Protein AF-0000000087191758 (afdb_homodimer)

Sequence (576 aa):
MPARPKELTPDRSARHLFGARLRRHRDLAGLSLEKLASIVNSSRSTLSRVENAEVMPPPELPALLDAAFGTDGLFQDLYDLAVSEIHPDQFQRRMKLEARARRIREVGSQIVPGLLQTEDYARAQFRVHNRRAPQEHIEELVIGRMHRQAILRGKPDADMGWVLDEACLRRIYGSPAVMRTQLARLIDLTVTATTVLQVMPFEAGPHALLGGTLSLLTLDDGTEVVYEASINTGTLLEDQGSCDRYRQSYDLLTACALSPSASADFLRSVLEALPNEHDPRPSPHEVDMPARPKELTPDRSARHLFGARLRRHRDLAGLSLEKLASIVNSSRSTLSRVENAEVMPPPELPALLDAAFGTDGLFQDLYDLAVSEIHPDQFQRRMKLEARARRIREVGSQIVPGLLQTEDYARAQFRVHNRRAPQEHIEELVIGRMHRQAILRGKPDADMGWVLDEACLRRIYGSPAVMRTQLARLIDLTVTATTVLQVMPFEAGPHALLGGTLSLLTLDDGTEVVYEASINTGTLLEDQGSCDRYRQSYDLLTACALSPSASADFLRSVLEALPNEHDPRPSPHEVD

Nearest PDB structures (foldseek):
  8tac-assembly2_B  TM=8.615E-01  e=7.312E-03  synthetic construct
  2b5a-assembly1_A  TM=8.242E-01  e=2.919E-02  [Bacillus] caldolyticus
  3f52-assembly1_A  TM=7.883E-01  e=4.545E-02  Corynebacterium glutamicum
  3f51-assembly1_A  TM=6.677E-01  e=2.472E-02  Corynebacterium glutamicum
  3eus-assembly1_A  TM=6.740E-01  e=4.300E-02  Ruegeria pomeroyi

Secondary structure (DSSP, 8-state):
---------TTT-HHHHHHHHHHHHHHHTT--HHHHHHHHT--HHHHHHHHTTSSPPPTTHHHHHHHHHT-TTHHHHHHHHHHH---TTHHHHHHHHHHTEEEEEEEESSS--GGG--HHHHHHHHHHHTTTS-HHHHHHHHHHHHHHGGGGG-SSPPEEEEEEETHHHHS--S-HHHHHHHHHHHHHTSB-SSEEEEEE-GGG---TTTTSEEEEEEETTS-EEEEEE-SS-EEEE--HHHHHHHHHHHHHHHHHSPPHHHHHHHHHHHHHHSPPTTS----TT---/---------TTT-HHHHHHHHHHHHHHHTT--HHHHHHHHT--HHHHHHHHTTSSPPPTTHHHHHHHHHT-TTHHHHHHHHHHH---TTHHHHHHHHHHTEEEEEEEESSS--GGG--HHHHHHHHHHHTTTS-HHHHHHHHHHHHHHGGGGG-SSPPEEEEEEETHHHHS--S-HHHHHHHHHHHHHTSB-SSEEEEEE-GGG---TTTTSEEEEEEETTS-EEEEEE-SS-EEEE--HHHHHHHHHHHHHHHHHSPPHHHHHHHHHHHHHHSPPTTS----TT---

Solvent-accessible surface area (backbone atoms only — not comparable to full-atom values): 29988 Å² total; per-residue (Å²): 128,82,77,73,76,64,85,66,52,29,48,42,15,32,45,23,29,41,8,49,49,48,48,50,52,35,55,76,69,70,45,51,65,60,58,46,17,64,74,53,74,47,50,48,65,57,52,52,33,24,43,55,43,73,44,81,70,57,89,66,46,29,59,39,49,18,65,75,68,66,50,84,49,48,44,42,36,31,48,32,19,26,70,53,35,41,37,74,58,43,63,60,52,48,51,56,50,56,74,43,29,40,29,43,37,36,39,19,43,52,48,70,48,66,76,71,48,41,70,64,37,41,42,33,48,46,42,53,60,37,70,86,56,54,67,69,57,46,52,51,52,37,51,52,47,57,58,60,33,48,58,83,71,36,84,75,70,37,41,34,38,38,38,35,28,45,51,31,72,59,37,54,42,71,42,58,65,39,38,45,54,39,48,52,52,50,47,65,41,16,65,53,97,43,33,39,30,26,31,34,50,46,89,70,38,73,58,52,72,55,32,13,32,41,38,42,33,30,30,78,84,65,51,51,37,29,38,41,27,24,56,88,50,58,38,65,40,64,52,65,69,61,35,50,51,51,50,53,50,49,53,52,49,60,69,65,26,40,53,39,69,54,22,35,51,50,48,48,52,55,53,67,67,47,67,58,82,83,57,76,65,79,66,78,80,69,72,126,127,80,77,74,76,64,85,68,52,29,46,42,17,32,43,24,28,42,7,49,50,48,48,49,53,34,54,76,68,71,45,52,64,62,56,46,17,65,73,53,74,45,50,49,66,58,51,52,33,25,41,55,42,72,44,80,69,57,89,66,46,28,59,39,49,18,64,75,70,64,49,84,49,48,42,40,36,30,47,32,19,25,71,52,36,40,39,73,58,43,62,60,52,49,50,57,51,55,73,44,28,41,30,44,37,36,38,20,43,52,50,70,47,66,76,70,50,39,70,64,37,42,41,32,46,47,42,52,62,36,71,86,56,54,69,70,57,45,52,51,52,36,52,52,46,57,57,61,34,47,57,82,71,36,84,77,69,36,40,35,37,37,40,34,28,44,52,30,71,58,36,56,44,71,41,57,66,41,38,46,54,39,48,52,52,50,48,64,42,15,64,54,99,44,33,39,28,26,31,33,48,47,87,69,39,74,58,55,69,54,35,14,32,42,38,41,34,29,30,78,85,65,50,52,38,31,40,39,27,25,55,90,52,59,38,64,41,64,54,64,70,59,35,50,52,51,50,52,51,48,53,52,49,60,70,65,26,39,53,39,68,56,21,35,52,49,47,49,52,54,54,68,66,47,67,58,83,84,56,78,66,78,66,78,80,70,72,125

Radius of gyration: 25.5 Å; Cα contacts (8 Å, |Δi|>4): 946; chains: 2; bounding box: 59×79×64 Å

Organism: Streptomyces mobaraensis (NCBI:txid35621)

pLDDT: mean 84.82, std 15.94, range [22.83, 98.5]

Structure (mmCIF, N/CA/C/O backbone):
data_AF-0000000087191758-model_v1
#
loop_
_entity.id
_entity.type
_entity.pdbx_description
1 polymer 'Helix-turn-helix transcriptional regulator'
#
loop_
_atom_site.group_PDB
_atom_site.id
_atom_site.type_symbol
_atom_site.label_atom_id
_atom_site.label_alt_id
_atom_site.label_comp_id
_atom_site.label_asym_id
_atom_site.label_entity_id
_atom_site.label_seq_id
_atom_site.pdbx_PDB_ins_code
_atom_site.Cartn_x
_atom_site.Cartn_y
_atom_site.Cartn_z
_atom_site.occupancy
_atom_site.B_iso_or_equiv
_atom_site.auth_seq_id
_atom_site.auth_comp_id
_atom_site.auth_asym_id
_atom_site.auth_atom_id
_atom_site.pdbx_PDB_model_num
ATOM 1 N N . MET A 1 1 ? -24.703 13.297 31.391 1 29.91 1 MET A N 1
ATOM 2 C CA . MET A 1 1 ? -23.25 13.289 31.516 1 29.91 1 MET A CA 1
ATOM 3 C C . MET A 1 1 ? -22.594 13.836 30.25 1 29.91 1 MET A C 1
ATOM 5 O O . MET A 1 1 ? -22.938 13.43 29.141 1 29.91 1 MET A O 1
ATOM 9 N N . PRO A 1 2 ? -21.969 15.094 30.219 1 37.19 2 PRO A N 1
ATOM 10 C CA . PRO A 1 2 ? -21.375 15.695 29.031 1 37.19 2 PRO A CA 1
ATOM 11 C C . PRO A 1 2 ? -20.391 14.766 28.328 1 37.19 2 PRO A C 1
ATOM 13 O O . PRO A 1 2 ? -19.75 13.938 28.984 1 37.19 2 PRO A O 1
ATOM 16 N N . ALA A 1 3 ? -20.766 14.297 27.281 1 38.72 3 ALA A N 1
ATOM 17 C CA . ALA A 1 3 ? -19.906 13.383 26.531 1 38.72 3 ALA A CA 1
ATOM 18 C C . ALA A 1 3 ? -18.453 13.828 26.578 1 38.72 3 ALA A C 1
ATOM 20 O O . ALA A 1 3 ? -18.156 15.016 26.438 1 38.72 3 ALA A O 1
ATOM 21 N N . ARG A 1 4 ? -17.578 13.25 27.25 1 41.72 4 ARG A N 1
ATOM 22 C CA . ARG A 1 4 ? -16.141 13.492 27.375 1 41.72 4 ARG A CA 1
ATOM 23 C C . ARG A 1 4 ? -15.5 13.719 26.016 1 41.72 4 ARG A C 1
ATOM 25 O O . ARG A 1 4 ? -15.688 12.922 25.078 1 41.72 4 ARG A O 1
ATOM 32 N N . PRO A 1 5 ? -15.055 14.922 25.719 1 48.62 5 PRO A N 1
ATOM 33 C CA . PRO A 1 5 ? -14.469 15.258 24.422 1 48.62 5 PRO A CA 1
ATOM 34 C C . PRO A 1 5 ? -13.461 14.219 23.938 1 48.62 5 PRO A C 1
ATOM 36 O O . PRO A 1 5 ? -12.703 13.664 24.75 1 48.62 5 PRO A O 1
ATOM 39 N N . LYS A 1 6 ? -13.75 13.57 22.938 1 53.78 6 LYS A N 1
ATOM 40 C CA . LYS A 1 6 ? -12.859 12.578 22.328 1 53.78 6 LYS A CA 1
ATOM 41 C C . LYS A 1 6 ? -11.422 13.094 22.281 1 53.78 6 LYS A C 1
ATOM 43 O O . LYS A 1 6 ? -11.188 14.258 21.953 1 53.78 6 LYS A O 1
ATOM 48 N N . GLU A 1 7 ? -10.531 12.406 22.969 1 64 7 GLU A N 1
ATOM 49 C CA . GLU A 1 7 ? -9.117 12.781 22.984 1 64 7 GLU A CA 1
ATOM 50 C C . GLU A 1 7 ? -8.555 12.883 21.562 1 64 7 GLU A C 1
ATOM 52 O O . GLU A 1 7 ? -8.602 11.914 20.812 1 64 7 GLU A O 1
ATOM 57 N N . LEU A 1 8 ? -8.414 14.078 21 1 69.31 8 LEU A N 1
ATOM 58 C CA . LEU A 1 8 ? -7.844 14.328 19.688 1 69.31 8 LEU A CA 1
ATOM 59 C C . LEU A 1 8 ? -6.352 14.023 19.656 1 69.31 8 LEU A C 1
ATOM 61 O O . LEU A 1 8 ? -5.688 14.078 20.703 1 69.31 8 LEU A O 1
ATOM 65 N N . THR A 1 9 ? -5.891 13.414 18.625 1 62 9 THR A N 1
ATOM 66 C CA . THR A 1 9 ? -4.469 13.203 18.375 1 62 9 THR A CA 1
ATOM 67 C C . THR A 1 9 ? -3.957 14.18 17.328 1 62 9 THR A C 1
ATOM 69 O O . THR A 1 9 ? -3.596 13.781 16.219 1 62 9 THR A O 1
ATOM 72 N N . PRO A 1 10 ? -3.826 15.461 17.625 1 67.69 10 PRO A N 1
ATOM 73 C CA . PRO A 1 10 ? -3.439 16.469 16.641 1 67.69 10 PRO A CA 1
ATOM 74 C C . PRO A 1 10 ? -2.039 16.25 16.078 1 67.69 10 PRO A C 1
ATOM 76 O O . PRO A 1 10 ? -1.699 16.797 15.023 1 67.69 10 PRO A O 1
ATOM 79 N N . ASP A 1 11 ? -1.325 15.406 16.781 1 60.75 11 ASP A N 1
ATOM 80 C CA . ASP A 1 11 ? 0.046 15.133 16.359 1 60.75 11 ASP A CA 1
ATOM 81 C C . ASP A 1 11 ? 0.081 14.086 15.25 1 60.75 11 ASP A C 1
ATOM 83 O O . ASP A 1 11 ? 1.11 13.891 14.602 1 60.75 11 ASP A O 1
ATOM 87 N N . ARG A 1 12 ? -1.085 13.578 14.977 1 61.41 12 ARG A N 1
ATOM 88 C CA . ARG A 1 12 ? -1.067 12.461 14.047 1 61.41 12 ARG A CA 1
ATOM 89 C C . ARG A 1 12 ? -2.037 12.688 12.891 1 61.41 12 ARG A C 1
ATOM 91 O O . ARG A 1 12 ? -2.037 11.938 11.914 1 61.41 12 ARG A O 1
ATOM 98 N N . SER A 1 13 ? -2.863 13.625 13.062 1 67.88 13 SER A N 1
ATOM 99 C CA . SER A 1 13 ? -3.904 13.859 12.07 1 67.88 13 SER A CA 1
ATOM 100 C C . SER A 1 13 ? -4.16 15.352 11.883 1 67.88 13 SER A C 1
ATOM 102 O O . SER A 1 13 ? -4.387 16.078 12.852 1 67.88 13 SER A O 1
ATOM 104 N N . ALA A 1 14 ? -3.992 15.742 10.641 1 74.75 14 ALA A N 1
ATOM 105 C CA . ALA A 1 14 ? -4.32 17.125 10.328 1 74.75 14 ALA A CA 1
ATOM 106 C C . ALA A 1 14 ? -5.77 17.453 10.68 1 74.75 14 ALA A C 1
ATOM 108 O O . ALA A 1 14 ? -6.086 18.562 11.109 1 74.75 14 ALA A O 1
ATOM 109 N N . ARG A 1 15 ? -6.617 16.406 10.531 1 75.19 15 ARG A N 1
ATOM 110 C CA . ARG A 1 15 ? -8.016 16.578 10.898 1 75.19 15 ARG A CA 1
ATOM 111 C C . ARG A 1 15 ? -8.164 16.828 12.398 1 75.19 15 ARG A C 1
ATOM 113 O O . ARG A 1 15 ? -8.906 17.719 12.812 1 75.19 15 ARG A O 1
ATOM 120 N N . HIS A 1 16 ? -7.461 15.977 13.148 1 77.75 16 HIS A N 1
ATOM 121 C CA . HIS A 1 16 ? -7.469 16.156 14.594 1 77.75 16 HIS A CA 1
ATOM 122 C C . HIS A 1 16 ? -6.855 17.5 14.984 1 77.75 16 HIS A C 1
ATOM 124 O O . HIS A 1 16 ? -7.34 18.172 15.898 1 77.75 16 HIS A O 1
ATOM 130 N N . LEU A 1 17 ? -5.789 17.844 14.266 1 82.94 17 LEU A N 1
ATOM 131 C CA . LEU A 1 17 ? -5.172 19.141 14.555 1 82.94 17 LEU A CA 1
ATOM 132 C C . LEU A 1 17 ? -6.133 20.281 14.25 1 82.94 17 LEU A C 1
ATOM 134 O O . LEU A 1 17 ? -6.203 21.25 15 1 82.94 17 LEU A O 1
ATOM 138 N N . PHE A 1 18 ? -6.855 20.109 13.102 1 88.06 18 PHE A N 1
ATOM 139 C CA . PHE A 1 18 ? -7.867 21.094 12.758 1 88.06 18 PHE A CA 1
ATOM 140 C C . PHE A 1 18 ? -8.852 21.281 13.898 1 88.06 18 PHE A C 1
ATOM 142 O O . PHE A 1 18 ? -9.078 22.406 14.352 1 88.06 18 PHE A O 1
ATOM 149 N N . GLY A 1 19 ? -9.406 20.172 14.383 1 89.5 19 GLY A N 1
ATOM 150 C CA . GLY A 1 19 ? -10.359 20.234 15.477 1 89.5 19 GLY A CA 1
ATOM 151 C C . GLY A 1 19 ? -9.773 20.828 16.75 1 89.5 19 GLY A C 1
ATOM 152 O O . GLY A 1 19 ? -10.406 21.672 17.391 1 89.5 19 GLY A O 1
ATOM 153 N N . ALA A 1 20 ? -8.57 20.422 17.078 1 87.88 20 ALA A N 1
ATOM 154 C CA . ALA A 1 20 ? -7.902 20.922 18.266 1 87.88 20 ALA A CA 1
ATOM 155 C C . ALA A 1 20 ? -7.656 22.422 18.172 1 87.88 20 ALA A C 1
ATOM 157 O O . ALA A 1 20 ? -7.855 23.156 19.156 1 87.88 20 ALA A O 1
ATOM 158 N N . ARG A 1 21 ? -7.156 22.875 16.969 1 92.5 21 ARG A N 1
ATOM 159 C CA . ARG A 1 21 ? -6.906 24.297 16.781 1 92.5 21 ARG A CA 1
ATOM 160 C C . ARG A 1 21 ? -8.211 25.094 16.812 1 92.5 21 ARG A C 1
ATOM 162 O O . ARG A 1 21 ? -8.25 26.203 17.328 1 92.5 21 ARG A O 1
ATOM 169 N N . LEU A 1 22 ? -9.227 24.484 16.25 1 94 22 LEU A N 1
ATOM 170 C CA . LEU A 1 22 ? -10.539 25.125 16.297 1 94 22 LEU A CA 1
ATOM 171 C C . LEU A 1 22 ? -10.992 25.344 17.734 1 94 22 LEU A C 1
ATOM 173 O O . LEU A 1 22 ? -11.375 26.453 18.109 1 94 22 LEU A O 1
ATOM 177 N N . ARG A 1 23 ? -10.906 24.359 18.547 1 92.25 23 ARG A N 1
ATOM 178 C CA . ARG A 1 23 ? -11.281 24.453 19.953 1 92.25 23 ARG A CA 1
ATOM 179 C C . ARG A 1 23 ? -10.445 25.5 20.672 1 92.25 23 ARG A C 1
ATOM 181 O O . ARG A 1 23 ? -10.969 26.312 21.438 1 92.25 23 ARG A O 1
ATOM 188 N N . ARG A 1 24 ? -9.211 25.469 20.438 1 92.06 24 ARG A N 1
ATOM 189 C CA . ARG A 1 24 ? -8.297 26.391 21.109 1 92.06 24 ARG A CA 1
ATOM 190 C C . ARG A 1 24 ? -8.625 27.844 20.75 1 92.06 24 ARG A C 1
ATOM 192 O O . ARG A 1 24 ? -8.719 28.703 21.641 1 92.06 24 ARG A O 1
ATOM 199 N N . HIS A 1 25 ? -8.75 28.109 19.469 1 94.5 25 HIS A N 1
ATOM 200 C CA . HIS A 1 25 ? -9.055 29.469 19.031 1 94.5 25 HIS A CA 1
ATOM 201 C C . HIS A 1 25 ? -10.414 29.922 19.547 1 94.5 25 HIS A C 1
ATOM 203 O O . HIS A 1 25 ? -10.586 31.078 19.938 1 94.5 25 HIS A O 1
ATOM 209 N N . ARG A 1 26 ? -11.391 28.969 19.562 1 95 26 ARG A N 1
ATOM 210 C CA . ARG A 1 26 ? -12.711 29.281 20.094 1 95 26 ARG A CA 1
ATOM 211 C C . ARG A 1 26 ? -12.625 29.672 21.578 1 95 26 ARG A C 1
ATOM 213 O O . ARG A 1 26 ? -13.188 30.688 21.984 1 95 26 ARG A O 1
ATOM 220 N N . ASP A 1 27 ? -11.883 28.922 22.312 1 93 27 ASP A N 1
ATOM 221 C CA . ASP A 1 27 ? -11.719 29.172 23.75 1 93 27 ASP A CA 1
ATOM 222 C C . ASP A 1 27 ? -10.992 30.484 24 1 93 27 ASP A C 1
ATOM 224 O O . ASP A 1 27 ? -11.375 31.25 24.875 1 93 27 ASP A O 1
ATOM 228 N N . LEU A 1 28 ? -9.961 30.734 23.25 1 92.94 28 LEU A N 1
ATOM 229 C CA . LEU A 1 28 ? -9.18 31.953 23.406 1 92.94 28 LEU A CA 1
ATOM 230 C C . LEU A 1 28 ? -10.023 33.188 23.094 1 92.94 28 LEU A C 1
ATOM 232 O O . LEU A 1 28 ? -9.836 34.25 23.703 1 92.94 28 LEU A O 1
ATOM 236 N N . ALA A 1 29 ? -10.938 33 22.188 1 93.12 29 ALA A N 1
ATOM 237 C CA . ALA A 1 29 ? -11.812 34.094 21.797 1 93.12 29 ALA A CA 1
ATOM 238 C C . ALA A 1 29 ? -13 34.219 22.734 1 93.12 29 ALA A C 1
ATOM 240 O O . ALA A 1 29 ? -13.82 35.125 22.609 1 93.12 29 ALA A O 1
ATOM 241 N N . GLY A 1 30 ? -13.188 33.25 23.672 1 94.44 30 GLY A N 1
ATOM 242 C CA . GLY A 1 30 ? -14.289 33.281 24.625 1 94.44 30 GLY A CA 1
ATOM 243 C C . GLY A 1 30 ? -15.633 32.938 24 1 94.44 30 GLY A C 1
ATOM 244 O O . GLY A 1 30 ? -16.672 33.438 24.469 1 94.44 30 GLY A O 1
ATOM 245 N N . LEU A 1 31 ? -15.594 32.25 22.953 1 95.06 31 LEU A N 1
ATOM 246 C CA . LEU A 1 31 ? -16.828 31.953 22.234 1 95.06 31 LEU A CA 1
ATOM 247 C C . LEU A 1 31 ? -17.344 30.578 22.594 1 95.06 31 LEU A C 1
ATOM 249 O O . LEU A 1 31 ? -16.562 29.625 22.734 1 95.06 31 LEU A O 1
ATOM 253 N N . SER A 1 32 ? -18.609 30.469 22.844 1 94.75 32 SER A N 1
ATOM 254 C CA . SER A 1 32 ? -19.266 29.172 22.906 1 94.75 32 SER A CA 1
ATOM 255 C C . SER A 1 32 ? -19.406 28.562 21.516 1 94.75 32 SER A C 1
ATOM 257 O O . SER A 1 32 ? -19.234 29.25 20.5 1 94.75 32 SER A O 1
ATOM 259 N N . LEU A 1 33 ? -19.688 27.266 21.484 1 93.75 33 LEU A N 1
ATOM 260 C CA . LEU A 1 33 ? -19.938 26.609 20.203 1 93.75 33 LEU A CA 1
ATOM 261 C C . LEU A 1 33 ? -21.109 27.25 19.484 1 93.75 33 LEU A C 1
ATOM 263 O O . LEU A 1 33 ? -21.094 27.406 18.266 1 93.75 33 LEU A O 1
ATOM 267 N N . GLU A 1 34 ? -22.109 27.656 20.234 1 92.56 34 GLU A N 1
ATOM 268 C CA . GLU A 1 34 ? -23.297 28.281 19.672 1 92.56 34 GLU A CA 1
ATOM 269 C C . GLU A 1 34 ? -22.984 29.625 19.031 1 92.56 34 GLU A C 1
ATOM 271 O O . GLU A 1 34 ? -23.438 29.922 17.922 1 92.56 34 GLU A O 1
ATOM 276 N N . LYS A 1 35 ? -22.297 30.422 19.75 1 96 35 LYS A N 1
ATOM 277 C CA . LYS A 1 35 ? -21.938 31.75 19.25 1 96 35 LYS A CA 1
ATOM 278 C C . LYS A 1 35 ? -21.062 31.625 18 1 96 35 LYS A C 1
ATOM 280 O O . LYS A 1 35 ? -21.266 32.375 17.031 1 96 35 LYS A O 1
ATOM 285 N N . LEU A 1 36 ? -20.078 30.734 18.047 1 96.12 36 LEU A N 1
ATOM 286 C CA . LEU A 1 36 ? -19.234 30.547 16.875 1 96.12 36 LEU A CA 1
ATOM 287 C C . LEU A 1 36 ? -20.062 30.078 15.68 1 96.12 36 LEU A C 1
ATOM 289 O O . LEU A 1 36 ? -19.828 30.516 14.547 1 96.12 36 LEU A O 1
ATOM 293 N N . ALA A 1 37 ? -20.938 29.172 15.883 1 92.62 37 ALA A N 1
ATOM 294 C CA . ALA A 1 37 ? -21.812 28.641 14.828 1 92.62 37 ALA A CA 1
ATOM 295 C C . ALA A 1 37 ? -22.531 29.766 14.102 1 92.62 37 ALA A C 1
ATOM 297 O O . ALA A 1 37 ? -22.625 29.766 12.875 1 92.62 37 ALA A O 1
ATOM 298 N N . SER A 1 38 ? -22.984 30.688 14.906 1 92.94 38 SER A N 1
ATOM 299 C CA . SER A 1 38 ? -23.688 31.828 14.344 1 92.94 38 SER A CA 1
ATOM 300 C C . SER A 1 38 ? -22.734 32.688 13.508 1 92.94 38 SER A C 1
ATOM 302 O O . SER A 1 38 ? -23.125 33.219 12.461 1 92.94 38 SER A O 1
ATOM 304 N N . ILE A 1 39 ? -21.562 32.844 13.945 1 94.75 39 ILE A N 1
ATOM 305 C CA . ILE A 1 39 ? -20.578 33.688 13.305 1 94.75 39 ILE A CA 1
ATOM 306 C C . ILE A 1 39 ? -20.156 33.094 11.961 1 94.75 39 ILE A C 1
ATOM 308 O O . ILE A 1 39 ? -19.984 33.812 10.977 1 94.75 39 ILE A O 1
ATOM 312 N N . VAL A 1 40 ? -20 31.734 11.938 1 94.06 40 VAL A N 1
ATOM 313 C CA . VAL A 1 40 ? -19.438 31.109 10.742 1 94.06 40 VAL A CA 1
ATOM 314 C C . VAL A 1 40 ? -20.547 30.469 9.922 1 94.06 40 VAL A C 1
ATOM 316 O O . VAL A 1 40 ? -20.281 29.734 8.969 1 94.06 40 VAL A O 1
ATOM 319 N N . ASN A 1 41 ? -21.828 30.641 10.219 1 88.38 41 ASN A N 1
ATOM 320 C CA . ASN A 1 41 ? -22.984 30.156 9.492 1 88.38 41 ASN A CA 1
ATOM 321 C C . ASN A 1 41 ? -22.969 28.641 9.344 1 88.38 41 ASN A C 1
ATOM 323 O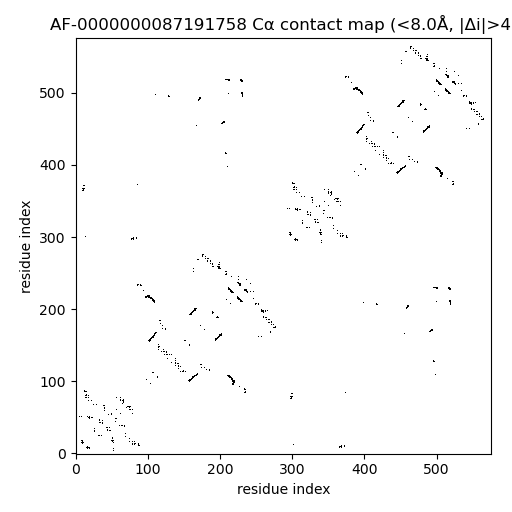 O . ASN A 1 41 ? -23.078 28.125 8.234 1 88.38 41 ASN A O 1
ATOM 327 N N . SER A 1 42 ? -22.719 27.969 10.367 1 86.69 42 SER A N 1
ATOM 328 C CA . SER A 1 42 ? -22.766 26.5 10.461 1 86.69 42 SER A CA 1
ATOM 329 C C . SER A 1 42 ? -23.625 26.047 11.641 1 86.69 42 SER A C 1
ATOM 331 O O . SER A 1 42 ? -23.984 26.859 12.5 1 86.69 42 SER A O 1
ATOM 333 N N . SER A 1 43 ? -24.047 24.891 11.602 1 85.19 43 SER A N 1
ATOM 334 C CA . SER A 1 43 ? -24.812 24.391 12.734 1 85.19 43 SER A CA 1
ATOM 335 C C . SER A 1 43 ? -23.906 24.062 13.922 1 85.19 43 SER A C 1
ATOM 337 O O . SER A 1 43 ? -22.734 23.734 13.742 1 85.19 43 SER A O 1
ATOM 339 N N . ARG A 1 44 ? -24.484 24.266 15.109 1 89.88 44 ARG A N 1
ATOM 340 C CA . ARG A 1 44 ? -23.766 23.875 16.312 1 89.88 44 ARG A CA 1
ATOM 341 C C . ARG A 1 44 ? -23.344 22.422 16.266 1 89.88 44 ARG A C 1
ATOM 343 O O . ARG A 1 44 ? -22.234 22.078 16.688 1 89.88 44 ARG A O 1
ATOM 350 N N . SER A 1 45 ? -24.188 21.625 15.719 1 83.62 45 SER A N 1
ATOM 351 C CA . SER A 1 45 ? -23.891 20.203 15.617 1 83.62 45 SER A CA 1
ATOM 352 C C . SER A 1 45 ? -22.688 19.938 14.719 1 83.62 45 SER A C 1
ATOM 354 O O . SER A 1 45 ? -21.797 19.172 15.07 1 83.62 45 SER A O 1
ATOM 356 N N . THR A 1 46 ? -22.703 20.547 13.555 1 82.81 46 THR A N 1
ATOM 357 C CA . THR A 1 46 ? -21.594 20.391 12.625 1 82.81 46 THR A CA 1
ATOM 358 C C . THR A 1 46 ? -20.281 20.844 13.258 1 82.81 46 THR A C 1
ATOM 360 O O . THR A 1 46 ? -19.281 20.141 13.188 1 82.81 46 THR A O 1
ATOM 363 N N . LEU A 1 47 ? -20.297 21.984 13.906 1 91.12 47 LEU A N 1
ATOM 364 C CA . LEU A 1 47 ? -19.078 22.531 14.508 1 91.12 47 LEU A CA 1
ATOM 365 C C . LEU A 1 47 ? -18.562 21.625 15.625 1 91.12 47 LEU A C 1
ATOM 367 O O . LEU A 1 47 ? -17.359 21.438 15.766 1 91.12 47 LEU A O 1
ATOM 371 N N . SER A 1 48 ? -19.484 21.172 16.406 1 88.38 48 SER A N 1
ATOM 372 C CA . SER A 1 48 ? -19.094 20.25 17.469 1 88.38 48 SER A CA 1
ATOM 373 C C . SER A 1 48 ? -18.422 19 16.906 1 88.38 48 SER A C 1
ATOM 375 O O . SER A 1 48 ? -17.391 18.562 17.422 1 88.38 48 SER A O 1
ATOM 377 N N . ARG A 1 49 ? -18.984 18.5 15.828 1 80.25 49 ARG A N 1
ATOM 378 C CA . ARG A 1 49 ? -18.438 17.297 15.211 1 80.25 49 ARG A CA 1
ATOM 379 C C . ARG A 1 49 ? -17.078 17.578 14.562 1 80.25 49 ARG A C 1
ATOM 381 O O . ARG A 1 49 ? -16.203 16.719 14.578 1 80.25 49 ARG A O 1
ATOM 388 N N . VAL A 1 50 ? -16.891 18.703 14 1 85.44 50 VAL A N 1
ATOM 389 C CA . VAL A 1 50 ? -15.617 19.109 13.414 1 85.44 50 VAL A CA 1
ATOM 390 C C . VAL A 1 50 ? -14.578 19.266 14.516 1 85.44 50 VAL A C 1
ATOM 392 O O . VAL A 1 50 ? -13.445 18.797 14.391 1 85.44 50 VAL A O 1
ATOM 395 N N . GLU A 1 51 ? -14.953 19.938 15.688 1 90.81 51 GLU A N 1
ATOM 396 C CA . GLU A 1 51 ? -14.039 20.156 16.812 1 90.81 51 GLU A CA 1
ATOM 397 C C . GLU A 1 51 ? -13.547 18.828 17.375 1 90.81 51 GLU A C 1
ATOM 399 O O . GLU A 1 51 ? -12.422 18.734 17.875 1 90.81 51 GLU A O 1
ATOM 404 N N . ASN A 1 52 ? -14.391 17.875 17.234 1 79.31 52 ASN A N 1
ATOM 405 C CA . ASN A 1 52 ? -14.055 16.562 17.781 1 79.31 52 ASN A CA 1
ATOM 406 C C . ASN A 1 52 ? -13.484 15.648 16.703 1 79.31 52 ASN A C 1
ATOM 408 O O . ASN A 1 52 ? -13.305 14.453 16.938 1 79.31 52 ASN A O 1
ATOM 412 N N . ALA A 1 53 ? -13.281 16.172 15.547 1 75.56 53 ALA A N 1
ATOM 413 C CA . ALA A 1 53 ? -12.703 15.469 14.398 1 75.56 53 ALA A CA 1
ATOM 414 C C . ALA A 1 53 ? -13.555 14.266 14 1 75.56 53 ALA A C 1
ATOM 416 O O . ALA A 1 53 ? -13.031 13.234 13.578 1 75.56 53 ALA A O 1
ATOM 417 N N . GLU A 1 54 ? -14.789 14.359 14.242 1 66.12 54 GLU A N 1
ATOM 418 C CA . GLU A 1 54 ? -15.719 13.297 13.875 1 66.12 54 GLU A CA 1
ATOM 419 C C . GLU A 1 54 ? -16.078 13.367 12.391 1 66.12 54 GLU A C 1
ATOM 421 O O . GLU A 1 54 ? -16.359 12.344 11.766 1 66.12 54 GLU A O 1
ATOM 426 N N . VAL A 1 55 ? -16.109 14.547 11.797 1 65.81 55 VAL A N 1
ATOM 427 C CA . VAL A 1 55 ? -16.391 14.75 10.383 1 65.81 55 VAL A CA 1
ATOM 428 C C . VAL A 1 55 ? -15.375 15.719 9.781 1 65.81 55 VAL A C 1
ATOM 430 O O . VAL A 1 55 ? -14.734 16.484 10.508 1 65.81 55 VAL A O 1
ATOM 433 N N . MET A 1 56 ? -15.211 15.523 8.445 1 69.56 56 MET A N 1
ATOM 434 C CA . MET A 1 56 ? -14.43 16.516 7.719 1 69.56 56 MET A CA 1
ATOM 435 C C . MET A 1 56 ? -15.141 17.859 7.715 1 69.56 56 MET A C 1
ATOM 437 O O . MET A 1 56 ? -16.359 17.922 7.555 1 69.56 56 MET A O 1
ATOM 441 N N . PRO A 1 57 ? -14.344 18.906 8.023 1 81.19 57 PRO A N 1
ATOM 442 C CA . PRO A 1 57 ? -14.984 20.219 7.898 1 81.19 57 PRO A CA 1
ATOM 443 C C . PRO A 1 57 ? -15.57 20.453 6.508 1 81.19 57 PRO A C 1
ATOM 445 O O . PRO A 1 57 ? -14.977 20.062 5.504 1 81.19 57 PRO A O 1
ATOM 448 N N . PRO A 1 58 ? -16.812 21 6.461 1 72.69 58 PRO A N 1
ATOM 449 C CA . PRO A 1 58 ? -17.297 21.438 5.148 1 72.69 58 PRO A CA 1
ATOM 450 C C . PRO A 1 58 ? -16.312 22.375 4.445 1 72.69 58 PRO A C 1
ATOM 452 O O . PRO A 1 58 ? -15.648 23.172 5.102 1 72.69 58 PRO A O 1
ATOM 455 N N . PRO A 1 59 ? -16.219 22.281 3.082 1 73.88 59 PRO A N 1
ATOM 456 C CA . PRO A 1 59 ? -15.195 23 2.32 1 73.88 59 PRO A CA 1
ATOM 457 C C . PRO A 1 59 ? -15.234 24.516 2.549 1 73.88 59 PRO A C 1
ATOM 459 O O . PRO A 1 59 ? -14.211 25.188 2.432 1 73.88 59 PRO A O 1
ATOM 462 N N . GLU A 1 60 ? -16.359 25.031 2.934 1 80.5 60 GLU A N 1
ATOM 463 C CA . GLU A 1 60 ? -16.484 26.484 3.092 1 80.5 60 GLU A CA 1
ATOM 464 C C . GLU A 1 60 ? -16.094 26.922 4.5 1 80.5 60 GLU A C 1
ATOM 466 O O . GLU A 1 60 ? -15.812 28.094 4.727 1 80.5 60 GLU A O 1
ATOM 471 N N . LEU A 1 61 ? -16.078 26.062 5.461 1 89.69 61 LEU A N 1
ATOM 472 C CA . LEU A 1 61 ? -15.914 26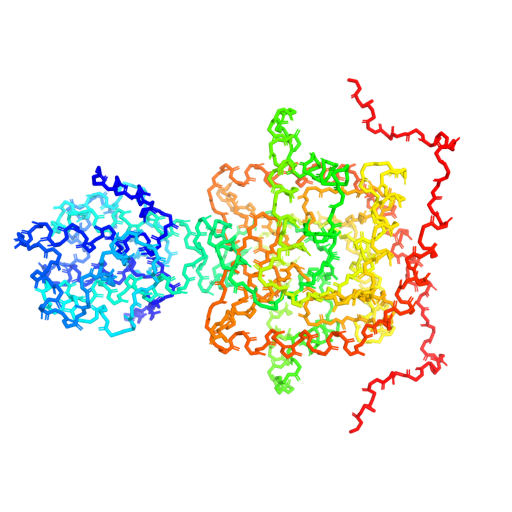.375 6.879 1 89.69 61 LEU A CA 1
ATOM 473 C C . LEU A 1 61 ? -14.523 26.938 7.164 1 89.69 61 LEU A C 1
ATOM 475 O O . LEU A 1 61 ? -14.367 27.906 7.91 1 89.69 61 LEU A O 1
ATOM 479 N N . PRO A 1 62 ? -13.438 26.359 6.574 1 91.69 62 PRO A N 1
ATOM 480 C CA . PRO A 1 62 ? -12.094 26.812 6.918 1 91.69 62 PRO A CA 1
ATOM 481 C C . PRO A 1 62 ? -11.891 28.312 6.66 1 91.69 62 PRO A C 1
ATOM 483 O O . PRO A 1 62 ? -11.375 29.016 7.52 1 91.69 62 PRO A O 1
ATOM 486 N N . ALA A 1 63 ? -12.336 28.797 5.562 1 91.56 63 ALA A N 1
ATOM 487 C CA . ALA A 1 63 ? -12.203 30.203 5.238 1 91.56 63 ALA A CA 1
ATOM 488 C C . ALA A 1 63 ? -12.984 31.078 6.223 1 91.56 63 ALA A C 1
ATOM 490 O O . ALA A 1 63 ? -12.523 32.156 6.617 1 91.56 63 ALA A O 1
ATOM 491 N N . LEU A 1 64 ? -14.109 30.672 6.613 1 94.5 64 LEU A N 1
ATOM 492 C CA . LEU A 1 64 ? -14.938 31.406 7.566 1 94.5 64 LEU A CA 1
ATOM 493 C C . LEU A 1 64 ? -14.266 31.453 8.938 1 94.5 64 LEU A C 1
ATOM 495 O O . LEU A 1 64 ? -14.297 32.5 9.609 1 94.5 64 LEU A O 1
ATOM 499 N N . LEU A 1 65 ? -13.688 30.375 9.32 1 96 65 LEU A N 1
ATOM 500 C CA . LEU A 1 65 ? -12.961 30.328 10.586 1 96 65 LEU A CA 1
ATOM 501 C C . LEU A 1 65 ? -11.75 31.266 10.562 1 96 65 LEU A C 1
ATOM 503 O O . LEU A 1 65 ? -11.5 31.984 11.523 1 96 65 LEU A O 1
ATOM 507 N N . ASP A 1 66 ? -11 31.172 9.5 1 95.38 66 ASP A N 1
ATOM 508 C CA . ASP A 1 66 ? -9.844 32.062 9.367 1 95.38 66 ASP A CA 1
ATOM 509 C C . ASP A 1 66 ? -10.25 33.531 9.484 1 95.38 66 ASP A C 1
ATOM 511 O O . ASP A 1 66 ? -9.547 34.312 10.109 1 95.38 66 ASP A O 1
ATOM 515 N N . ALA A 1 67 ? -11.336 33.875 8.898 1 94.81 67 ALA A N 1
ATOM 516 C CA . ALA A 1 67 ? -11.852 35.25 8.984 1 94.81 67 ALA A CA 1
ATOM 517 C C . ALA A 1 67 ? -12.289 35.594 10.406 1 94.81 67 ALA A C 1
ATOM 519 O O . ALA A 1 67 ? -12.008 36.688 10.914 1 94.81 67 ALA A O 1
ATOM 520 N N . ALA A 1 68 ? -12.953 34.719 11.031 1 95.12 68 ALA A N 1
ATOM 521 C CA . ALA A 1 68 ? -13.492 34.938 12.375 1 95.12 68 ALA A CA 1
ATOM 522 C C . ALA A 1 68 ? -12.367 35.094 13.391 1 95.12 68 ALA A C 1
ATOM 524 O O . ALA A 1 68 ? -12.461 35.906 14.305 1 95.12 68 ALA A O 1
ATOM 525 N N . PHE A 1 69 ? -11.305 34.281 13.211 1 95 69 PHE A N 1
ATOM 526 C CA . PHE A 1 69 ? -10.25 34.25 14.211 1 95 69 PHE A CA 1
ATOM 527 C C . PHE A 1 69 ? -9.062 35.094 13.773 1 95 69 PHE A C 1
ATOM 529 O O . PHE A 1 69 ? -8.156 35.375 14.57 1 95 69 PHE A O 1
ATOM 536 N N . GLY A 1 70 ? -9.008 35.469 12.555 1 93.06 70 GLY A N 1
ATOM 537 C CA . GLY A 1 70 ? -7.867 36.219 12.039 1 93.06 70 GLY A CA 1
ATOM 538 C C . GLY A 1 70 ? -6.598 35.375 11.992 1 93.06 70 GLY A C 1
ATOM 539 O O . GLY A 1 70 ? -5.539 35.844 12.438 1 93.06 70 GLY A O 1
ATOM 540 N N . THR A 1 71 ? -6.691 34.156 11.531 1 91.56 71 THR A N 1
ATOM 541 C CA . THR A 1 71 ? -5.566 33.25 11.617 1 91.56 71 THR A CA 1
ATOM 542 C C . THR A 1 71 ? -4.812 33.188 10.289 1 91.56 71 THR A C 1
ATOM 544 O O . THR A 1 71 ? -4.004 32.281 10.078 1 91.56 71 THR A O 1
ATOM 547 N N . ASP A 1 72 ? -5.031 34.031 9.367 1 89.06 72 ASP A N 1
ATOM 548 C CA . ASP A 1 72 ? -4.289 34.219 8.125 1 89.06 72 ASP A CA 1
ATOM 549 C C . ASP A 1 72 ? -4.164 32.875 7.375 1 89.06 72 ASP A C 1
ATOM 551 O O . ASP A 1 72 ? -3.059 32.469 7.031 1 89.06 72 ASP A O 1
ATOM 555 N N . GLY A 1 73 ? -5.215 32.156 7.18 1 90.06 73 GLY A N 1
ATOM 556 C CA . GLY A 1 73 ? -5.285 30.969 6.32 1 90.06 73 GLY A CA 1
ATOM 557 C C . GLY A 1 73 ? -4.93 29.688 7.035 1 90.06 73 GLY A C 1
ATOM 558 O O . GLY A 1 73 ? -4.812 28.625 6.406 1 90.06 73 GLY A O 1
ATOM 559 N N . LEU A 1 74 ? -4.75 29.688 8.406 1 89.44 74 LEU A N 1
ATOM 560 C CA . LEU A 1 74 ? -4.363 28.516 9.18 1 89.44 74 LEU A CA 1
ATOM 561 C C . LEU A 1 74 ? -5.352 27.375 8.953 1 89.44 74 LEU A C 1
ATOM 563 O O . LEU A 1 74 ? -4.949 26.25 8.625 1 89.44 74 LEU A O 1
ATOM 567 N N . PHE A 1 75 ? -6.586 27.578 9.07 1 93.19 75 PHE A N 1
ATOM 568 C CA . PHE A 1 75 ? -7.598 26.531 8.992 1 93.19 75 PHE A CA 1
ATOM 569 C C . PHE A 1 75 ? -7.746 26.031 7.566 1 93.19 75 PHE A C 1
ATOM 571 O O . PHE A 1 75 ? -7.953 24.828 7.344 1 93.19 75 PHE A O 1
ATOM 578 N N . GLN A 1 76 ? -7.598 26.953 6.621 1 87.62 76 GLN A N 1
ATOM 579 C CA . GLN A 1 76 ? -7.602 26.484 5.238 1 87.62 76 GLN A CA 1
ATOM 580 C C . GLN A 1 76 ? -6.43 25.547 4.969 1 87.62 76 GLN A C 1
ATOM 582 O O . GLN A 1 76 ? -6.602 24.5 4.344 1 87.62 76 GLN A O 1
ATOM 587 N N . ASP A 1 77 ? -5.289 25.938 5.512 1 82.69 77 ASP A N 1
ATOM 588 C CA . ASP A 1 77 ? -4.102 25.109 5.34 1 82.69 77 ASP A CA 1
ATOM 589 C C . ASP A 1 77 ? -4.285 23.734 6 1 82.69 77 ASP A C 1
ATOM 591 O O . ASP A 1 77 ? -3.951 22.703 5.41 1 82.69 77 ASP A O 1
ATOM 595 N N . LEU A 1 78 ? -4.77 23.766 7.211 1 82.75 78 LEU A N 1
ATOM 596 C CA . LEU A 1 78 ? -4.988 22.516 7.934 1 82.75 78 LEU A CA 1
ATOM 597 C C . LEU A 1 78 ? -6.027 21.641 7.223 1 82.75 78 LEU A C 1
ATOM 599 O O . LEU A 1 78 ? -5.898 20.422 7.184 1 82.75 78 LEU A O 1
ATOM 603 N N . TYR A 1 79 ? -7.047 22.25 6.688 1 80.94 79 TYR A N 1
ATOM 604 C CA . TYR A 1 79 ? -8.07 21.547 5.922 1 80.94 79 TYR A CA 1
ATOM 605 C C . TYR A 1 79 ? -7.461 20.859 4.711 1 80.94 79 TYR A C 1
ATOM 607 O O . TYR A 1 79 ? -7.727 19.672 4.469 1 80.94 79 TYR A O 1
ATOM 615 N N . ASP A 1 80 ? -6.668 21.578 4.02 1 67.94 80 ASP A N 1
ATOM 616 C CA . ASP A 1 80 ? -6.055 21 2.826 1 67.94 80 ASP A CA 1
ATOM 617 C C . ASP A 1 80 ? -5.18 19.797 3.184 1 67.94 80 ASP A C 1
ATOM 619 O O . ASP A 1 80 ? -5.176 18.797 2.473 1 67.94 80 ASP A O 1
ATOM 623 N N . LEU A 1 81 ? -4.453 20 4.277 1 68.25 81 LEU A N 1
ATOM 624 C CA . LEU A 1 81 ? -3.637 18.891 4.758 1 68.25 81 LEU A CA 1
ATOM 625 C C . LEU A 1 81 ? -4.512 17.703 5.16 1 68.25 81 LEU A C 1
ATOM 627 O O . LEU A 1 81 ? -4.18 16.562 4.867 1 68.25 81 LEU A O 1
ATOM 631 N N . ALA A 1 82 ? -5.512 17.969 5.922 1 68.75 82 ALA A N 1
ATOM 632 C CA . ALA A 1 82 ? -6.402 16.938 6.43 1 68.75 82 ALA A CA 1
ATOM 633 C C . ALA A 1 82 ? -7.035 16.141 5.281 1 68.75 82 ALA A C 1
ATOM 635 O O . ALA A 1 82 ? -7.203 14.93 5.375 1 68.75 82 ALA A O 1
ATOM 636 N N . VAL A 1 83 ? -7.324 16.906 4.344 1 56.31 83 VAL A N 1
ATOM 637 C CA . VAL A 1 83 ? -7.91 16.266 3.174 1 56.31 83 VAL A CA 1
ATOM 638 C C . VAL A 1 83 ? -6.91 15.273 2.574 1 56.31 83 VAL A C 1
ATOM 640 O O . VAL A 1 83 ? -7.293 14.203 2.102 1 56.31 83 VAL A O 1
ATOM 643 N N . SER A 1 84 ? -5.676 15.648 2.787 1 49.38 84 SER A N 1
ATOM 644 C CA . SER A 1 84 ? -4.629 14.836 2.172 1 49.38 84 SER A CA 1
ATOM 645 C C . SER A 1 84 ? -4.129 13.766 3.129 1 49.38 84 SER A C 1
ATOM 647 O O . SER A 1 84 ? -3.385 12.867 2.729 1 49.38 84 SER A O 1
ATOM 649 N N . GLU A 1 85 ? -4.246 13.992 4.516 1 50.41 85 GLU A N 1
ATOM 650 C CA . GLU A 1 85 ? -3.697 13.156 5.578 1 50.41 85 GLU A CA 1
ATOM 651 C C . GLU A 1 85 ? -4.227 11.727 5.492 1 50.41 85 GLU A C 1
ATOM 653 O O . GLU A 1 85 ? -5.41 11.516 5.227 1 50.41 85 GLU A O 1
ATOM 658 N N . ILE A 1 86 ? -3.213 10.797 5.473 1 43.22 86 ILE A N 1
ATOM 659 C CA . ILE A 1 86 ? -3.451 9.391 5.801 1 43.22 86 ILE A CA 1
ATOM 660 C C . ILE A 1 86 ? -3.672 9.242 7.305 1 43.22 86 ILE A C 1
ATOM 662 O O . ILE A 1 86 ? -2.793 9.578 8.102 1 43.22 86 ILE A O 1
ATOM 666 N N . HIS A 1 87 ? -4.582 9.477 8.055 1 45.25 87 HIS A N 1
ATOM 667 C CA . HIS A 1 87 ? -4.984 9.57 9.453 1 45.25 87 HIS A CA 1
ATOM 668 C C . HIS A 1 87 ? -4.527 8.352 10.242 1 45.25 87 HIS A C 1
ATOM 670 O O . HIS A 1 87 ? -4.672 7.219 9.773 1 45.25 87 HIS A O 1
ATOM 676 N N . PRO A 1 88 ? -3.666 8.484 11.172 1 41.34 88 PRO A N 1
ATOM 677 C CA . PRO A 1 88 ? -3.342 7.375 12.07 1 41.34 88 PRO A CA 1
ATOM 678 C C . PRO A 1 88 ? -4.523 6.434 12.289 1 41.34 88 PRO A C 1
ATOM 680 O O . PRO A 1 88 ? -4.34 5.215 12.352 1 41.34 88 PRO A O 1
ATOM 683 N N . ASP A 1 89 ? -5.629 6.973 12.734 1 49.75 89 ASP A N 1
ATOM 684 C CA . ASP A 1 89 ? -6.703 6.047 13.078 1 49.75 89 ASP A CA 1
ATOM 685 C C . ASP A 1 89 ? -7.5 5.648 11.836 1 49.75 89 ASP A C 1
ATOM 687 O O . ASP A 1 89 ? -8.727 5.801 11.797 1 49.75 89 ASP A O 1
ATOM 691 N N . GLN A 1 90 ? -6.773 5.562 10.828 1 56.25 90 GLN A N 1
ATOM 692 C CA . GLN A 1 90 ? -7.371 5.23 9.539 1 56.25 90 GLN A CA 1
ATOM 693 C C . GLN A 1 90 ? -8.156 3.924 9.617 1 56.25 90 GLN A C 1
ATOM 695 O O . GLN A 1 90 ? -9.188 3.773 8.969 1 56.25 90 GLN A O 1
ATOM 700 N N . PHE A 1 91 ? -7.695 3.213 10.578 1 61.22 91 PHE A N 1
ATOM 701 C CA . PHE A 1 91 ? -8.391 1.942 10.758 1 61.22 91 PHE A CA 1
ATOM 702 C C . PHE A 1 91 ? -9.742 2.154 11.422 1 61.22 91 PHE A C 1
ATOM 704 O O . PHE A 1 91 ? -10.75 1.587 10.984 1 61.22 91 PHE A O 1
ATOM 711 N N . GLN A 1 92 ? -9.75 2.975 12.469 1 63.84 92 GLN A N 1
ATOM 712 C CA . GLN A 1 92 ? -11.016 3.23 13.148 1 63.84 92 GLN A CA 1
ATOM 713 C C . GLN A 1 92 ? -12 3.939 12.219 1 63.84 92 GLN A C 1
ATOM 715 O O . GLN A 1 92 ? -13.188 3.621 12.203 1 63.84 92 GLN A O 1
ATOM 720 N N . ARG A 1 93 ? -11.477 4.895 11.516 1 69.44 93 ARG A N 1
ATOM 721 C CA . ARG A 1 93 ? -12.336 5.598 10.57 1 69.44 93 ARG A CA 1
ATOM 722 C C . ARG A 1 93 ? -12.852 4.648 9.492 1 69.44 93 ARG A C 1
ATOM 724 O O . ARG A 1 93 ? -14.023 4.707 9.125 1 69.44 93 ARG A O 1
ATOM 731 N N . ARG A 1 94 ? -11.992 3.811 9.023 1 75.62 94 ARG A N 1
ATOM 732 C CA . ARG A 1 94 ? -12.43 2.812 8.047 1 75.62 94 ARG A CA 1
ATOM 733 C C . ARG A 1 94 ? -13.57 1.967 8.602 1 75.62 94 ARG A C 1
ATOM 735 O O . ARG A 1 94 ? -14.555 1.707 7.906 1 75.62 94 ARG A O 1
ATOM 742 N N . MET A 1 95 ? -13.523 1.623 9.836 1 74.75 95 MET A N 1
ATOM 743 C CA . MET A 1 95 ? -14.539 0.78 10.453 1 74.75 95 MET A CA 1
ATOM 744 C C . MET A 1 95 ? -15.875 1.517 10.539 1 74.75 95 MET A C 1
ATOM 746 O O . MET A 1 95 ? -16.922 0.934 10.289 1 74.75 95 MET A O 1
ATOM 750 N N . LYS A 1 96 ? -15.789 2.756 10.875 1 76.81 96 LYS A N 1
ATOM 751 C CA . LYS A 1 96 ? -17 3.562 10.953 1 76.81 96 LYS A CA 1
ATOM 752 C C . LYS A 1 96 ? -17.656 3.703 9.586 1 76.81 96 LYS A C 1
ATOM 754 O O . LYS A 1 96 ? -18.891 3.637 9.469 1 76.81 96 LYS A O 1
ATOM 759 N N . LEU A 1 97 ? -16.891 3.904 8.656 1 81.75 97 LEU A N 1
ATOM 760 C CA . LEU A 1 97 ? -17.422 4.043 7.305 1 81.75 97 LEU A CA 1
ATOM 761 C C . LEU A 1 97 ? -17.969 2.715 6.797 1 81.75 97 LEU A C 1
ATOM 763 O O . LEU A 1 97 ? -19 2.684 6.125 1 81.75 97 LEU A O 1
ATOM 767 N N . GLU A 1 98 ? -17.297 1.636 7.121 1 84 98 GLU A N 1
ATOM 768 C CA . GLU A 1 98 ? -17.75 0.303 6.746 1 84 98 GLU A CA 1
ATOM 769 C C . GLU A 1 98 ? -19.141 0.009 7.332 1 84 98 GLU A C 1
ATOM 771 O O . GLU A 1 98 ? -19.969 -0.629 6.684 1 84 98 GLU A O 1
ATOM 776 N N . ALA A 1 99 ? -19.391 0.499 8.539 1 79.94 99 ALA A N 1
ATOM 777 C CA . ALA A 1 99 ? -20.672 0.282 9.211 1 79.94 99 ALA A CA 1
ATOM 778 C C . ALA A 1 99 ? -21.812 0.97 8.461 1 79.94 99 ALA A C 1
ATOM 780 O O . ALA A 1 99 ? -22.953 0.528 8.523 1 79.94 99 ALA A O 1
ATOM 781 N N . ARG A 1 100 ? -21.453 1.957 7.723 1 84.12 100 ARG A N 1
ATOM 782 C CA . ARG A 1 100 ? -22.453 2.719 6.98 1 84.12 100 ARG A CA 1
ATOM 783 C C . ARG A 1 100 ? -22.531 2.24 5.535 1 84.12 100 ARG A C 1
ATOM 785 O O . ARG A 1 100 ?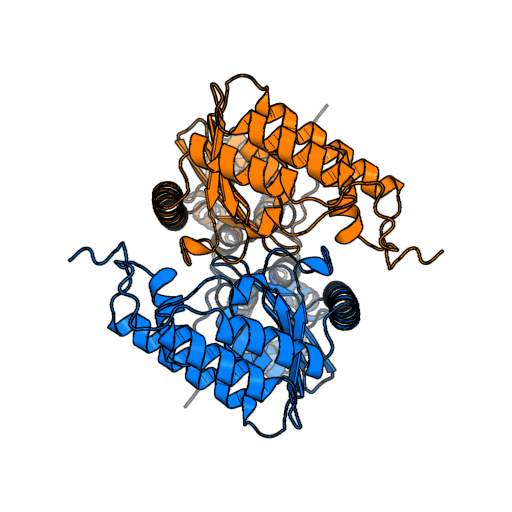 -23.359 2.73 4.762 1 84.12 100 ARG A O 1
ATOM 792 N N . ALA A 1 101 ? -21.75 1.349 5.184 1 90.5 101 ALA A N 1
ATOM 793 C CA . ALA A 1 101 ? -21.625 0.971 3.779 1 90.5 101 ALA A CA 1
ATOM 794 C C . ALA A 1 101 ? -22.828 0.155 3.32 1 90.5 101 ALA A C 1
ATOM 796 O O . ALA A 1 101 ? -23.312 -0.709 4.051 1 90.5 101 ALA A O 1
ATOM 797 N N . ARG A 1 102 ? -23.328 0.437 2.107 1 92.12 102 ARG A N 1
ATOM 798 C CA . ARG A 1 102 ? -24.375 -0.347 1.46 1 92.12 102 ARG A CA 1
ATOM 799 C C . ARG A 1 102 ? -23.797 -1.276 0.403 1 92.12 102 ARG A C 1
ATOM 801 O O . ARG A 1 102 ? -24.438 -2.236 -0.018 1 92.12 102 ARG A O 1
ATOM 808 N N . ARG A 1 103 ? -22.656 -0.914 -0.024 1 94.88 103 ARG A N 1
ATOM 809 C CA . ARG A 1 103 ? -21.891 -1.765 -0.932 1 94.88 103 ARG A CA 1
ATOM 810 C C . ARG A 1 103 ? -20.422 -1.804 -0.54 1 94.88 103 ARG A C 1
ATOM 812 O O . ARG A 1 103 ? -19.812 -0.762 -0.278 1 94.88 103 ARG A O 1
ATOM 819 N N . ILE A 1 104 ? -19.844 -2.92 -0.417 1 95.44 104 ILE A N 1
ATOM 820 C CA . ILE A 1 104 ? -18.438 -3.127 -0.097 1 95.44 104 ILE A CA 1
ATOM 821 C C . ILE A 1 104 ? -17.766 -3.953 -1.197 1 95.44 104 ILE A C 1
ATOM 823 O O . ILE A 1 104 ? -18.203 -5.074 -1.486 1 95.44 104 ILE A O 1
ATOM 827 N N . ARG A 1 105 ? -16.812 -3.414 -1.822 1 97.12 105 ARG A N 1
ATOM 828 C CA . ARG A 1 105 ? -16.031 -4.09 -2.844 1 97.12 105 ARG A CA 1
ATOM 829 C C . ARG A 1 105 ? -14.555 -4.129 -2.457 1 97.12 105 ARG A C 1
ATOM 831 O O . ARG A 1 105 ? -13.953 -3.09 -2.158 1 97.12 105 ARG A O 1
ATOM 838 N N . GLU A 1 106 ? -13.977 -5.273 -2.42 1 96.75 106 GLU A N 1
ATOM 839 C CA . GLU A 1 106 ? -12.586 -5.41 -2.002 1 96.75 106 GLU A CA 1
ATOM 840 C C . GLU A 1 106 ? -11.781 -6.23 -3.008 1 96.75 106 GLU A C 1
ATOM 842 O O . GLU A 1 106 ? -12.336 -7.086 -3.703 1 96.75 106 GLU A O 1
ATOM 847 N N . VAL A 1 107 ? -10.57 -5.922 -3.098 1 96.62 107 VAL A N 1
ATOM 848 C CA . VAL A 1 107 ? -9.609 -6.707 -3.863 1 96.62 107 VAL A CA 1
ATOM 849 C C . VAL A 1 107 ? -8.531 -7.25 -2.93 1 96.62 107 VAL A C 1
ATOM 851 O O . VAL A 1 107 ? -7.891 -6.492 -2.195 1 96.62 107 VAL A O 1
ATOM 854 N N . GLY A 1 108 ? -8.398 -8.531 -2.885 1 93.88 108 GLY A N 1
ATOM 855 C CA . GLY A 1 108 ? -7.309 -9.164 -2.164 1 93.88 108 GLY A CA 1
ATOM 856 C C . GLY A 1 108 ? -6.145 -9.547 -3.061 1 93.88 108 GLY A C 1
ATOM 857 O O . GLY A 1 108 ? -6.297 -10.375 -3.963 1 93.88 108 GLY A O 1
ATOM 858 N N . SER A 1 109 ? -5.023 -9.031 -2.762 1 90.62 109 SER A N 1
ATOM 859 C CA . SER A 1 109 ? -3.877 -9.242 -3.639 1 90.62 109 SER A CA 1
ATOM 860 C C . SER A 1 109 ? -3.045 -10.438 -3.189 1 90.62 109 SER A C 1
ATOM 862 O O . SER A 1 109 ? -2.66 -11.273 -4.008 1 90.62 109 SER A O 1
ATOM 864 N N . GLN A 1 110 ? -2.752 -10.453 -1.874 1 93.19 110 GLN A N 1
ATOM 865 C CA . GLN A 1 110 ? -1.866 -11.531 -1.435 1 93.19 110 GLN A CA 1
ATOM 866 C C . GLN A 1 110 ? -2.414 -12.219 -0.188 1 93.19 110 GLN A C 1
ATOM 868 O O . GLN A 1 110 ? -1.953 -13.297 0.181 1 93.19 110 GLN A O 1
ATOM 873 N N . ILE A 1 111 ? -3.305 -11.594 0.406 1 93.94 111 ILE A N 1
ATOM 874 C CA . ILE A 1 111 ? -3.939 -12.102 1.617 1 93.94 111 ILE A CA 1
ATOM 875 C C . ILE A 1 111 ? -5.457 -12.055 1.461 1 93.94 111 ILE A C 1
ATOM 877 O O . ILE A 1 111 ? -6.004 -11.109 0.883 1 93.94 111 ILE A O 1
ATOM 881 N N . VAL A 1 112 ? -6.098 -13.094 1.927 1 96.62 112 VAL A N 1
ATOM 882 C CA . VAL A 1 112 ? -7.555 -13.109 1.911 1 96.62 112 VAL A CA 1
ATOM 883 C C . VAL A 1 112 ? -8.094 -11.914 2.701 1 96.62 112 VAL A C 1
ATOM 885 O O . VAL A 1 112 ? -7.672 -11.68 3.836 1 96.62 112 VAL A O 1
ATOM 888 N N . PRO A 1 113 ? -8.992 -11.148 2.096 1 95.44 113 PRO A N 1
ATOM 889 C CA . PRO A 1 113 ? -9.555 -10.008 2.82 1 95.44 113 PRO A CA 1
ATOM 890 C C . PRO A 1 113 ? -10.156 -10.398 4.172 1 95.44 113 PRO A C 1
ATOM 892 O O . PRO A 1 113 ? -10.742 -11.477 4.297 1 95.44 113 PRO A O 1
ATOM 895 N N . GLY A 1 114 ? -10.016 -9.492 5.113 1 93.69 114 GLY A N 1
ATOM 896 C CA . GLY A 1 114 ? -10.367 -9.758 6.5 1 93.69 114 GLY A CA 1
ATOM 897 C C . GLY A 1 114 ? -11.805 -10.211 6.672 1 93.69 114 GLY A C 1
ATOM 898 O O . GLY A 1 114 ? -12.094 -11.086 7.492 1 93.69 114 GLY A O 1
ATOM 899 N N . LEU A 1 115 ? -12.719 -9.656 5.953 1 92.62 115 LEU A N 1
ATOM 900 C CA . LEU A 1 115 ? -14.141 -9.969 6.086 1 92.62 115 LEU A CA 1
ATOM 901 C C . LEU A 1 115 ? -14.414 -11.414 5.691 1 92.62 115 LEU A C 1
ATOM 903 O O . LEU A 1 115 ? -15.461 -11.969 6.031 1 92.62 115 LEU A O 1
ATOM 907 N N . LEU A 1 116 ? -13.516 -12.039 4.98 1 96.12 116 LEU A N 1
ATOM 908 C CA . LEU A 1 116 ? -13.734 -13.391 4.461 1 96.12 116 LEU A CA 1
ATOM 909 C C . LEU A 1 116 ? -12.961 -14.414 5.285 1 96.12 116 LEU A C 1
ATOM 911 O O . LEU A 1 116 ? -13.125 -15.625 5.098 1 96.12 116 LEU A O 1
ATOM 915 N N . GLN A 1 117 ? -12.164 -14 6.164 1 97.19 117 GLN A N 1
ATOM 916 C CA . GLN A 1 117 ? -11.219 -14.883 6.844 1 97.19 117 GLN A CA 1
ATOM 917 C C . GLN A 1 117 ? -11.922 -15.719 7.91 1 97.19 117 GLN A C 1
ATOM 919 O O . GLN A 1 117 ? -12.789 -15.219 8.625 1 97.19 117 GLN A O 1
ATOM 924 N N . THR A 1 118 ? -11.57 -16.969 7.949 1 97.44 118 THR A N 1
ATOM 925 C CA . THR A 1 118 ? -11.938 -17.781 9.109 1 97.44 118 THR A CA 1
ATOM 926 C C . THR A 1 118 ? -11.094 -17.406 10.32 1 97.44 118 THR A C 1
ATOM 928 O O . THR A 1 118 ? -10.07 -16.719 10.188 1 97.44 118 THR A O 1
ATOM 931 N N . GLU A 1 119 ? -11.594 -17.859 11.438 1 96.12 119 GLU A N 1
ATOM 932 C CA . GLU A 1 119 ? -10.898 -17.562 12.68 1 96.12 119 GLU A CA 1
ATOM 933 C C . GLU A 1 119 ? -9.461 -18.078 12.656 1 96.12 119 GLU A C 1
ATOM 935 O O . GLU A 1 119 ? -8.531 -17.344 12.984 1 96.12 119 GLU A O 1
ATOM 940 N N . ASP A 1 120 ? -9.242 -19.281 12.266 1 97.31 120 ASP A N 1
ATOM 941 C CA . ASP A 1 120 ? -7.926 -19.906 12.266 1 97.31 120 ASP A CA 1
ATOM 942 C C . ASP A 1 120 ? -7.012 -19.266 11.227 1 97.31 120 ASP A C 1
ATOM 944 O O . ASP A 1 120 ? -5.812 -19.109 11.453 1 97.31 120 ASP A O 1
ATOM 948 N N . TYR A 1 121 ? -7.547 -18.969 10.086 1 97.94 121 TYR A N 1
ATOM 949 C CA . TYR A 1 121 ? -6.758 -18.266 9.07 1 97.94 121 TYR A CA 1
ATOM 950 C C . TYR A 1 121 ? -6.289 -16.906 9.594 1 97.94 121 TYR A C 1
ATOM 952 O O . TYR A 1 121 ? -5.117 -16.547 9.438 1 97.94 121 TYR A O 1
ATOM 960 N N . ALA A 1 122 ? -7.203 -16.141 10.203 1 96.81 122 ALA A N 1
ATOM 961 C CA . ALA A 1 122 ? -6.863 -14.836 10.766 1 96.81 122 ALA A CA 1
ATOM 962 C C . ALA A 1 122 ? -5.766 -14.961 11.812 1 96.81 122 ALA A C 1
ATOM 964 O O . ALA A 1 122 ? -4.828 -14.156 11.844 1 96.81 122 ALA A O 1
ATOM 965 N N . ARG A 1 123 ? -5.918 -15.945 12.664 1 96 123 ARG A N 1
ATOM 966 C CA . ARG A 1 123 ? -4.922 -16.188 13.703 1 96 123 ARG A CA 1
ATOM 967 C C . ARG A 1 123 ? -3.545 -16.422 13.094 1 96 123 ARG A C 1
ATOM 969 O O . ARG A 1 123 ? -2.553 -15.836 13.531 1 96 123 ARG A O 1
ATOM 976 N N . ALA A 1 124 ? -3.482 -17.312 12.117 1 97.38 124 ALA A N 1
ATOM 977 C CA . ALA A 1 124 ? -2.223 -17.594 11.438 1 97.38 124 ALA A CA 1
ATOM 978 C C . ALA A 1 124 ? -1.647 -16.344 10.789 1 97.38 124 ALA A C 1
ATOM 980 O O . ALA A 1 124 ? -0.445 -16.078 10.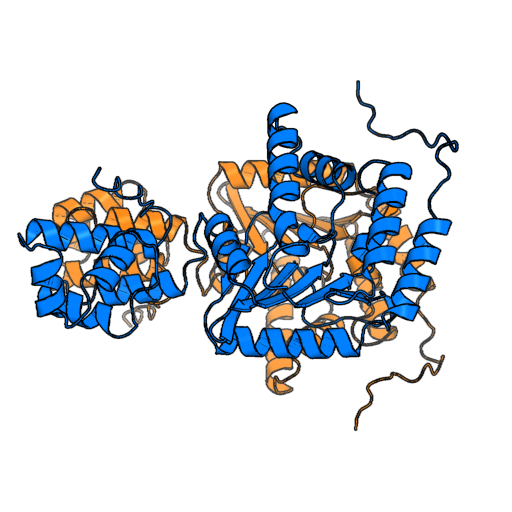883 1 97.38 124 ALA A O 1
ATOM 981 N N . GLN A 1 125 ? -2.512 -15.578 10.117 1 96 125 GLN A N 1
ATOM 982 C CA . GLN A 1 125 ? -2.092 -14.359 9.438 1 96 125 GLN A CA 1
ATOM 983 C C . GLN A 1 125 ? -1.534 -13.344 10.43 1 96 125 GLN A C 1
ATOM 985 O O . GLN A 1 125 ? -0.467 -12.766 10.203 1 96 125 GLN A O 1
ATOM 990 N N . PHE A 1 126 ? -2.203 -13.055 11.539 1 93.75 126 PHE A N 1
ATOM 991 C CA . PHE A 1 126 ? -1.751 -12.094 12.531 1 93.75 126 PHE A CA 1
ATOM 992 C C . PHE A 1 126 ? -0.431 -12.531 13.156 1 93.75 126 PHE A C 1
ATOM 994 O O . PHE A 1 126 ? 0.43 -11.703 13.445 1 93.75 126 PHE A O 1
ATOM 1001 N N . ARG A 1 127 ? -0.315 -13.812 13.344 1 94.75 127 ARG A N 1
ATOM 1002 C CA . ARG A 1 127 ? 0.924 -14.328 13.914 1 94.75 127 ARG A CA 1
ATOM 1003 C C . ARG A 1 127 ? 2.111 -14.047 13 1 94.75 127 ARG A C 1
ATOM 1005 O O . ARG A 1 127 ? 3.158 -13.586 13.453 1 94.75 127 ARG A O 1
ATOM 1012 N N . VAL A 1 128 ? 1.952 -14.336 11.758 1 94 128 VAL A N 1
ATOM 1013 C CA . VAL A 1 128 ? 3.012 -14.141 10.773 1 94 128 VAL A CA 1
ATOM 1014 C C . VAL A 1 128 ? 3.402 -12.664 10.727 1 94 128 VAL A C 1
ATOM 1016 O O . VAL A 1 128 ? 4.59 -12.328 10.664 1 94 128 VAL A O 1
ATOM 1019 N N . HIS A 1 129 ? 2.459 -11.758 10.82 1 91.25 129 HIS A N 1
ATOM 1020 C CA . HIS A 1 129 ? 2.689 -10.336 10.586 1 91.25 129 HIS A CA 1
ATOM 1021 C C . HIS A 1 129 ? 3.023 -9.617 11.891 1 91.25 129 HIS A C 1
ATOM 1023 O O . HIS A 1 129 ? 3.387 -8.438 11.875 1 91.25 129 HIS A O 1
ATOM 1029 N N . ASN A 1 130 ? 2.795 -10.281 12.984 1 88.38 130 ASN A N 1
ATOM 1030 C CA . ASN A 1 130 ? 3.154 -9.789 14.305 1 88.38 130 ASN A CA 1
ATOM 1031 C C . ASN A 1 130 ? 3.963 -10.82 15.094 1 88.38 130 ASN A C 1
ATOM 1033 O O . ASN A 1 130 ? 3.555 -11.242 16.172 1 88.38 130 ASN A O 1
ATOM 1037 N N . ARG A 1 131 ? 5.094 -11.102 14.688 1 87.44 131 ARG A N 1
ATOM 1038 C CA . ARG A 1 131 ? 5.883 -12.227 15.164 1 87.44 131 ARG A CA 1
ATOM 1039 C C . ARG A 1 131 ? 6.238 -12.055 16.641 1 87.44 131 ARG A C 1
ATOM 1041 O O . ARG A 1 131 ? 6.305 -13.039 17.391 1 87.44 131 ARG A O 1
ATOM 1048 N N . ARG A 1 132 ? 6.453 -10.844 17.062 1 87 132 ARG A N 1
ATOM 1049 C CA . ARG A 1 132 ? 6.934 -10.602 18.422 1 87 132 ARG A CA 1
ATOM 1050 C C . ARG A 1 132 ? 5.77 -10.352 19.375 1 87 132 ARG A C 1
ATOM 1052 O O . ARG A 1 132 ? 5.969 -10.211 20.594 1 87 132 ARG A O 1
ATOM 1059 N N . ALA A 1 133 ? 4.586 -10.289 18.891 1 87.06 133 ALA A N 1
ATOM 1060 C CA . ALA A 1 133 ? 3.428 -10 19.734 1 87.06 133 ALA A CA 1
ATOM 1061 C C . ALA A 1 133 ? 3.086 -11.195 20.609 1 87.06 133 ALA A C 1
ATOM 1063 O O . ALA A 1 133 ? 3.164 -12.344 20.172 1 87.06 133 ALA A O 1
ATOM 1064 N N . PRO A 1 134 ? 2.73 -10.922 21.859 1 88.75 134 PRO A N 1
ATOM 1065 C CA . PRO A 1 134 ? 2.264 -12.023 22.719 1 88.75 134 PRO A CA 1
ATOM 1066 C C . PRO A 1 134 ? 0.981 -12.664 22.203 1 88.75 134 PRO A C 1
ATOM 1068 O O . PRO A 1 134 ? 0.23 -12.039 21.453 1 88.75 134 PRO A O 1
ATOM 1071 N N . GLN A 1 135 ? 0.772 -13.922 22.625 1 91.12 135 GLN A N 1
ATOM 1072 C CA . GLN A 1 135 ? -0.375 -14.695 22.156 1 91.12 135 GLN A CA 1
ATOM 1073 C C . GLN A 1 135 ? -1.686 -13.992 22.5 1 91.12 135 GLN A C 1
ATOM 1075 O O . GLN A 1 135 ? -2.631 -14.016 21.703 1 91.12 135 GLN A O 1
ATOM 1080 N N . GLU A 1 136 ? -1.737 -13.438 23.609 1 85.5 136 GLU A N 1
ATOM 1081 C CA . GLU A 1 136 ? -2.945 -12.742 24.047 1 85.5 136 GLU A CA 1
ATOM 1082 C C . GLU A 1 136 ? -3.314 -11.617 23.094 1 85.5 136 GLU A C 1
ATOM 1084 O O . GLU A 1 136 ? -4.492 -11.406 22.781 1 85.5 136 GLU A O 1
ATOM 1089 N N . HIS A 1 137 ? -2.332 -10.945 22.641 1 86.44 137 HIS A N 1
ATOM 1090 C CA . HIS A 1 137 ? -2.564 -9.859 21.703 1 86.44 137 HIS A CA 1
ATOM 1091 C C . HIS A 1 137 ? -3.072 -10.391 20.359 1 86.44 137 HIS A C 1
ATOM 1093 O O . HIS A 1 137 ? -3.959 -9.789 19.75 1 86.44 137 HIS A O 1
ATOM 1099 N N . ILE A 1 138 ? -2.518 -11.477 19.906 1 92.06 138 ILE A N 1
ATOM 1100 C CA . ILE A 1 138 ? -2.967 -12.102 18.672 1 92.06 138 ILE A CA 1
ATOM 1101 C C . ILE A 1 138 ? -4.449 -12.453 18.781 1 92.06 138 ILE A C 1
ATOM 1103 O O . ILE A 1 138 ? -5.227 -12.172 17.859 1 92.06 138 ILE A O 1
ATOM 1107 N N . GLU A 1 139 ? -4.836 -13.047 19.875 1 89.19 139 GLU A N 1
ATOM 1108 C CA . GLU A 1 139 ? -6.23 -13.438 20.062 1 89.19 139 GLU A CA 1
ATOM 1109 C C . GLU A 1 139 ? -7.148 -12.211 20.078 1 89.19 139 GLU A C 1
ATOM 1111 O O . GLU A 1 139 ? -8.281 -12.273 19.609 1 89.19 139 GLU A O 1
ATOM 1116 N N . GLU A 1 140 ? -6.691 -11.117 20.609 1 83.94 140 GLU A N 1
ATOM 1117 C CA . GLU A 1 140 ? -7.457 -9.875 20.594 1 83.94 140 GLU A CA 1
ATOM 1118 C C . GLU A 1 140 ? -7.707 -9.414 19.156 1 83.94 140 GLU A C 1
ATOM 1120 O O . GLU A 1 140 ? -8.812 -8.984 18.828 1 83.94 140 GLU A O 1
ATOM 1125 N N . LEU A 1 141 ? -6.688 -9.484 18.375 1 88.31 141 LEU A N 1
ATOM 1126 C CA . LEU A 1 141 ? -6.816 -9.117 16.969 1 88.31 141 LEU A CA 1
ATOM 1127 C C . LEU A 1 141 ? -7.809 -10.031 16.266 1 88.31 141 LEU A C 1
ATOM 1129 O O . LEU A 1 141 ? -8.617 -9.562 15.453 1 88.31 141 LEU A O 1
ATOM 1133 N N . VAL A 1 142 ? -7.727 -11.344 16.609 1 92 142 VAL A N 1
ATOM 1134 C CA . VAL A 1 142 ? -8.633 -12.32 16 1 92 142 VAL A CA 1
ATOM 1135 C C . VAL A 1 142 ? -10.07 -11.992 16.375 1 92 142 VAL A C 1
ATOM 1137 O O . VAL A 1 142 ? -10.961 -11.984 15.531 1 92 142 VAL A O 1
ATOM 1140 N N . ILE A 1 143 ? -10.32 -11.703 17.609 1 85.88 143 ILE A N 1
ATOM 1141 C CA . ILE A 1 143 ? -11.648 -11.344 18.094 1 85.88 143 ILE A CA 1
ATOM 1142 C C . ILE A 1 143 ? -12.156 -10.109 17.359 1 85.88 143 ILE A C 1
ATOM 1144 O O . ILE A 1 143 ? -13.305 -10.07 16.922 1 85.88 143 ILE A O 1
ATOM 1148 N N . GLY A 1 144 ? -11.305 -9.125 17.234 1 83.75 144 GLY A N 1
ATOM 1149 C CA . GLY A 1 144 ? -11.664 -7.938 16.469 1 83.75 144 GLY A CA 1
ATOM 1150 C C . GLY A 1 144 ? -12.055 -8.242 15.031 1 83.75 144 GLY A C 1
ATOM 1151 O O . GLY A 1 144 ? -13.039 -7.707 14.523 1 83.75 144 GLY A O 1
ATOM 1152 N N . ARG A 1 145 ? -11.273 -9.086 14.406 1 89.69 145 ARG A N 1
ATOM 1153 C CA . ARG A 1 145 ? -11.547 -9.5 13.031 1 89.69 145 ARG A CA 1
ATOM 1154 C C . ARG A 1 145 ? -12.906 -10.18 12.922 1 89.69 145 ARG A C 1
ATOM 1156 O O . ARG A 1 145 ? -13.688 -9.875 12.023 1 89.69 145 ARG A O 1
ATOM 1163 N N . MET A 1 146 ? -13.211 -11.055 13.828 1 87.94 146 MET A N 1
ATOM 1164 C CA . MET A 1 146 ? -14.477 -11.781 13.797 1 87.94 146 MET A CA 1
ATOM 1165 C C . MET A 1 146 ? -15.648 -10.844 14.086 1 87.94 146 MET A C 1
ATOM 1167 O O . MET A 1 146 ? -16.703 -10.969 13.469 1 87.94 146 MET A O 1
ATOM 1171 N N . HIS A 1 147 ? -15.438 -9.922 14.922 1 81.5 147 HIS A N 1
ATOM 1172 C CA . HIS A 1 147 ? -16.469 -8.945 15.227 1 81.5 147 HIS A CA 1
ATOM 1173 C C . HIS A 1 147 ? -16.812 -8.102 14 1 81.5 147 HIS A C 1
ATOM 1175 O O . HIS A 1 147 ? -17.984 -7.836 13.727 1 81.5 147 HIS A O 1
ATOM 1181 N N . ARG A 1 148 ? -15.781 -7.73 13.297 1 82.88 148 ARG A N 1
ATOM 1182 C CA . ARG A 1 148 ? -15.961 -6.934 12.086 1 82.88 148 ARG A CA 1
ATOM 1183 C C . ARG A 1 148 ? -16.812 -7.68 11.062 1 82.88 148 ARG A C 1
ATOM 1185 O O . ARG A 1 148 ? -17.531 -7.062 10.273 1 82.88 148 ARG A O 1
ATOM 1192 N N . GLN A 1 149 ? -16.812 -8.953 11.07 1 86.69 149 GLN A N 1
ATOM 1193 C CA . GLN A 1 149 ? -17.516 -9.773 10.078 1 86.69 149 GLN A CA 1
ATOM 1194 C C . GLN A 1 149 ? -19.016 -9.789 10.336 1 86.69 149 GLN A C 1
ATOM 1196 O O . GLN A 1 149 ? -19.781 -10.305 9.523 1 86.69 149 GLN A O 1
ATOM 1201 N N . ALA A 1 150 ? -19.422 -9.227 11.414 1 80.19 150 ALA A N 1
ATOM 1202 C CA . ALA A 1 150 ? -20.859 -9.094 11.703 1 80.19 150 ALA A CA 1
ATOM 1203 C C . ALA A 1 150 ? -21.562 -8.336 10.586 1 80.19 150 ALA A C 1
ATOM 1205 O O . ALA A 1 150 ? -22.781 -8.508 10.383 1 80.19 150 ALA A O 1
ATOM 1206 N N . ILE A 1 151 ? -20.812 -7.578 9.898 1 80 151 ILE A N 1
ATOM 1207 C CA . ILE A 1 151 ? -21.375 -6.797 8.805 1 80 151 ILE A CA 1
ATOM 1208 C C . ILE A 1 151 ? -21.953 -7.73 7.742 1 80 151 ILE A C 1
ATOM 1210 O O . ILE A 1 151 ? -22.891 -7.367 7.023 1 80 151 ILE A O 1
ATOM 1214 N N . LEU A 1 152 ? -21.406 -8.898 7.566 1 80.19 152 LEU A N 1
ATOM 1215 C CA . LEU A 1 152 ? -21.875 -9.891 6.594 1 80.19 152 LEU A CA 1
ATOM 1216 C C . LEU A 1 152 ? -23.297 -10.344 6.906 1 80.19 152 LEU A C 1
ATOM 1218 O O . LEU A 1 152 ? -24 -10.828 6.023 1 80.19 152 LEU A O 1
ATOM 1222 N N . ARG A 1 153 ? -23.672 -10.141 8.117 1 75 153 ARG A N 1
ATOM 1223 C CA . ARG A 1 153 ? -24.969 -10.609 8.555 1 75 153 ARG A CA 1
ATOM 1224 C C . ARG A 1 153 ? -25.859 -9.438 8.961 1 75 153 ARG A C 1
ATOM 1226 O O . ARG A 1 153 ? -27 -9.633 9.406 1 75 153 ARG A O 1
ATOM 1233 N N . GLY A 1 154 ? -25.297 -8.312 8.867 1 70.81 154 GLY A N 1
ATOM 1234 C CA . GLY A 1 154 ? -26.031 -7.172 9.398 1 70.81 154 GLY A CA 1
ATOM 1235 C C . GLY A 1 154 ? -27.188 -6.738 8.508 1 70.81 154 GLY A C 1
ATOM 1236 O O . GLY A 1 154 ? -27.297 -7.18 7.363 1 70.81 154 GLY A O 1
ATOM 1237 N N . LYS A 1 155 ? -28.172 -6.047 9.133 1 70.62 155 LYS A N 1
ATOM 1238 C CA . LYS A 1 155 ? -29.297 -5.398 8.469 1 70.62 155 LYS A CA 1
ATOM 1239 C C . LYS A 1 155 ? -29.172 -3.879 8.539 1 70.62 155 LYS A C 1
ATOM 1241 O O . LYS A 1 155 ? -28.875 -3.324 9.594 1 70.62 155 LYS A O 1
ATOM 1246 N N . PRO A 1 156 ? -29.328 -3.146 7.449 1 70.81 156 PRO A N 1
ATOM 1247 C CA . PRO A 1 156 ? -29.609 -3.627 6.098 1 70.81 156 PRO A CA 1
ATOM 1248 C C . PRO A 1 156 ? -28.422 -4.348 5.461 1 70.81 156 PRO A C 1
ATOM 1250 O O . PRO A 1 156 ? -27.281 -4.066 5.805 1 70.81 156 PRO A O 1
ATOM 1253 N N . ASP A 1 157 ? -28.75 -5.086 4.551 1 81.38 157 ASP A N 1
ATOM 1254 C CA . ASP A 1 157 ? -27.75 -5.922 3.885 1 81.38 157 ASP A CA 1
ATOM 1255 C C . ASP A 1 157 ? -26.875 -5.09 2.949 1 81.38 157 ASP A C 1
ATOM 1257 O O . ASP A 1 157 ? -27.391 -4.254 2.195 1 81.38 157 ASP A O 1
ATOM 1261 N N . ALA A 1 158 ? -25.703 -5.246 3.131 1 88.5 158 ALA A N 1
ATOM 1262 C CA . ALA A 1 158 ? -24.797 -4.652 2.156 1 88.5 158 ALA A CA 1
ATOM 1263 C C . ALA A 1 158 ? -24.453 -5.645 1.048 1 88.5 158 ALA A C 1
ATOM 1265 O O . ALA A 1 158 ? -24.281 -6.836 1.307 1 88.5 158 ALA A O 1
ATOM 1266 N N . ASP A 1 159 ? -24.5 -5.156 -0.14 1 93.38 159 ASP A N 1
ATOM 1267 C CA . ASP A 1 159 ? -24 -5.965 -1.247 1 93.38 159 ASP A CA 1
ATOM 1268 C C . ASP A 1 159 ? -22.469 -6.016 -1.237 1 93.38 159 ASP A C 1
ATOM 1270 O O . ASP A 1 159 ? -21.797 -4.98 -1.172 1 93.38 159 ASP A O 1
ATOM 1274 N N . MET A 1 160 ? -21.984 -7.172 -1.299 1 94.88 160 MET A N 1
ATOM 1275 C CA . MET A 1 160 ? -20.531 -7.301 -1.154 1 94.88 160 MET A CA 1
ATOM 1276 C C . MET A 1 160 ? -19.922 -8.023 -2.352 1 94.88 160 MET A C 1
ATOM 1278 O O . MET A 1 160 ? -20.5 -8.992 -2.852 1 94.88 160 MET A O 1
ATOM 1282 N N . GLY A 1 161 ? -18.828 -7.527 -2.848 1 97 161 GLY A N 1
ATOM 1283 C CA . GLY A 1 161 ? -18.078 -8.125 -3.934 1 97 161 GLY A CA 1
ATOM 1284 C C . GLY A 1 161 ? -16.594 -8.219 -3.643 1 97 161 GLY A C 1
ATOM 1285 O O . GLY A 1 161 ? -16 -7.301 -3.059 1 97 161 GLY A O 1
ATOM 1286 N N . TRP A 1 162 ? -16.047 -9.336 -3.947 1 97.44 162 TRP A N 1
ATOM 1287 C CA . TRP A 1 162 ? -14.602 -9.523 -3.789 1 97.44 162 TRP A CA 1
ATOM 1288 C C . TRP A 1 162 ? -13.984 -10.07 -5.066 1 97.44 162 TRP A C 1
ATOM 1290 O O . TRP A 1 162 ? -14.586 -10.898 -5.754 1 97.44 162 TRP A O 1
ATOM 1300 N N . VAL A 1 163 ? -12.844 -9.633 -5.375 1 98.06 163 VAL A N 1
ATOM 1301 C CA . VAL A 1 163 ? -11.961 -10.289 -6.336 1 98.06 163 VAL A CA 1
ATOM 1302 C C . VAL A 1 163 ? -10.664 -10.711 -5.648 1 98.06 163 VAL A C 1
ATOM 1304 O O . VAL A 1 163 ? -9.93 -9.867 -5.125 1 98.06 163 VAL A O 1
ATOM 1307 N N . LEU A 1 164 ? -10.398 -11.969 -5.617 1 97.56 164 LEU A N 1
ATOM 1308 C CA . LEU A 1 164 ? -9.172 -12.5 -5.016 1 97.56 164 LEU A CA 1
ATOM 1309 C C . LEU A 1 164 ? -8.141 -12.82 -6.09 1 97.56 164 LEU A C 1
ATOM 1311 O O . LEU A 1 164 ? -8.422 -13.57 -7.027 1 97.56 164 LEU A O 1
ATOM 1315 N N . ASP A 1 165 ? -6.992 -12.25 -5.902 1 96.69 165 ASP A N 1
ATOM 1316 C CA . ASP A 1 165 ? -5.867 -12.664 -6.734 1 96.69 165 ASP A CA 1
ATOM 1317 C C . ASP A 1 165 ? -5.457 -14.102 -6.43 1 96.69 165 ASP A C 1
ATOM 1319 O O . ASP A 1 165 ? -5.504 -14.539 -5.277 1 96.69 165 ASP A O 1
ATOM 1323 N N . GLU A 1 166 ? -5.051 -14.812 -7.406 1 96.94 166 GLU A N 1
ATOM 1324 C CA . GLU A 1 166 ? -4.594 -16.188 -7.223 1 96.94 166 GLU A CA 1
ATOM 1325 C C . GLU A 1 166 ? -3.486 -16.266 -6.176 1 96.94 166 GLU A C 1
ATOM 1327 O O . GLU A 1 166 ? -3.359 -17.281 -5.477 1 96.94 166 GLU A O 1
ATOM 1332 N N . ALA A 1 167 ? -2.689 -15.281 -6.047 1 95.31 167 ALA A N 1
ATOM 1333 C CA . ALA A 1 167 ? -1.604 -15.25 -5.07 1 95.31 167 ALA A CA 1
ATOM 1334 C C . ALA A 1 167 ? -2.139 -15.43 -3.65 1 95.31 167 ALA A C 1
ATOM 1336 O O . ALA A 1 167 ? -1.452 -15.977 -2.785 1 95.31 167 ALA A O 1
ATOM 1337 N N . CYS A 1 168 ? -3.367 -15 -3.344 1 93.94 168 CYS A N 1
ATOM 1338 C CA . CYS A 1 168 ? -4 -15.156 -2.039 1 93.94 168 CYS A CA 1
ATOM 1339 C C . CYS A 1 168 ? -4.168 -16.641 -1.687 1 93.94 168 CYS A C 1
ATOM 1341 O O . CYS A 1 168 ? -4.273 -16.984 -0.511 1 93.94 168 CYS A O 1
ATOM 1343 N N . LEU A 1 169 ? -4.176 -17.391 -2.727 1 96.19 169 LEU A N 1
ATOM 1344 C CA . LEU A 1 169 ? -4.621 -18.781 -2.549 1 96.19 169 LEU A CA 1
ATOM 1345 C C . LEU A 1 169 ? -3.439 -19.734 -2.566 1 96.19 169 LEU A C 1
ATOM 1347 O O . LEU A 1 169 ? -3.576 -20.906 -2.18 1 96.19 169 LEU A O 1
ATOM 1351 N N . ARG A 1 170 ? -2.314 -19.219 -2.939 1 94.38 170 ARG A N 1
ATOM 1352 C CA . ARG A 1 170 ? -1.187 -20.109 -3.18 1 94.38 170 ARG A CA 1
ATOM 1353 C C . ARG A 1 170 ? -0.292 -20.203 -1.948 1 94.38 170 ARG A C 1
ATOM 1355 O O . ARG A 1 170 ? 0.494 -21.156 -1.817 1 94.38 170 ARG A O 1
ATOM 1362 N N . ARG A 1 171 ? -0.355 -19.266 -1.088 1 92.94 171 ARG A N 1
ATOM 1363 C CA . ARG A 1 171 ? 0.425 -19.344 0.144 1 92.94 171 ARG A CA 1
ATOM 1364 C C . ARG A 1 171 ? -0.403 -19.922 1.284 1 92.94 171 ARG A C 1
ATOM 1366 O O . ARG A 1 171 ? -1.523 -19.469 1.536 1 92.94 171 ARG A O 1
ATOM 1373 N N . ILE A 1 172 ? 0.155 -20.844 1.924 1 94.81 172 ILE A N 1
ATOM 1374 C CA . ILE A 1 172 ? -0.563 -21.516 2.994 1 94.81 172 ILE A CA 1
ATOM 1375 C C . ILE A 1 172 ? -0.313 -20.812 4.32 1 94.81 172 ILE A C 1
ATOM 1377 O O . ILE A 1 172 ? 0.8 -20.844 4.848 1 94.81 172 ILE A O 1
ATOM 1381 N N . TYR A 1 173 ? -1.301 -20.141 4.828 1 95.5 173 TYR A N 1
ATOM 1382 C CA . TYR A 1 173 ? -1.268 -19.609 6.188 1 95.5 173 TYR A CA 1
ATOM 1383 C C . TYR A 1 173 ? -1.669 -20.688 7.195 1 95.5 173 TYR A C 1
ATOM 1385 O O . TYR A 1 173 ? -2.725 -21.312 7.059 1 95.5 173 TYR A O 1
ATOM 1393 N N . GLY A 1 174 ? -0.884 -20.797 8.211 1 94.5 174 GLY A N 1
ATOM 1394 C CA . GLY A 1 174 ? -1.142 -21.859 9.172 1 94.5 174 GLY A CA 1
ATOM 1395 C C . GLY A 1 174 ? -0.769 -23.234 8.656 1 94.5 174 GLY A C 1
ATOM 1396 O O . GLY A 1 174 ? 0.374 -23.469 8.258 1 94.5 174 GLY A O 1
ATOM 1397 N N . SER A 1 175 ? -1.767 -24.141 8.562 1 95.5 175 SER A N 1
ATOM 1398 C CA . SER A 1 175 ? -1.604 -25.516 8.086 1 95.5 175 SER A CA 1
ATOM 1399 C C . SER A 1 175 ? -2.516 -25.797 6.895 1 95.5 175 SER A C 1
ATOM 1401 O O . SER A 1 175 ? -3.414 -25.016 6.594 1 95.5 175 SER A O 1
ATOM 1403 N N . PRO A 1 176 ? -2.213 -26.891 6.211 1 95.94 176 PRO A N 1
ATOM 1404 C CA . PRO A 1 176 ? -3.135 -27.266 5.141 1 95.94 176 PRO A CA 1
ATOM 1405 C C . PRO A 1 176 ? -4.578 -27.406 5.617 1 95.94 176 PRO A C 1
ATOM 1407 O O . PRO A 1 176 ? -5.508 -27.062 4.883 1 95.94 176 PRO A O 1
ATOM 1410 N N . ALA A 1 177 ? -4.75 -27.828 6.82 1 96.38 177 ALA A N 1
ATOM 1411 C CA . ALA A 1 177 ? -6.098 -27.953 7.379 1 96.38 177 ALA A CA 1
ATOM 1412 C C . ALA A 1 177 ? -6.754 -26.578 7.516 1 96.38 177 ALA A C 1
ATOM 1414 O O . ALA A 1 177 ? -7.938 -26.422 7.203 1 96.38 177 ALA A O 1
ATOM 1415 N N . VAL A 1 178 ? -6 -25.625 8 1 96.94 178 VAL A N 1
ATOM 1416 C CA . VAL A 1 178 ? -6.496 -24.266 8.141 1 96.94 178 VAL A CA 1
ATOM 1417 C C . VAL A 1 178 ? -6.887 -23.719 6.77 1 96.94 178 VAL A C 1
ATOM 1419 O O . VAL A 1 178 ? -7.953 -23.109 6.613 1 96.94 178 VAL A O 1
ATOM 1422 N N . MET A 1 179 ? -6.043 -23.984 5.801 1 97.38 179 MET A N 1
ATOM 1423 C CA . MET A 1 179 ? -6.301 -23.484 4.453 1 97.38 179 MET A CA 1
ATOM 1424 C C . MET A 1 179 ? -7.516 -24.172 3.842 1 97.38 179 MET A C 1
ATOM 1426 O O . MET A 1 179 ? -8.297 -23.547 3.127 1 97.38 179 MET A O 1
ATOM 1430 N N . ARG A 1 180 ? -7.656 -25.453 4.082 1 97.56 180 ARG A N 1
ATOM 1431 C CA . ARG A 1 180 ? -8.82 -26.172 3.586 1 97.56 180 ARG A CA 1
ATOM 1432 C C . ARG A 1 180 ? -10.117 -25.531 4.086 1 97.56 180 ARG A C 1
ATOM 1434 O O . ARG A 1 180 ? -11.055 -25.344 3.311 1 97.56 180 ARG A O 1
ATOM 1441 N N . THR A 1 181 ? -10.141 -25.25 5.367 1 97.5 181 THR A N 1
ATOM 1442 C CA . THR A 1 181 ? -11.312 -24.625 5.961 1 97.5 181 THR A CA 1
ATOM 1443 C C . THR A 1 181 ? -11.555 -23.234 5.355 1 97.5 181 THR A C 1
ATOM 1445 O O . THR A 1 181 ? -12.695 -22.859 5.082 1 97.5 181 THR A O 1
ATOM 1448 N N . GLN A 1 182 ? -10.523 -22.5 5.148 1 98.19 182 GLN A N 1
ATOM 1449 C CA . GLN A 1 182 ? -10.625 -21.172 4.559 1 98.19 182 GLN A CA 1
ATOM 1450 C C . GLN A 1 182 ? -11.164 -21.234 3.129 1 98.19 182 GLN A C 1
ATOM 1452 O O . GLN A 1 182 ? -12.047 -20.469 2.75 1 98.19 182 GLN A O 1
ATOM 1457 N N . LEU A 1 183 ? -10.594 -22.156 2.352 1 98.19 183 LEU A N 1
ATOM 1458 C CA . LEU A 1 183 ? -11.023 -22.312 0.966 1 98.19 183 LEU A CA 1
ATOM 1459 C C . LEU A 1 183 ? -12.484 -22.75 0.896 1 98.19 183 LEU A C 1
ATOM 1461 O O . LEU A 1 183 ? -13.234 -22.281 0.036 1 98.19 183 LEU A O 1
ATOM 1465 N N . ALA A 1 184 ? -12.891 -23.656 1.769 1 97.81 184 ALA A N 1
ATOM 1466 C CA . ALA A 1 184 ? -14.281 -24.078 1.822 1 97.81 184 ALA A CA 1
ATOM 1467 C C . ALA A 1 184 ? -15.211 -22.891 2.068 1 97.81 184 ALA A C 1
ATOM 1469 O O . ALA A 1 184 ? -16.25 -22.781 1.426 1 97.81 184 ALA A O 1
ATOM 1470 N N . ARG A 1 185 ? -14.812 -22.078 2.963 1 97.31 185 ARG A N 1
ATOM 1471 C CA . ARG A 1 185 ? -15.609 -20.891 3.242 1 97.31 185 ARG A CA 1
ATOM 1472 C C . ARG A 1 185 ? -15.719 -20 2.008 1 97.31 185 ARG A C 1
ATOM 1474 O O . ARG A 1 185 ? -16.797 -19.484 1.708 1 97.31 185 ARG A O 1
ATOM 1481 N N . LEU A 1 186 ? -14.594 -19.766 1.351 1 98 186 LEU A N 1
ATOM 1482 C CA . LEU A 1 186 ? -14.602 -18.938 0.148 1 98 186 LEU A CA 1
ATOM 1483 C C . LEU A 1 186 ? -15.547 -19.516 -0.902 1 98 186 LEU A C 1
ATOM 1485 O O . LEU A 1 186 ? -16.266 -18.766 -1.564 1 98 186 LEU A O 1
ATOM 1489 N N . ILE A 1 187 ? -15.523 -20.828 -1.073 1 97.88 187 ILE A N 1
ATOM 1490 C CA . ILE A 1 187 ? -16.391 -21.5 -2.041 1 97.88 187 ILE A CA 1
ATOM 1491 C C . ILE A 1 187 ? -17.844 -21.219 -1.705 1 97.88 187 ILE A C 1
ATOM 1493 O O . ILE A 1 187 ? -18.641 -20.891 -2.592 1 97.88 187 ILE A O 1
ATOM 1497 N N . ASP A 1 188 ? -18.172 -21.266 -0.442 1 95.75 188 ASP A N 1
ATOM 1498 C CA . ASP A 1 188 ? -19.531 -21.031 0.012 1 95.75 188 ASP A CA 1
ATOM 1499 C C . ASP A 1 188 ? -19.969 -19.594 -0.272 1 95.75 188 ASP A C 1
ATOM 1501 O O . ASP A 1 188 ? -21.172 -19.312 -0.407 1 95.75 188 ASP A O 1
ATOM 1505 N N . LEU A 1 189 ? -19.031 -18.688 -0.412 1 94.12 189 LEU A N 1
ATOM 1506 C CA . LEU A 1 189 ? -19.344 -17.266 -0.517 1 94.12 189 LEU A CA 1
ATOM 1507 C C . LEU A 1 189 ? -19.25 -16.797 -1.965 1 94.12 189 LEU A C 1
ATOM 1509 O O . LEU A 1 189 ? -19.406 -15.602 -2.246 1 94.12 189 LEU A O 1
ATOM 1513 N N . THR A 1 190 ? -18.969 -17.641 -2.9 1 95.81 190 THR A N 1
ATOM 1514 C CA . THR A 1 190 ? -18.828 -17.25 -4.301 1 95.81 190 THR A CA 1
ATOM 1515 C C . THR A 1 190 ? -20.109 -16.578 -4.801 1 95.81 190 THR A C 1
ATOM 1517 O O . THR A 1 190 ? -20.047 -15.547 -5.477 1 95.81 190 THR A O 1
ATOM 1520 N N . VAL A 1 191 ? -21.234 -17.219 -4.426 1 94.12 191 VAL A N 1
ATOM 1521 C CA . VAL A 1 191 ? -22.484 -16.562 -4.762 1 94.12 191 VAL A CA 1
ATOM 1522 C C . VAL A 1 191 ? -23.5 -16.812 -3.646 1 94.12 191 VAL A C 1
ATOM 1524 O O . VAL A 1 191 ? -23.781 -17.953 -3.287 1 94.12 191 VAL A O 1
ATOM 1527 N N . THR A 1 192 ? -23.938 -15.711 -3.113 1 92.44 192 THR A N 1
ATOM 1528 C CA . THR A 1 192 ? -25.062 -15.695 -2.189 1 92.44 192 THR A CA 1
ATOM 1529 C C . THR A 1 192 ? -26.031 -14.57 -2.547 1 92.44 192 THR A C 1
ATOM 1531 O O . THR A 1 192 ? -25.953 -13.992 -3.633 1 92.44 192 THR A O 1
ATOM 1534 N N . ALA A 1 193 ? -27.016 -14.328 -1.691 1 91.56 193 ALA A N 1
ATOM 1535 C CA . ALA A 1 193 ? -28 -13.273 -1.947 1 91.56 193 ALA A CA 1
ATOM 1536 C C . ALA A 1 193 ? -27.328 -11.898 -1.943 1 91.56 193 ALA A C 1
ATOM 1538 O O . ALA A 1 193 ? -27.766 -10.984 -2.635 1 91.56 193 ALA A O 1
ATOM 1539 N N . THR A 1 194 ? -26.172 -11.812 -1.171 1 92.31 194 THR A N 1
ATOM 1540 C CA . THR A 1 194 ? -25.594 -10.484 -1.006 1 92.31 194 THR A CA 1
ATOM 1541 C C . THR A 1 194 ? -24.109 -10.484 -1.39 1 92.31 194 THR A C 1
ATOM 1543 O O . THR A 1 194 ? -23.469 -9.43 -1.366 1 92.31 194 THR A O 1
ATOM 1546 N N . THR A 1 195 ? -23.578 -11.648 -1.76 1 93.75 195 THR A N 1
ATOM 1547 C CA . THR A 1 195 ? -22.141 -11.664 -2.004 1 93.75 195 THR A CA 1
ATOM 1548 C C . THR A 1 195 ? -21.828 -12.234 -3.385 1 93.75 195 THR A C 1
ATOM 1550 O O . THR A 1 195 ? -22.562 -13.102 -3.881 1 93.75 195 THR A O 1
ATOM 1553 N N . VAL A 1 196 ? -20.812 -11.734 -3.998 1 96.75 196 VAL A N 1
ATOM 1554 C CA . VAL A 1 196 ? -20.203 -12.289 -5.203 1 96.75 196 VAL A CA 1
ATOM 1555 C C . VAL A 1 196 ? -18.688 -12.312 -5.043 1 96.75 196 VAL A C 1
ATOM 1557 O O . VAL A 1 196 ? -18.062 -11.281 -4.742 1 96.75 196 VAL A O 1
ATOM 1560 N N . LEU A 1 197 ? -18.109 -13.445 -5.164 1 97.81 197 LEU A N 1
ATOM 1561 C CA . LEU A 1 197 ? -16.672 -13.617 -5.066 1 97.81 197 LEU A CA 1
ATOM 1562 C C . LEU A 1 197 ? -16.094 -14.172 -6.363 1 97.81 197 LEU A C 1
ATOM 1564 O O . LEU A 1 197 ? -16.609 -15.148 -6.91 1 97.81 197 LEU A O 1
ATOM 1568 N N . GLN A 1 198 ? -15.133 -13.5 -6.906 1 98.5 198 GLN A N 1
ATOM 1569 C CA . GLN A 1 198 ? -14.445 -13.93 -8.125 1 98.5 198 GLN A CA 1
ATOM 1570 C C . GLN A 1 198 ? -12.953 -14.117 -7.867 1 98.5 198 GLN A C 1
ATOM 1572 O O . GLN A 1 198 ? -12.406 -13.57 -6.91 1 98.5 198 GLN A O 1
ATOM 1577 N N . VAL A 1 199 ? -12.336 -14.953 -8.656 1 98.38 199 VAL A N 1
ATOM 1578 C CA . VAL A 1 199 ? -10.898 -15.18 -8.594 1 98.38 199 VAL A CA 1
ATOM 1579 C C . VAL A 1 199 ? -10.234 -14.641 -9.859 1 98.38 199 VAL A C 1
ATOM 1581 O O . VAL A 1 199 ? -10.75 -14.82 -10.969 1 98.38 199 VAL A O 1
ATOM 1584 N N . MET A 1 200 ? -9.203 -13.938 -9.68 1 97.38 200 MET A N 1
ATOM 1585 C CA . MET A 1 200 ? -8.344 -13.5 -10.773 1 97.38 200 MET A CA 1
ATOM 1586 C C . MET A 1 200 ? -7.109 -14.391 -10.891 1 97.38 200 MET A C 1
ATOM 1588 O O . MET A 1 200 ? -6.117 -14.172 -10.203 1 97.38 200 MET A O 1
ATOM 1592 N N . PRO A 1 201 ? -7.148 -15.359 -11.828 1 97.06 201 PRO A N 1
ATOM 1593 C CA . PRO A 1 201 ? -5.984 -16.234 -11.992 1 97.06 201 PRO A CA 1
ATOM 1594 C C . PRO A 1 201 ? -4.781 -15.516 -12.594 1 97.06 201 PRO A C 1
ATOM 1596 O O . PRO A 1 201 ? -4.945 -14.484 -13.258 1 97.06 201 PRO A O 1
ATOM 1599 N N . PHE A 1 202 ? -3.59 -15.984 -12.398 1 95.44 202 PHE A N 1
ATOM 1600 C CA . PHE A 1 202 ? -2.379 -15.406 -12.969 1 95.44 202 PHE A CA 1
ATOM 1601 C C . PHE A 1 202 ? -2.479 -15.328 -14.484 1 95.44 202 PHE A C 1
ATOM 1603 O O . PHE A 1 202 ? -2.01 -14.367 -15.094 1 95.44 202 PHE A O 1
ATOM 1610 N N . GLU A 1 203 ? -3.064 -16.312 -15.023 1 92.88 203 GLU A N 1
ATOM 1611 C CA . GLU A 1 203 ? -3.139 -16.453 -16.484 1 92.88 203 GLU A CA 1
ATOM 1612 C C . GLU A 1 203 ? -3.936 -15.312 -17.094 1 92.88 203 GLU A C 1
ATOM 1614 O O . GLU A 1 203 ? -3.799 -15.031 -18.297 1 92.88 203 GLU A O 1
ATOM 1619 N N . ALA A 1 204 ? -4.801 -14.68 -16.297 1 93.75 204 ALA A N 1
ATOM 1620 C CA . ALA A 1 204 ? -5.625 -13.586 -16.797 1 93.75 204 ALA A CA 1
ATOM 1621 C C . ALA A 1 204 ? -4.789 -12.328 -17.047 1 93.75 204 ALA A C 1
ATOM 1623 O O . ALA A 1 204 ? -5.262 -11.367 -17.641 1 93.75 204 ALA A O 1
ATOM 1624 N N . GLY A 1 205 ? -3.549 -12.32 -16.531 1 92.94 205 GLY A N 1
ATOM 1625 C CA . GLY A 1 205 ? -2.658 -11.203 -16.797 1 92.94 205 GLY A CA 1
ATOM 1626 C C . GLY A 1 205 ? -2.709 -10.125 -15.727 1 92.94 205 GLY A C 1
ATOM 1627 O O . GLY A 1 205 ? -3.352 -10.305 -14.695 1 92.94 205 GLY A O 1
ATOM 1628 N N . PRO A 1 206 ? -1.941 -9.062 -15.961 1 94.5 206 PRO A N 1
ATOM 1629 C CA . PRO A 1 206 ? -1.854 -8 -14.961 1 94.5 206 PRO A CA 1
ATOM 1630 C C . PRO A 1 206 ? -3.057 -7.059 -14.992 1 94.5 206 PRO A C 1
ATOM 1632 O O . PRO A 1 206 ? -3.807 -7.047 -15.977 1 94.5 206 PRO A O 1
ATOM 1635 N N . HIS A 1 207 ? -3.32 -6.348 -13.961 1 93.75 207 HIS A N 1
ATOM 1636 C CA . HIS A 1 207 ? -4.398 -5.371 -13.852 1 93.75 207 HIS A CA 1
ATOM 1637 C C . HIS A 1 207 ? -3.986 -4.184 -12.984 1 93.75 207 HIS A C 1
ATOM 1639 O O . HIS A 1 207 ? -2.99 -4.254 -12.266 1 93.75 207 HIS A O 1
ATOM 1645 N N . ALA A 1 208 ? -4.762 -3.217 -12.961 1 92.62 208 ALA A N 1
ATOM 1646 C CA . ALA A 1 208 ? -4.375 -1.904 -12.453 1 92.62 208 ALA A CA 1
ATOM 1647 C C . ALA A 1 208 ? -4.418 -1.872 -10.93 1 92.62 208 ALA A C 1
ATOM 1649 O O . ALA A 1 208 ? -3.912 -0.938 -10.305 1 92.62 208 ALA A O 1
ATOM 1650 N N . LEU A 1 209 ? -5.012 -2.824 -10.297 1 93.69 209 LEU A N 1
ATOM 1651 C CA . LEU A 1 209 ? -5.195 -2.791 -8.852 1 93.69 209 LEU A CA 1
ATOM 1652 C C . LEU A 1 209 ? -4.191 -3.705 -8.148 1 93.69 209 LEU A C 1
ATOM 1654 O O . LEU A 1 209 ? -4.379 -4.066 -6.988 1 93.69 209 LEU A O 1
ATOM 1658 N N . LEU A 1 210 ? -3.121 -4.039 -8.883 1 91.44 210 LEU A N 1
ATOM 1659 C CA . LEU A 1 210 ? -2.041 -4.812 -8.273 1 91.44 210 LEU A CA 1
ATOM 1660 C C . LEU A 1 210 ? -1.204 -3.941 -7.344 1 91.44 210 LEU A C 1
ATOM 1662 O O . LEU A 1 210 ? -0.982 -2.762 -7.621 1 91.44 210 LEU A O 1
ATOM 1666 N N . GLY A 1 211 ? -0.707 -4.562 -6.211 1 85.75 211 GLY A N 1
ATOM 1667 C CA . GLY A 1 211 ? 0.27 -3.861 -5.395 1 85.75 211 GLY A CA 1
ATOM 1668 C C . GLY A 1 211 ? -0.232 -3.557 -3.996 1 85.75 211 GLY A C 1
ATOM 1669 O O . GLY A 1 211 ? 0.481 -2.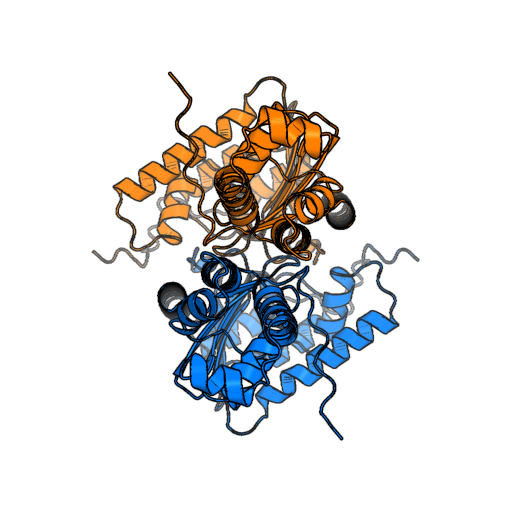951 -3.191 1 85.75 211 GLY A O 1
ATOM 1670 N N . GLY A 1 212 ? -1.348 -3.943 -3.721 1 87.06 212 GLY A N 1
ATOM 1671 C CA . GLY A 1 212 ? -1.908 -3.709 -2.4 1 87.06 212 GLY A CA 1
ATOM 1672 C C . GLY A 1 212 ? -3.311 -4.266 -2.238 1 87.06 212 GLY A C 1
ATOM 1673 O O . GLY A 1 212 ? -3.703 -5.188 -2.957 1 87.06 212 GLY A O 1
ATOM 1674 N N . THR A 1 213 ? -3.934 -3.791 -1.205 1 89.44 213 THR A N 1
ATOM 1675 C CA . THR A 1 213 ? -5.32 -4.164 -0.959 1 89.44 213 THR A CA 1
ATOM 1676 C C . THR A 1 213 ? -6.242 -2.955 -1.109 1 89.44 213 THR A C 1
ATOM 1678 O O . THR A 1 213 ? -5.867 -1.835 -0.759 1 89.44 213 THR A O 1
ATOM 1681 N N . LEU A 1 214 ? -7.355 -3.223 -1.65 1 93.75 214 LEU A N 1
ATOM 1682 C CA . LEU A 1 214 ? -8.312 -2.16 -1.919 1 93.75 214 LEU A CA 1
ATOM 1683 C C . LEU A 1 214 ? -9.656 -2.457 -1.252 1 93.75 214 LEU A C 1
ATOM 1685 O O . LEU A 1 214 ? -10.133 -3.596 -1.282 1 93.75 214 LEU A O 1
ATOM 1689 N N . SER A 1 215 ? -10.219 -1.45 -0.638 1 94.19 215 SER A N 1
ATOM 1690 C CA . SER A 1 215 ? -11.617 -1.443 -0.213 1 94.19 215 SER A CA 1
ATOM 1691 C C . SER A 1 215 ? -12.359 -0.232 -0.769 1 94.19 215 SER A C 1
ATOM 1693 O O . SER A 1 215 ? -11.977 0.911 -0.501 1 94.19 215 SER A O 1
ATOM 1695 N N . LEU A 1 216 ? -13.289 -0.478 -1.569 1 95.5 216 LEU A N 1
ATOM 1696 C CA . LEU A 1 216 ? -14.18 0.549 -2.098 1 95.5 216 LEU A CA 1
ATOM 1697 C C . LEU A 1 216 ? -15.547 0.479 -1.429 1 95.5 216 LEU A C 1
ATOM 1699 O O . LEU A 1 216 ? -16.25 -0.521 -1.56 1 95.5 216 LEU A O 1
ATOM 1703 N N . LEU A 1 217 ? -15.922 1.528 -0.75 1 93.5 217 LEU A N 1
ATOM 1704 C CA . LEU A 1 217 ? -17.172 1.572 -0.005 1 93.5 217 LEU A CA 1
ATOM 1705 C C . LEU A 1 217 ? -18.141 2.574 -0.626 1 93.5 217 LEU A C 1
ATOM 1707 O O . LEU A 1 217 ? -17.734 3.674 -1.013 1 93.5 217 LEU A O 1
ATOM 1711 N N . THR A 1 218 ? -19.312 2.154 -0.824 1 94.06 218 THR A N 1
ATOM 1712 C CA . THR A 1 218 ? -20.422 3.07 -1.101 1 94.06 218 THR A CA 1
ATOM 1713 C C . THR A 1 218 ? -21.328 3.217 0.122 1 94.06 218 THR A C 1
ATOM 1715 O O . THR A 1 218 ? -21.938 2.246 0.56 1 94.06 218 THR A O 1
ATOM 1718 N N . LEU A 1 219 ? -21.406 4.367 0.591 1 87.94 219 LEU A N 1
ATOM 1719 C CA . LEU A 1 219 ? -22.109 4.625 1.835 1 87.94 219 LEU A CA 1
ATOM 1720 C C . LEU A 1 219 ? -23.609 4.797 1.578 1 87.94 219 LEU A C 1
ATOM 1722 O O . LEU A 1 219 ? -24.062 4.754 0.429 1 87.94 219 LEU A O 1
ATOM 1726 N N . ASP A 1 220 ? -24.375 4.922 2.633 1 87.69 220 ASP A N 1
ATOM 1727 C CA . ASP A 1 220 ? -25.844 4.988 2.566 1 87.69 220 ASP A CA 1
ATOM 1728 C C . ASP A 1 220 ? -26.297 6.266 1.867 1 87.69 220 ASP A C 1
ATOM 1730 O O . ASP A 1 220 ? -27.406 6.316 1.321 1 87.69 220 ASP A O 1
ATOM 1734 N N . ASP A 1 221 ? -25.453 7.242 1.786 1 83.31 221 ASP A N 1
ATOM 1735 C CA . ASP A 1 221 ? -25.812 8.484 1.12 1 83.31 221 ASP A CA 1
ATOM 1736 C C . ASP A 1 221 ? -25.266 8.531 -0.306 1 83.31 221 ASP A C 1
ATOM 1738 O O . ASP A 1 221 ? -25.375 9.555 -0.983 1 83.31 221 ASP A O 1
ATOM 1742 N N . GLY A 1 222 ? -24.641 7.48 -0.657 1 86.81 222 GLY A N 1
ATOM 1743 C CA . GLY A 1 222 ? -24.141 7.379 -2.018 1 86.81 222 GLY A CA 1
ATOM 1744 C C . GLY A 1 222 ? -22.688 7.785 -2.145 1 86.81 222 GLY A C 1
ATOM 1745 O O . GLY A 1 222 ? -22.062 7.582 -3.193 1 86.81 222 GLY A O 1
ATOM 1746 N N . THR A 1 223 ? -22.141 8.297 -1.052 1 82.56 223 THR A N 1
ATOM 1747 C CA . THR A 1 223 ? -20.75 8.695 -1.055 1 82.56 223 THR A CA 1
ATOM 1748 C C . THR A 1 223 ? -19.844 7.473 -1.196 1 82.56 223 THR A C 1
ATOM 1750 O O . THR A 1 223 ? -20.094 6.43 -0.593 1 82.56 223 THR A O 1
ATOM 1753 N N . GLU A 1 224 ? -18.859 7.676 -2.006 1 88.75 224 GLU A N 1
ATOM 1754 C CA . GLU A 1 224 ? -17.875 6.605 -2.172 1 88.75 224 GLU A CA 1
ATOM 1755 C C . GLU A 1 224 ? -16.562 6.945 -1.482 1 88.75 224 GLU A C 1
ATOM 1757 O O . GLU A 1 224 ? -16.125 8.102 -1.508 1 88.75 224 GLU A O 1
ATOM 1762 N N . VAL A 1 225 ? -16.016 5.934 -0.866 1 87.25 225 VAL A N 1
ATOM 1763 C CA . VAL A 1 225 ? -14.727 6.066 -0.183 1 87.25 225 VAL A CA 1
ATOM 1764 C C . VAL A 1 225 ? -13.836 4.879 -0.535 1 87.25 225 VAL A C 1
ATOM 1766 O O . VAL A 1 225 ? -14.312 3.754 -0.686 1 87.25 225 VAL A O 1
ATOM 1769 N N . VAL A 1 226 ? -12.578 5.223 -0.723 1 90.75 226 VAL A N 1
ATOM 1770 C CA . VAL A 1 226 ? -11.609 4.176 -1.04 1 90.75 226 VAL A CA 1
ATOM 1771 C C . VAL A 1 226 ? -10.57 4.07 0.075 1 90.75 226 VAL A C 1
ATOM 1773 O O . VAL A 1 226 ? -10.109 5.09 0.598 1 90.75 226 VAL A O 1
ATOM 1776 N N . TYR A 1 227 ? -10.305 2.924 0.487 1 89.31 227 TYR A N 1
ATOM 1777 C CA . TYR A 1 227 ? -9.203 2.637 1.4 1 89.31 227 TYR A CA 1
ATOM 1778 C C . TYR A 1 227 ? -8.18 1.72 0.746 1 89.31 227 TYR A C 1
ATOM 1780 O O . TYR A 1 227 ? -8.508 0.606 0.33 1 89.31 227 TYR A O 1
ATOM 1788 N N . GLU A 1 228 ? -6.918 2.164 0.631 1 88.44 228 GLU A N 1
ATOM 1789 C CA . GLU A 1 228 ? -5.801 1.366 0.137 1 88.44 228 GLU A CA 1
ATOM 1790 C C . GLU A 1 228 ? -4.859 0.972 1.272 1 88.44 228 GLU A C 1
ATOM 1792 O O . GLU A 1 228 ? -4.539 1.794 2.135 1 88.44 228 GLU A O 1
ATOM 1797 N N . ALA A 1 229 ? -4.504 -0.258 1.193 1 86.88 229 ALA A N 1
ATOM 1798 C CA . ALA A 1 229 ? -3.582 -0.71 2.232 1 86.88 229 ALA A CA 1
ATOM 1799 C C . ALA A 1 229 ? -2.377 -1.421 1.626 1 86.88 229 ALA A C 1
ATOM 1801 O O . ALA A 1 229 ? -2.484 -2.043 0.567 1 86.88 229 ALA A O 1
ATOM 1802 N N . SER A 1 230 ? -1.272 -1.237 2.238 1 88.81 230 SER A N 1
ATOM 1803 C CA . SER A 1 230 ? -0.026 -1.919 1.906 1 88.81 230 SER A CA 1
ATOM 1804 C C . SER A 1 230 ? 0.376 -2.9 3.002 1 88.81 230 SER A C 1
ATOM 1806 O O . SER A 1 230 ? -0.443 -3.705 3.453 1 88.81 230 SER A O 1
ATOM 1808 N N . ILE A 1 231 ? 1.6 -2.924 3.393 1 88 231 ILE A N 1
ATOM 1809 C CA . ILE A 1 231 ? 2.104 -3.879 4.371 1 88 231 ILE A CA 1
ATOM 1810 C C . ILE A 1 231 ? 1.566 -3.529 5.758 1 88 231 ILE A C 1
ATOM 1812 O O . ILE A 1 231 ? 0.779 -4.281 6.336 1 88 231 ILE A O 1
ATOM 1816 N N . ASN A 1 232 ? 1.884 -2.373 6.18 1 82.44 232 ASN A N 1
ATOM 1817 C CA . ASN A 1 232 ? 1.457 -1.96 7.512 1 82.44 232 ASN A CA 1
ATOM 1818 C C . ASN A 1 232 ? 0.77 -0.598 7.484 1 82.44 232 ASN A C 1
ATOM 1820 O O . ASN A 1 232 ? 0.387 -0.069 8.531 1 82.44 232 ASN A O 1
ATOM 1824 N N . THR A 1 233 ? 0.653 -0.032 6.301 1 80.25 233 THR A N 1
ATOM 1825 C CA . THR A 1 233 ? 0.071 1.301 6.195 1 80.25 233 THR A CA 1
ATOM 1826 C C . THR A 1 233 ? -1.165 1.281 5.301 1 80.25 233 THR A C 1
ATOM 1828 O O . THR A 1 233 ? -1.363 0.342 4.527 1 80.25 233 THR A O 1
ATOM 1831 N N . GLY A 1 234 ? -2.01 2.256 5.52 1 81.06 234 GLY A N 1
ATOM 1832 C CA . GLY A 1 234 ? -3.203 2.434 4.711 1 81.06 234 GLY A CA 1
ATOM 1833 C C . GLY A 1 234 ? -3.561 3.891 4.488 1 81.06 234 GLY A C 1
ATOM 1834 O O . GLY A 1 234 ? -3.143 4.762 5.25 1 81.06 234 GLY A O 1
ATOM 1835 N N . THR A 1 235 ? -4.227 4.117 3.41 1 79.75 235 THR A N 1
ATOM 1836 C CA . THR A 1 235 ? -4.633 5.469 3.037 1 79.75 235 THR A CA 1
ATOM 1837 C C . THR A 1 235 ? -6.117 5.504 2.676 1 79.75 235 THR A C 1
ATOM 1839 O O . THR A 1 235 ? -6.586 4.691 1.873 1 79.75 235 THR A O 1
ATOM 1842 N N . LEU A 1 236 ? -6.805 6.422 3.307 1 78.62 236 LEU A N 1
ATOM 1843 C CA . LEU A 1 236 ? -8.211 6.668 2.992 1 78.62 236 LEU A CA 1
ATOM 1844 C C . LEU A 1 236 ? -8.344 7.773 1.951 1 78.62 236 LEU A C 1
ATOM 1846 O O . LEU A 1 236 ? -7.824 8.875 2.137 1 78.62 236 LEU A O 1
ATOM 1850 N N . LEU A 1 237 ? -8.938 7.453 0.871 1 77.5 237 LEU A N 1
ATOM 1851 C CA . LEU A 1 237 ? -9.211 8.414 -0.193 1 77.5 237 LEU A CA 1
ATOM 1852 C C . LEU A 1 237 ? -10.695 8.734 -0.277 1 77.5 237 LEU A C 1
ATOM 1854 O O . LEU A 1 237 ? -11.516 7.836 -0.495 1 77.5 237 LEU A O 1
ATOM 1858 N N . GLU A 1 238 ? -11.008 9.977 -0.112 1 72.25 238 GLU A N 1
ATOM 1859 C CA . GLU A 1 238 ? -12.414 10.352 -0.056 1 72.25 238 GLU A CA 1
ATOM 1860 C C . GLU A 1 238 ? -12.781 11.305 -1.193 1 72.25 238 GLU A C 1
ATOM 1862 O O . GLU A 1 238 ? -13.953 11.641 -1.379 1 72.25 238 GLU A O 1
ATOM 1867 N N . ASP A 1 239 ? -11.711 11.695 -1.919 1 69.31 239 ASP A N 1
ATOM 1868 C CA . ASP A 1 239 ? -12 12.602 -3.027 1 69.31 239 ASP A CA 1
ATOM 1869 C C . ASP A 1 239 ? -12.656 11.859 -4.188 1 69.31 239 ASP A C 1
ATOM 1871 O O . ASP A 1 239 ? -12.297 10.719 -4.484 1 69.31 239 ASP A O 1
ATOM 1875 N N . GLN A 1 240 ? -13.602 12.469 -4.91 1 72.44 240 GLN A N 1
ATOM 1876 C CA . GLN A 1 240 ? -14.445 11.844 -5.926 1 72.44 240 GLN A CA 1
ATOM 1877 C C . GLN A 1 240 ? -13.617 11.367 -7.113 1 72.44 240 GLN A C 1
ATOM 1879 O O . GLN A 1 240 ? -13.898 10.305 -7.688 1 72.44 240 GLN A O 1
ATOM 1884 N N . GLY A 1 241 ? -12.641 12.141 -7.523 1 77.12 241 GLY A N 1
ATOM 1885 C CA . GLY A 1 241 ? -11.82 11.75 -8.656 1 77.12 241 GLY A CA 1
ATOM 1886 C C . GLY A 1 241 ? -11.094 10.438 -8.445 1 77.12 241 GLY A C 1
ATOM 1887 O O . GLY A 1 241 ? -11.133 9.555 -9.305 1 77.12 241 GLY A O 1
ATOM 1888 N N . SER A 1 242 ? -10.492 10.312 -7.332 1 79.56 242 SER A N 1
ATOM 1889 C CA . SER A 1 242 ? -9.82 9.055 -6.996 1 79.56 242 SER A CA 1
ATOM 1890 C C . SER A 1 242 ? -10.812 7.902 -6.914 1 79.56 242 SER A C 1
ATOM 1892 O O . SER A 1 242 ? -10.57 6.828 -7.465 1 79.56 242 SER A O 1
ATOM 1894 N N . CYS A 1 243 ? -11.914 8.141 -6.258 1 86.69 243 CYS A N 1
ATOM 1895 C CA . CYS A 1 243 ? -12.906 7.09 -6.082 1 86.69 243 CYS A CA 1
ATOM 1896 C C . CYS A 1 243 ? -13.453 6.625 -7.43 1 86.69 243 CYS A C 1
ATOM 1898 O O . CYS A 1 243 ? -13.641 5.43 -7.648 1 86.69 243 CYS A O 1
ATOM 1900 N N . ASP A 1 244 ? -13.586 7.582 -8.328 1 87.31 244 ASP A N 1
ATOM 1901 C CA . ASP A 1 244 ? -14.055 7.242 -9.672 1 87.31 244 ASP A CA 1
ATOM 1902 C C . ASP A 1 244 ? -13.047 6.348 -10.391 1 87.31 244 ASP A C 1
ATOM 1904 O O . ASP A 1 244 ? -13.43 5.367 -11.039 1 87.31 244 ASP A O 1
ATOM 1908 N N . ARG A 1 245 ? -11.82 6.668 -10.273 1 87.88 245 ARG A N 1
ATOM 1909 C CA . ARG A 1 245 ? -10.766 5.902 -10.922 1 87.88 245 ARG A CA 1
ATOM 1910 C C . ARG A 1 245 ? -10.703 4.48 -10.375 1 87.88 245 ARG A C 1
ATOM 1912 O O . ARG A 1 245 ? -10.578 3.521 -11.141 1 87.88 245 ARG A O 1
ATOM 1919 N N . TYR A 1 246 ? -10.781 4.352 -9.125 1 93.12 246 TYR A N 1
ATOM 1920 C CA . TYR A 1 246 ? -10.734 3.031 -8.5 1 93.12 246 TYR A CA 1
ATOM 1921 C C . TYR A 1 246 ? -11.969 2.213 -8.859 1 93.12 246 TYR A C 1
ATOM 1923 O O . TYR A 1 246 ? -11.867 1.007 -9.102 1 93.12 246 TYR A O 1
ATOM 1931 N N . ARG A 1 247 ? -13.086 2.895 -8.875 1 93.75 247 ARG A N 1
ATOM 1932 C CA . ARG A 1 247 ? -14.305 2.195 -9.266 1 93.75 247 ARG A CA 1
ATOM 1933 C C . ARG A 1 247 ? -14.188 1.643 -10.688 1 93.75 247 ARG A C 1
ATOM 1935 O O . ARG A 1 247 ? -14.531 0.485 -10.938 1 93.75 247 ARG A O 1
ATOM 1942 N N . GLN A 1 248 ? -13.688 2.455 -11.547 1 93.25 248 GLN A N 1
ATOM 1943 C CA . GLN A 1 248 ? -13.516 2.025 -12.93 1 93.25 248 GLN A CA 1
ATOM 1944 C C . GLN A 1 248 ? -12.547 0.856 -13.031 1 93.25 248 GLN A C 1
ATOM 1946 O O . GLN A 1 248 ? -12.781 -0.094 -13.773 1 93.25 248 GLN A O 1
ATOM 1951 N N . SER A 1 249 ? -11.477 0.936 -12.344 1 94.75 249 SER A N 1
ATOM 1952 C CA . SER A 1 249 ? -10.492 -0.141 -12.352 1 94.75 249 SER A CA 1
ATOM 1953 C C . SER A 1 249 ? -11.07 -1.423 -11.758 1 94.75 249 SER A C 1
ATOM 1955 O O . SER A 1 249 ? -10.781 -2.52 -12.242 1 94.75 249 SER A O 1
ATOM 1957 N N . TYR A 1 250 ? -11.883 -1.256 -10.727 1 96.62 250 TYR A N 1
ATOM 1958 C CA . TYR A 1 250 ? -12.523 -2.422 -10.133 1 96.62 250 TYR A CA 1
ATOM 1959 C C . TYR A 1 250 ? -13.492 -3.07 -11.117 1 96.62 250 TYR A C 1
ATOM 1961 O O . TYR A 1 250 ? -13.555 -4.297 -11.219 1 96.62 250 TYR A O 1
ATOM 1969 N N . ASP A 1 251 ? -14.211 -2.234 -11.781 1 95.69 251 ASP A N 1
ATOM 1970 C CA . ASP A 1 251 ? -15.156 -2.75 -12.766 1 95.69 251 ASP A CA 1
ATOM 1971 C C . ASP A 1 251 ? -14.438 -3.545 -13.852 1 95.69 251 ASP A C 1
ATOM 1973 O O . ASP A 1 251 ? -14.891 -4.621 -14.25 1 95.69 251 ASP A O 1
ATOM 1977 N N . LEU A 1 252 ? -13.383 -3.037 -14.297 1 95.06 252 LEU A N 1
ATOM 1978 C CA . LEU A 1 252 ? -12.609 -3.742 -15.305 1 95.06 252 LEU A CA 1
ATOM 1979 C C . LEU A 1 252 ? -12.047 -5.047 -14.75 1 95.06 252 LEU A C 1
ATOM 1981 O O . LEU A 1 252 ? -12.047 -6.07 -15.43 1 95.06 252 LEU A O 1
ATOM 1985 N N . LEU A 1 253 ? -11.57 -5.016 -13.547 1 96.06 253 LEU A N 1
ATOM 1986 C CA . LEU A 1 253 ? -11.039 -6.207 -12.898 1 96.06 253 LEU A CA 1
ATOM 1987 C C . LEU A 1 253 ? -12.094 -7.301 -12.812 1 96.06 253 LEU A C 1
ATOM 1989 O O . LEU A 1 253 ? -11.82 -8.461 -13.133 1 96.06 253 LEU A O 1
ATOM 1993 N N . THR A 1 254 ? -13.289 -6.941 -12.438 1 96.19 254 THR A N 1
ATOM 1994 C CA . THR A 1 254 ? -14.375 -7.906 -12.305 1 96.19 254 THR A CA 1
ATOM 1995 C C . THR A 1 254 ? -14.734 -8.508 -13.656 1 96.19 254 THR A C 1
ATOM 1997 O O . THR A 1 254 ? -15.07 -9.688 -13.75 1 96.19 254 THR A O 1
ATOM 2000 N N . ALA A 1 255 ? -14.633 -7.684 -14.672 1 95.56 255 ALA A N 1
ATOM 2001 C CA . ALA A 1 255 ? -14.938 -8.156 -16.016 1 95.56 255 ALA A CA 1
ATOM 2002 C C . ALA A 1 255 ? -13.906 -9.172 -16.5 1 95.56 255 ALA A C 1
ATOM 2004 O O . ALA A 1 255 ? -14.227 -10.055 -17.297 1 95.56 255 ALA A O 1
ATOM 2005 N N . CYS A 1 256 ? -12.711 -9.07 -16.031 1 95.5 256 CYS A N 1
ATOM 2006 C CA . CYS A 1 256 ? -11.625 -9.93 -16.484 1 95.5 256 CYS A CA 1
ATOM 2007 C C . CYS A 1 256 ? -11.484 -11.156 -15.602 1 95.5 256 CYS A C 1
ATOM 2009 O O . CYS A 1 256 ? -10.836 -12.133 -15.984 1 95.5 256 CYS A O 1
ATOM 2011 N N . ALA A 1 257 ? -12.078 -11.117 -14.406 1 97.25 257 ALA A N 1
ATOM 2012 C CA . ALA A 1 257 ? -11.977 -12.219 -13.445 1 97.25 257 ALA A CA 1
ATOM 2013 C C . ALA A 1 257 ? -12.844 -13.398 -13.875 1 97.25 257 ALA A C 1
ATOM 2015 O O . ALA A 1 257 ? -13.719 -13.258 -14.734 1 97.25 257 ALA A O 1
ATOM 2016 N N . LEU A 1 258 ? -12.57 -14.516 -13.352 1 97.62 258 LEU A N 1
ATOM 2017 C CA . LEU A 1 258 ? -13.398 -15.695 -13.594 1 97.62 258 LEU A CA 1
ATOM 2018 C C . LEU A 1 258 ? -14.836 -15.445 -13.125 1 97.62 258 LEU A C 1
ATOM 2020 O O . LEU A 1 258 ? -15.055 -14.719 -12.156 1 97.62 258 LEU A O 1
ATOM 2024 N N . SER A 1 259 ? -15.812 -16.078 -13.828 1 96.88 259 SER A N 1
ATOM 2025 C CA . SER A 1 259 ? -17.188 -16.062 -13.32 1 96.88 259 SER A CA 1
ATOM 2026 C C . SER A 1 259 ? -17.266 -16.688 -11.938 1 96.88 259 SER A C 1
ATOM 2028 O O . SER A 1 259 ? -16.359 -17.422 -11.523 1 96.88 259 SER A O 1
ATOM 2030 N N . PRO A 1 260 ? -18.328 -16.375 -11.156 1 95.5 260 PRO A N 1
ATOM 2031 C CA . PRO A 1 260 ? -18.453 -16.969 -9.82 1 95.5 260 PRO A CA 1
ATOM 2032 C C . PRO A 1 260 ? -18.391 -18.484 -9.844 1 95.5 260 PRO A C 1
ATOM 2034 O O . PRO A 1 260 ? -17.734 -19.094 -8.992 1 95.5 260 PRO A O 1
ATOM 2037 N N . SER A 1 261 ? -19.047 -19.078 -10.828 1 96.88 261 SER A N 1
ATOM 2038 C CA . SER A 1 261 ? -19.016 -20.547 -10.938 1 96.88 261 SER A CA 1
ATOM 2039 C C . SER A 1 261 ? -17.609 -21.047 -11.25 1 96.88 261 SER A C 1
ATOM 2041 O O . SER A 1 261 ? -17.141 -22 -10.633 1 96.88 261 SER A O 1
ATOM 2043 N N . ALA A 1 262 ? -16.938 -20.438 -12.195 1 97.88 262 ALA A N 1
ATOM 2044 C CA . ALA A 1 262 ? -15.562 -20.797 -12.531 1 97.88 262 ALA A CA 1
ATOM 2045 C C . ALA A 1 262 ? -14.625 -20.531 -11.359 1 97.88 262 ALA A C 1
ATOM 2047 O O . ALA A 1 262 ? -13.648 -21.25 -11.156 1 97.88 262 ALA A O 1
ATOM 2048 N N . SER A 1 263 ? -14.914 -19.5 -10.609 1 98.31 263 SER A N 1
ATOM 2049 C CA . SER A 1 263 ? -14.133 -19.203 -9.414 1 98.31 263 SER A CA 1
ATOM 2050 C C . SER A 1 263 ? -14.266 -20.312 -8.375 1 98.31 263 SER A C 1
ATOM 2052 O O . SER A 1 263 ? -13.273 -20.719 -7.77 1 98.31 263 SER A O 1
ATOM 2054 N N . ALA A 1 264 ? -15.469 -20.812 -8.18 1 98 264 ALA A N 1
ATOM 2055 C CA . ALA A 1 264 ? -15.68 -21.922 -7.266 1 98 264 ALA A CA 1
ATOM 2056 C C . ALA A 1 264 ? -14.883 -23.156 -7.707 1 98 264 ALA A C 1
ATOM 2058 O O . ALA A 1 264 ? -14.258 -23.828 -6.883 1 98 264 ALA A O 1
ATOM 2059 N N . ASP A 1 265 ? -14.922 -23.406 -9.008 1 98.19 265 ASP A N 1
ATOM 2060 C CA . ASP A 1 265 ? -14.172 -24.531 -9.555 1 98.19 265 ASP A CA 1
ATOM 2061 C C . ASP A 1 265 ? -12.672 -24.359 -9.336 1 98.19 265 ASP A C 1
ATOM 2063 O O . ASP A 1 265 ? -11.977 -25.312 -8.984 1 98.19 265 ASP A O 1
ATOM 2067 N N . PHE A 1 266 ? -12.25 -23.188 -9.586 1 98.25 266 PHE A N 1
ATOM 2068 C CA . PHE A 1 266 ? -10.836 -22.875 -9.359 1 98.25 266 PHE A CA 1
ATOM 2069 C C . PHE A 1 266 ? -10.461 -23.109 -7.902 1 98.25 266 PHE A C 1
ATOM 2071 O O . PHE A 1 266 ? -9.445 -23.75 -7.621 1 98.25 266 PHE A O 1
ATOM 2078 N N . LEU A 1 267 ? -11.25 -22.609 -6.984 1 98.12 267 LEU A N 1
ATOM 2079 C CA . LEU A 1 267 ? -11 -22.781 -5.559 1 98.12 267 LEU A CA 1
ATOM 2080 C C . LEU A 1 267 ? -10.992 -24.25 -5.184 1 98.12 267 LEU A C 1
ATOM 2082 O O . LEU A 1 267 ? -10.18 -24.688 -4.367 1 98.12 267 LEU A O 1
ATOM 2086 N N . ARG A 1 268 ? -11.891 -25.016 -5.762 1 97.81 268 ARG A N 1
ATOM 2087 C CA . ARG A 1 268 ? -11.93 -26.438 -5.508 1 97.81 268 ARG A CA 1
ATOM 2088 C C . ARG A 1 268 ? -10.648 -27.109 -6 1 97.81 268 ARG A C 1
ATOM 2090 O O . ARG A 1 268 ? -10.125 -28.016 -5.344 1 97.81 268 ARG A O 1
ATOM 2097 N N . SER A 1 269 ? -10.195 -26.641 -7.113 1 97.69 269 SER A N 1
ATOM 2098 C CA . SER A 1 269 ? -8.953 -27.219 -7.637 1 97.69 269 SER A CA 1
ATOM 2099 C C . SER A 1 269 ? -7.781 -26.938 -6.703 1 97.69 269 SER A C 1
ATOM 2101 O O . SER A 1 269 ? -6.91 -27.781 -6.52 1 97.69 269 SER A O 1
ATOM 2103 N N . VAL A 1 270 ? -7.73 -25.75 -6.16 1 96.75 270 VAL A N 1
ATOM 2104 C CA . VAL A 1 270 ? -6.691 -25.406 -5.195 1 96.75 270 VAL A CA 1
ATOM 2105 C C . VAL A 1 270 ? -6.832 -26.266 -3.945 1 96.75 270 VAL A C 1
ATOM 2107 O O . VAL A 1 270 ? -5.84 -26.75 -3.4 1 96.75 270 VAL A O 1
ATOM 2110 N N . LEU A 1 271 ? -8.07 -26.406 -3.521 1 95.94 271 LEU A N 1
ATOM 2111 C CA . LEU A 1 271 ? -8.375 -27.219 -2.35 1 95.94 271 LEU A CA 1
ATOM 2112 C C . LEU A 1 271 ? -7.883 -28.656 -2.535 1 95.94 271 LEU A C 1
ATOM 2114 O O . LEU A 1 271 ? -7.277 -29.234 -1.627 1 95.94 271 LEU A O 1
ATOM 2118 N N . GLU A 1 272 ? -8.031 -29.203 -3.68 1 94.94 272 GLU A N 1
ATOM 2119 C CA . GLU A 1 272 ? -7.656 -30.578 -3.988 1 94.94 272 GLU A CA 1
ATOM 2120 C C . GLU A 1 272 ? -6.137 -30.734 -4.055 1 94.94 272 GLU A C 1
ATOM 2122 O O . GLU A 1 272 ? -5.605 -31.812 -3.785 1 94.94 272 GLU A O 1
ATOM 2127 N N . ALA A 1 273 ? -5.516 -29.703 -4.402 1 93.56 273 ALA A N 1
ATOM 2128 C CA . ALA A 1 273 ? -4.07 -29.75 -4.594 1 93.56 273 ALA A CA 1
ATOM 2129 C C . ALA A 1 273 ? -3.338 -29.594 -3.262 1 93.56 273 ALA A C 1
ATOM 2131 O O . ALA A 1 273 ? -2.119 -29.781 -3.191 1 93.56 273 ALA A O 1
ATOM 2132 N N . LEU A 1 274 ? -4.023 -29.219 -2.184 1 93.62 274 LEU A N 1
ATOM 2133 C CA . LEU A 1 274 ? -3.389 -29.047 -0.879 1 93.62 274 LEU A CA 1
ATOM 2134 C C . LEU A 1 274 ? -2.842 -30.375 -0.368 1 93.62 274 LEU A C 1
ATOM 2136 O O . LEU A 1 274 ? -3.459 -31.422 -0.573 1 93.62 274 LEU A O 1
ATOM 2140 N N . PRO A 1 275 ? -1.644 -30.312 0.281 1 88.38 275 PRO A N 1
ATOM 2141 C CA . PRO A 1 275 ? -1.079 -31.547 0.831 1 88.38 275 PRO A CA 1
ATOM 2142 C C . PRO A 1 275 ? -1.969 -32.188 1.899 1 88.38 275 PRO A C 1
ATOM 2144 O O . PRO A 1 275 ? -2.703 -31.469 2.594 1 88.38 275 PRO A O 1
ATOM 2147 N N . ASN A 1 276 ? -2.033 -33.5 1.934 1 77.69 276 ASN A N 1
ATOM 2148 C CA . ASN A 1 276 ? -2.801 -34.188 2.949 1 77.69 276 ASN A CA 1
ATOM 2149 C C . ASN A 1 276 ? -2.15 -34.094 4.324 1 77.69 276 ASN A C 1
ATOM 2151 O O . ASN A 1 276 ? -0.934 -33.906 4.43 1 77.69 276 ASN A O 1
ATOM 2155 N N . GLU A 1 277 ? -2.855 -33.625 5.281 1 63.59 277 GLU A N 1
ATOM 2156 C CA . GLU A 1 277 ? -2.365 -33.5 6.652 1 63.59 277 GLU A CA 1
ATOM 2157 C C . GLU A 1 277 ? -1.309 -34.562 6.969 1 63.59 277 GLU A C 1
ATOM 2159 O O . GLU A 1 277 ? -0.377 -34.281 7.734 1 63.59 277 GLU A O 1
ATOM 2164 N N . HIS A 1 278 ? -1.567 -35.781 6.586 1 53.31 278 HIS A N 1
ATOM 2165 C CA . HIS A 1 278 ? -0.701 -36.875 7.008 1 53.31 278 HIS A CA 1
ATOM 2166 C C . HIS A 1 278 ? 0.633 -36.844 6.273 1 53.31 278 HIS A C 1
ATOM 2168 O O . HIS A 1 278 ? 1.446 -37.75 6.406 1 53.31 278 HIS A O 1
ATOM 2174 N N . ASP A 1 279 ? 0.759 -36.062 5.387 1 50.47 279 ASP A N 1
ATOM 2175 C CA . ASP A 1 279 ? 2.084 -36.062 4.773 1 50.47 279 ASP A CA 1
ATOM 2176 C C . ASP A 1 279 ? 3.057 -35.188 5.582 1 50.47 279 ASP A C 1
ATOM 2178 O O . ASP A 1 279 ? 2.82 -34 5.789 1 50.47 279 ASP A O 1
ATOM 2182 N N . PRO A 1 280 ? 3.869 -35.812 6.492 1 43.5 280 PRO A N 1
ATOM 2183 C CA . PRO A 1 280 ? 4.805 -35.156 7.41 1 43.5 280 PRO A CA 1
ATOM 2184 C C . PRO A 1 280 ? 5.707 -34.125 6.707 1 43.5 280 PRO A C 1
ATOM 2186 O O . PRO A 1 280 ? 6.738 -34.5 6.148 1 43.5 280 PRO A O 1
ATOM 2189 N N . ARG A 1 281 ? 5.398 -33.375 5.789 1 43.62 281 ARG A N 1
ATOM 2190 C CA . ARG A 1 281 ? 6.586 -32.562 5.508 1 43.62 281 ARG A CA 1
ATOM 2191 C C . ARG A 1 281 ? 7.004 -31.766 6.734 1 43.62 281 ARG A C 1
ATOM 2193 O O . ARG A 1 281 ? 6.156 -31.219 7.441 1 43.62 281 ARG A O 1
ATOM 2200 N N . PRO A 1 282 ? 8.25 -31.922 7.27 1 36.25 282 PRO A N 1
ATOM 2201 C CA . PRO A 1 282 ? 8.734 -31.219 8.453 1 36.25 282 PRO A CA 1
ATOM 2202 C C . PRO A 1 282 ? 8.508 -29.703 8.367 1 36.25 282 PRO A C 1
ATOM 2204 O O . PRO A 1 282 ? 8.633 -29.125 7.289 1 36.25 282 PRO A O 1
ATOM 2207 N N . SER A 1 283 ? 7.469 -29.266 8.961 1 39.69 283 SER A N 1
ATOM 2208 C CA . SER A 1 283 ? 7.391 -27.812 9.102 1 39.69 283 SER A CA 1
ATOM 2209 C C . SER A 1 283 ? 8.742 -27.219 9.477 1 39.69 283 SER A C 1
ATOM 2211 O O . SER A 1 283 ? 9.391 -27.688 10.414 1 39.69 283 SER A O 1
ATOM 2213 N N . PRO A 1 284 ? 9.297 -26.562 8.586 1 35.91 284 PRO A N 1
ATOM 2214 C CA . PRO A 1 284 ? 10.633 -26.125 9.008 1 35.91 284 PRO A CA 1
ATOM 2215 C C . PRO A 1 284 ? 10.633 -25.484 10.391 1 35.91 284 PRO A C 1
ATOM 2217 O O . PRO A 1 284 ? 11.609 -25.609 11.141 1 35.91 284 PRO A O 1
ATOM 2220 N N . HIS A 1 285 ? 9.828 -24.5 10.609 1 35.28 285 HIS A N 1
ATOM 2221 C CA . HIS A 1 285 ? 10.203 -23.625 11.703 1 35.28 285 HIS A CA 1
ATOM 2222 C C . HIS A 1 285 ? 9.617 -24.109 13.023 1 35.28 285 HIS A C 1
ATOM 2224 O O . HIS A 1 285 ? 8.883 -23.359 13.688 1 35.28 285 HIS A O 1
ATOM 2230 N N . GLU A 1 286 ? 9.383 -25.422 13.297 1 29 286 GLU A N 1
ATOM 2231 C CA . GLU A 1 286 ? 9.211 -25.688 14.719 1 29 286 GLU A CA 1
ATOM 2232 C C . GLU A 1 286 ? 10.461 -25.312 15.508 1 29 286 GLU A C 1
ATOM 2234 O O . GLU A 1 286 ? 11.414 -26.094 15.586 1 29 286 GLU A O 1
ATOM 2239 N N . VAL A 1 287 ? 11.133 -24.266 15.422 1 25.52 287 VAL A N 1
ATOM 2240 C CA . VAL A 1 287 ? 12.062 -23.922 16.5 1 25.52 287 VAL A CA 1
ATOM 2241 C C . VAL A 1 287 ? 11.336 -23.969 17.844 1 25.52 287 VAL A C 1
ATOM 2243 O O . VAL A 1 287 ? 10.312 -23.312 18.031 1 25.52 287 VAL A O 1
ATOM 2246 N N . ASP A 1 288 ? 11.359 -25.094 18.531 1 22.83 288 ASP A N 1
ATOM 2247 C CA . ASP A 1 288 ? 11.297 -25.031 19.984 1 22.83 288 ASP A CA 1
ATOM 2248 C C . ASP A 1 288 ? 12.141 -23.891 20.531 1 22.83 288 ASP A C 1
ATOM 2250 O O . ASP A 1 288 ? 13.266 -23.672 20.078 1 22.83 288 ASP A O 1
ATOM 2254 N N . MET B 1 1 ? 21.688 35.062 -9.172 1 30.48 1 MET B N 1
ATOM 2255 C CA . MET B 1 1 ? 20.234 34.938 -9.359 1 30.48 1 MET B CA 1
ATOM 2256 C C . MET B 1 1 ? 19.594 34.25 -8.156 1 30.48 1 MET B C 1
ATOM 2258 O O . MET B 1 1 ? 20.031 33.188 -7.738 1 30.48 1 MET B O 1
ATOM 2262 N N . PRO B 1 2 ? 18.859 34.969 -7.238 1 37.88 2 PRO B N 1
ATOM 2263 C CA . PRO B 1 2 ? 18.266 34.406 -6.027 1 37.88 2 PRO B CA 1
ATOM 2264 C C . PRO B 1 2 ? 17.422 33.156 -6.309 1 37.88 2 PRO B C 1
ATOM 2266 O O . PRO B 1 2 ? 16.844 33.031 -7.395 1 37.88 2 PRO B O 1
ATOM 2269 N N . ALA B 1 3 ? 17.938 32.125 -5.984 1 40.19 3 ALA B N 1
ATOM 2270 C CA . ALA B 1 3 ? 17.219 30.875 -6.219 1 40.19 3 ALA B CA 1
ATOM 2271 C C . ALA B 1 3 ? 15.719 31.047 -6.004 1 40.19 3 ALA B C 1
ATOM 2273 O O . ALA B 1 3 ? 15.289 31.641 -5.008 1 40.19 3 ALA B O 1
ATOM 2274 N N . ARG B 1 4 ? 14.867 31.047 -6.883 1 42.72 4 ARG B N 1
ATOM 2275 C CA . ARG B 1 4 ? 13.406 31.125 -6.867 1 42.72 4 ARG B CA 1
ATOM 2276 C C . ARG B 1 4 ? 12.82 30.188 -5.82 1 42.72 4 ARG B C 1
ATOM 2278 O O . ARG B 1 4 ? 13.148 29 -5.793 1 42.72 4 ARG B O 1
ATOM 2285 N N . PRO B 1 5 ? 12.227 30.688 -4.738 1 48.16 5 PRO B N 1
ATOM 2286 C CA . PRO B 1 5 ? 11.68 29.875 -3.648 1 48.16 5 PRO B CA 1
ATOM 2287 C C . PRO B 1 5 ? 10.836 28.703 -4.152 1 48.16 5 PRO B C 1
ATOM 2289 O O . PRO B 1 5 ? 10.117 28.844 -5.141 1 48.16 5 PRO B O 1
ATOM 2292 N N . LYS B 1 6 ? 11.266 27.562 -3.932 1 53.56 6 LYS B N 1
ATOM 2293 C CA . LYS B 1 6 ? 10.531 26.359 -4.309 1 53.56 6 LYS B CA 1
ATOM 2294 C C . LYS B 1 6 ? 9.047 26.484 -3.973 1 53.56 6 LYS B C 1
ATOM 2296 O O . LYS B 1 6 ? 8.695 26.969 -2.896 1 53.56 6 LYS B O 1
ATOM 2301 N N . GLU B 1 7 ? 8.211 26.422 -4.977 1 63.91 7 GLU B N 1
ATOM 2302 C CA . GLU B 1 7 ? 6.766 26.531 -4.777 1 63.91 7 GLU B CA 1
ATOM 2303 C C . GLU B 1 7 ? 6.273 25.469 -3.795 1 63.91 7 GLU B C 1
ATOM 2305 O O . GLU B 1 7 ? 6.469 24.266 -4.016 1 63.91 7 GLU B O 1
ATOM 2310 N N . LEU B 1 8 ? 6.008 25.812 -2.539 1 69.19 8 LEU B N 1
ATOM 2311 C CA . LEU B 1 8 ? 5.488 24.922 -1.504 1 69.19 8 LEU B CA 1
ATOM 2312 C C . LEU B 1 8 ? 4.043 24.531 -1.8 1 69.19 8 LEU B C 1
ATOM 2314 O O . LEU B 1 8 ? 3.322 25.266 -2.48 1 69.19 8 LEU B O 1
ATOM 2318 N N . THR B 1 9 ? 3.729 23.297 -1.604 1 62.34 9 THR B N 1
ATOM 2319 C CA . THR B 1 9 ? 2.359 22.797 -1.667 1 62.34 9 THR B CA 1
ATOM 2320 C C . THR B 1 9 ? 1.796 22.594 -0.265 1 62.34 9 THR B C 1
ATOM 2322 O O . THR B 1 9 ? 1.548 21.453 0.144 1 62.34 9 THR B O 1
ATOM 2325 N N . PRO B 1 10 ? 1.5 23.641 0.484 1 67.38 10 PRO B N 1
ATOM 2326 C CA . PRO B 1 10 ? 1.053 23.516 1.873 1 67.38 10 PRO B CA 1
ATOM 2327 C C . PRO B 1 10 ? -0.277 22.781 2.002 1 67.38 10 PRO B C 1
ATOM 2329 O O . PRO B 1 10 ? -0.617 22.297 3.086 1 67.38 10 PRO B O 1
ATOM 2332 N N . ASP B 1 11 ? -0.91 22.672 0.867 1 60.81 11 ASP B N 1
ATOM 2333 C CA . ASP B 1 11 ? -2.215 22.016 0.872 1 60.81 11 ASP B CA 1
ATOM 2334 C C . ASP B 1 11 ? -2.066 20.5 0.815 1 60.81 11 ASP B C 1
ATOM 2336 O O . ASP B 1 11 ? -3.029 19.766 1.056 1 60.81 11 ASP B O 1
ATOM 2340 N N . ARG B 1 12 ? -0.838 20.094 0.662 1 61.47 12 ARG B N 1
ATOM 2341 C CA . ARG B 1 12 ? -0.676 18.672 0.438 1 61.47 12 ARG B CA 1
ATOM 2342 C C . ARG B 1 12 ? 0.319 18.062 1.427 1 61.47 12 ARG B C 1
ATOM 2344 O O . ARG B 1 12 ? 0.456 16.844 1.515 1 61.47 12 ARG B O 1
ATOM 2351 N N . SER B 1 13 ? 1.021 18.891 2.051 1 68.06 13 SER B N 1
ATOM 2352 C CA . SER B 1 13 ? 2.08 18.422 2.938 1 68.06 13 SER B CA 1
ATOM 2353 C C . SER B 1 13 ? 2.172 19.281 4.191 1 68.06 13 SER B C 1
ATOM 2355 O O . SER B 1 13 ? 2.262 20.516 4.105 1 68.06 13 SER B O 1
ATOM 2357 N N . ALA B 1 14 ? 2.02 18.594 5.293 1 74.56 14 ALA B N 1
ATOM 2358 C CA . ALA B 1 14 ? 2.199 19.312 6.559 1 74.56 14 ALA B CA 1
ATOM 2359 C C . ALA B 1 14 ? 3.582 19.953 6.637 1 74.56 14 ALA B C 1
ATOM 2361 O O . ALA B 1 14 ? 3.738 21.031 7.211 1 74.56 14 ALA B O 1
ATOM 2362 N N . ARG B 1 15 ? 4.555 19.25 5.992 1 75.25 15 ARG B N 1
ATOM 2363 C CA . ARG B 1 15 ? 5.902 19.812 5.957 1 75.25 15 ARG B CA 1
ATOM 2364 C C . ARG B 1 15 ? 5.938 21.109 5.164 1 75.25 15 ARG B C 1
ATOM 2366 O O . ARG B 1 15 ? 6.551 22.094 5.598 1 75.25 15 ARG B O 1
ATOM 2373 N N . HIS B 1 16 ? 5.289 21.031 4.008 1 77.56 16 HIS B N 1
ATOM 2374 C CA . HIS B 1 16 ? 5.199 22.25 3.191 1 77.56 16 HIS B CA 1
ATOM 2375 C C . HIS B 1 16 ? 4.41 23.328 3.906 1 77.56 16 HIS B C 1
ATOM 2377 O O . HIS B 1 16 ? 4.766 24.516 3.832 1 77.56 16 HIS B O 1
ATOM 2383 N N . LEU B 1 17 ? 3.355 22.906 4.578 1 82.81 17 LEU B N 1
ATOM 2384 C CA . LEU B 1 17 ? 2.576 23.891 5.324 1 82.81 17 LEU B CA 1
ATOM 2385 C C . LEU B 1 17 ? 3.41 24.516 6.438 1 82.81 17 LEU B C 1
ATOM 2387 O O . LEU B 1 17 ? 3.324 25.719 6.68 1 82.81 17 LEU B O 1
ATOM 2391 N N . PHE B 1 18 ? 4.211 23.625 7.098 1 87.88 18 PHE B N 1
ATOM 2392 C CA . PHE B 1 18 ? 5.117 24.125 8.125 1 87.88 18 PHE B CA 1
ATOM 2393 C C . PHE B 1 18 ? 6.012 25.234 7.562 1 87.88 18 PHE B C 1
ATOM 2395 O O . PHE B 1 18 ? 6.074 26.328 8.117 1 87.88 18 PHE B O 1
ATOM 2402 N N . GLY B 1 19 ? 6.672 24.922 6.453 1 89.38 19 GLY B N 1
ATOM 2403 C CA . GLY B 1 19 ? 7.547 25.891 5.816 1 89.38 19 GLY B CA 1
ATOM 2404 C C . GLY B 1 19 ? 6.828 27.172 5.402 1 89.38 19 GLY B C 1
ATOM 2405 O O . GLY B 1 19 ? 7.32 28.266 5.637 1 89.38 19 GLY B O 1
ATOM 2406 N N . ALA B 1 20 ? 5.664 27 4.812 1 87.56 20 ALA B N 1
ATOM 2407 C CA . ALA B 1 20 ? 4.879 28.156 4.359 1 87.56 20 ALA B CA 1
ATOM 2408 C C . ALA B 1 20 ? 4.465 29.031 5.535 1 87.56 20 ALA B C 1
ATOM 2410 O O . ALA B 1 20 ? 4.527 30.266 5.449 1 87.56 20 ALA B O 1
ATOM 2411 N N . ARG B 1 21 ? 3.975 28.375 6.629 1 92.56 21 ARG B N 1
ATOM 2412 C CA . ARG B 1 21 ? 3.57 29.125 7.816 1 92.56 21 ARG B CA 1
ATOM 2413 C C . ARG B 1 21 ? 4.766 29.812 8.453 1 92.56 21 ARG B C 1
ATOM 2415 O O . ARG B 1 21 ? 4.645 30.938 8.953 1 92.56 21 ARG B O 1
ATOM 2422 N N . LEU B 1 22 ? 5.879 29.125 8.422 1 93.94 22 LEU B N 1
ATOM 2423 C CA . LEU B 1 22 ? 7.098 29.719 8.945 1 93.94 22 LEU B CA 1
ATOM 2424 C C . LEU B 1 22 ? 7.441 31 8.188 1 93.94 22 LEU B C 1
ATOM 2426 O O . LEU B 1 22 ? 7.672 32.062 8.789 1 93.94 22 LEU B O 1
ATOM 2430 N N . ARG B 1 23 ? 7.434 30.953 6.922 1 92.06 23 ARG B N 1
ATOM 2431 C CA . ARG B 1 23 ? 7.723 32.125 6.082 1 92.06 23 ARG B CA 1
ATOM 2432 C C . ARG B 1 23 ? 6.727 33.25 6.34 1 92.06 23 ARG B C 1
ATOM 2434 O O . ARG B 1 23 ? 7.117 34.406 6.473 1 92.06 23 ARG B O 1
ATOM 2441 N N . ARG B 1 24 ? 5.523 32.906 6.406 1 92.06 24 ARG B N 1
ATOM 2442 C CA . ARG B 1 24 ? 4.473 33.875 6.609 1 92.06 24 ARG B CA 1
ATOM 2443 C C . ARG B 1 24 ? 4.648 34.594 7.941 1 92.06 24 ARG B C 1
ATOM 2445 O O . ARG B 1 24 ? 4.594 35.844 8 1 92.06 24 ARG B O 1
ATOM 2452 N N . HIS B 1 25 ? 4.812 33.844 9.008 1 94.44 25 HIS B N 1
ATOM 2453 C CA . HIS B 1 25 ? 4.977 34.438 10.32 1 94.44 25 HIS B CA 1
ATOM 2454 C C . HIS B 1 25 ? 6.25 35.281 10.391 1 94.44 25 HIS B C 1
ATOM 2456 O O . HIS B 1 25 ? 6.266 36.344 11 1 94.44 25 HIS B O 1
ATOM 2462 N N . ARG B 1 26 ? 7.32 34.781 9.711 1 94.94 26 ARG B N 1
ATOM 2463 C CA . ARG B 1 26 ? 8.562 35.531 9.664 1 94.94 26 ARG B CA 1
ATOM 2464 C C . ARG B 1 26 ? 8.359 36.875 8.977 1 94.94 26 ARG B C 1
ATOM 2466 O O . ARG B 1 26 ? 8.773 37.938 9.484 1 94.94 26 ARG B O 1
ATOM 2473 N N . ASP B 1 27 ? 7.668 36.875 7.891 1 92.88 27 ASP B N 1
ATOM 2474 C CA . ASP B 1 27 ? 7.402 38.094 7.125 1 92.88 27 ASP B CA 1
ATOM 2475 C C . ASP B 1 27 ? 6.508 39.031 7.902 1 92.88 27 ASP B C 1
ATOM 2477 O O . ASP B 1 27 ? 6.746 40.25 7.91 1 92.88 27 ASP B O 1
ATOM 2481 N N . LEU B 1 28 ? 5.5 38.531 8.523 1 92.81 28 LEU B N 1
ATOM 2482 C CA . LEU B 1 28 ? 4.57 39.375 9.297 1 92.81 28 LEU B CA 1
ATOM 2483 C C . LEU B 1 28 ? 5.285 40.031 10.469 1 92.81 28 LEU B C 1
ATOM 2485 O O . LEU B 1 28 ? 4.938 41.156 10.844 1 92.81 28 LEU B O 1
ATOM 2489 N N . ALA B 1 29 ? 6.258 39.344 10.977 1 93.06 29 ALA B N 1
ATOM 2490 C CA . ALA B 1 29 ? 7.016 39.875 12.109 1 93.06 29 ALA B CA 1
ATOM 2491 C C . ALA B 1 29 ? 8.133 40.781 11.633 1 93.06 29 ALA B C 1
ATOM 2493 O O . ALA B 1 29 ? 8.844 41.375 12.453 1 93.06 29 ALA B O 1
ATOM 2494 N N . GLY B 1 30 ? 8.375 40.875 10.305 1 94.31 30 GLY B N 1
ATOM 249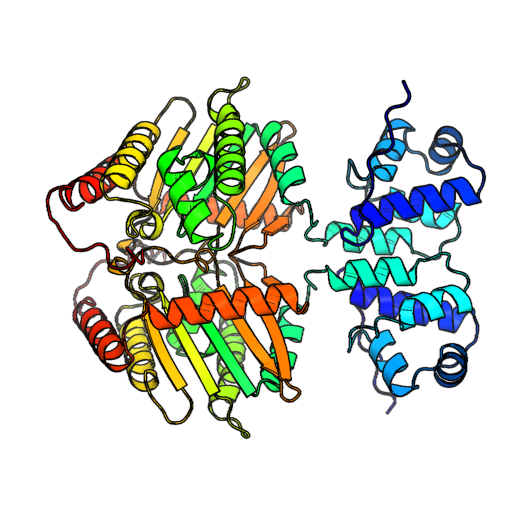5 C CA . GLY B 1 30 ? 9.406 41.75 9.742 1 94.31 30 GLY B CA 1
ATOM 2496 C C . GLY B 1 30 ? 10.812 41.219 9.984 1 94.31 30 GLY B C 1
ATOM 2497 O O . GLY B 1 30 ? 11.758 42 10.078 1 94.31 30 GLY B O 1
ATOM 2498 N N . LEU B 1 31 ? 10.914 39.969 10.156 1 94.94 31 LEU B N 1
ATOM 2499 C CA . LEU B 1 31 ? 12.211 39.375 10.469 1 94.94 31 LEU B CA 1
ATOM 2500 C C . LEU B 1 31 ? 12.867 38.812 9.219 1 94.94 31 LEU B C 1
ATOM 2502 O O . LEU B 1 31 ? 12.195 38.219 8.375 1 94.94 31 LEU B O 1
ATOM 2506 N N . SER B 1 32 ? 14.117 39.094 9.055 1 94.62 32 SER B N 1
ATOM 2507 C CA . SER B 1 32 ? 14.906 38.344 8.07 1 94.62 32 SER B CA 1
ATOM 2508 C C . SER B 1 32 ? 15.203 36.938 8.547 1 94.62 32 SER B C 1
ATOM 2510 O O . SER B 1 32 ? 14.992 36.594 9.719 1 94.62 32 SER B O 1
ATOM 2512 N N . LEU B 1 33 ? 15.641 36.094 7.617 1 93.75 33 LEU B N 1
ATOM 2513 C CA . LEU B 1 33 ? 16.031 34.75 7.988 1 93.75 33 LEU B CA 1
ATOM 2514 C C . LEU B 1 33 ? 17.172 34.781 9.008 1 93.75 33 LEU B C 1
ATOM 2516 O O . LEU B 1 33 ? 17.188 33.938 9.93 1 93.75 33 LEU B O 1
ATOM 2520 N N . GLU B 1 34 ? 18.062 35.719 8.859 1 92.5 34 GLU B N 1
ATOM 2521 C CA . GLU B 1 34 ? 19.203 35.844 9.758 1 92.5 34 GLU B CA 1
ATOM 2522 C C . GLU B 1 34 ? 18.75 36.219 11.172 1 92.5 34 GLU B C 1
ATOM 2524 O O . GLU B 1 34 ? 19.234 35.625 12.148 1 92.5 34 GLU B O 1
ATOM 2529 N N . LYS B 1 35 ? 17.953 37.188 11.25 1 95.94 35 LYS B N 1
ATOM 2530 C CA . LYS B 1 35 ? 17.453 37.625 12.555 1 95.94 35 LYS B CA 1
ATOM 2531 C C . LYS B 1 35 ? 16.672 36.5 13.25 1 95.94 35 LYS B C 1
ATOM 2533 O O . LYS B 1 35 ? 16.844 36.281 14.453 1 95.94 35 LYS B O 1
ATOM 2538 N N . LEU B 1 36 ? 15.805 35.844 12.492 1 96 36 LEU B N 1
ATOM 2539 C CA . LEU B 1 36 ? 15.055 34.719 13.086 1 96 36 LEU B CA 1
ATOM 2540 C C . LEU B 1 36 ? 15.992 33.625 13.57 1 96 36 LEU B C 1
ATOM 2542 O O . LEU B 1 36 ? 15.773 33.031 14.633 1 96 36 LEU B O 1
ATOM 2546 N N . ALA B 1 37 ? 16.953 33.281 12.805 1 92.56 37 ALA B N 1
ATOM 2547 C CA . ALA B 1 37 ? 17.938 32.25 13.148 1 92.56 37 ALA B CA 1
ATOM 2548 C C . ALA B 1 37 ? 18.562 32.531 14.516 1 92.56 37 ALA B C 1
ATOM 2550 O O . ALA B 1 37 ? 18.719 31.625 15.328 1 92.56 37 ALA B O 1
ATOM 2551 N N . SER B 1 38 ? 18.844 33.812 14.695 1 92.94 38 SER B N 1
ATOM 2552 C CA . SER B 1 38 ? 19.438 34.219 15.969 1 92.94 38 SER B CA 1
ATOM 2553 C C . SER B 1 38 ? 18.453 34.031 17.109 1 92.94 38 SER B C 1
ATOM 2555 O O . SER B 1 38 ? 18.828 33.625 18.219 1 92.94 38 SER B O 1
ATOM 2557 N N . ILE B 1 39 ? 17.234 34.281 16.844 1 94.81 39 ILE B N 1
ATOM 2558 C CA . ILE B 1 39 ? 16.188 34.25 17.859 1 94.81 39 ILE B CA 1
ATOM 2559 C C . ILE B 1 39 ? 15.922 32.812 18.281 1 94.81 39 ILE B C 1
ATOM 2561 O O . ILE B 1 39 ? 15.719 32.531 19.469 1 94.81 39 ILE B O 1
ATOM 2565 N N . VAL B 1 40 ? 15.93 31.891 17.266 1 94.12 40 VAL B N 1
ATOM 2566 C CA . VAL B 1 40 ? 15.5 30.531 17.547 1 94.12 40 VAL B CA 1
ATOM 2567 C C . VAL B 1 40 ? 16.719 29.625 17.672 1 94.12 40 VAL B C 1
ATOM 2569 O O . VAL B 1 40 ? 16.594 28.391 17.734 1 94.12 40 VAL B O 1
ATOM 2572 N N . ASN B 1 41 ? 17.953 30.109 17.688 1 88.38 41 ASN B N 1
ATOM 2573 C CA . ASN B 1 41 ? 19.203 29.391 17.859 1 88.38 41 ASN B CA 1
ATOM 2574 C C . ASN B 1 41 ? 19.375 28.281 16.812 1 88.38 41 ASN B C 1
ATOM 2576 O O . ASN B 1 41 ? 19.594 27.125 17.172 1 88.38 41 ASN B O 1
ATOM 2580 N N . SER B 1 42 ? 19.141 28.562 15.625 1 86.5 42 SER B N 1
ATOM 2581 C CA . SER B 1 42 ? 19.344 27.703 14.469 1 86.5 42 SER B CA 1
ATOM 2582 C C . SER B 1 42 ? 20.172 28.391 13.398 1 86.5 42 SER B C 1
ATOM 2584 O O . SER B 1 42 ? 20.375 29.609 13.445 1 86.5 42 SER B O 1
ATOM 2586 N N . SER B 1 43 ? 20.75 27.656 12.578 1 84.94 43 SER B N 1
ATOM 2587 C CA . SER B 1 43 ? 21.516 28.266 11.492 1 84.94 43 SER B CA 1
ATOM 2588 C C . SER B 1 43 ? 20.594 28.844 10.422 1 84.94 43 SER B C 1
ATOM 2590 O O . SER B 1 43 ? 19.484 28.344 10.234 1 84.94 43 SER B O 1
ATOM 2592 N N . ARG B 1 44 ? 21.078 29.922 9.812 1 89.62 44 ARG B N 1
ATOM 2593 C CA . ARG B 1 44 ? 20.344 30.5 8.688 1 89.62 44 ARG B CA 1
ATOM 2594 C C . ARG B 1 44 ? 20.094 29.453 7.609 1 89.62 44 ARG B C 1
ATOM 2596 O O . ARG B 1 44 ? 19 29.406 7.016 1 89.62 44 ARG B O 1
ATOM 2603 N N . SER B 1 45 ? 21.047 28.641 7.422 1 83.44 45 SER B N 1
ATOM 2604 C CA . SER B 1 45 ? 20.938 27.594 6.406 1 83.44 45 SER B CA 1
ATOM 2605 C C . SER B 1 45 ? 19.828 26.609 6.746 1 83.44 45 SER B C 1
ATOM 2607 O O . SER B 1 45 ? 19.016 26.266 5.887 1 83.44 45 SER B O 1
ATOM 2609 N N . THR B 1 46 ? 19.828 26.125 7.957 1 82.5 46 THR B N 1
ATOM 2610 C CA . THR B 1 46 ? 18.797 25.203 8.391 1 82.5 46 THR B CA 1
ATOM 2611 C C . THR B 1 46 ? 17.406 25.812 8.25 1 82.5 46 THR B C 1
ATOM 2613 O O . THR B 1 46 ? 16.484 25.188 7.719 1 82.5 46 THR B O 1
ATOM 2616 N N . LEU B 1 47 ? 17.25 27.047 8.68 1 91.06 47 LEU B N 1
ATOM 2617 C CA . LEU B 1 47 ? 15.953 27.719 8.625 1 91.06 47 LEU B CA 1
ATOM 2618 C C . LEU B 1 47 ? 15.492 27.891 7.188 1 91.06 47 LEU B C 1
ATOM 2620 O O . LEU B 1 47 ? 14.312 27.719 6.883 1 91.06 47 LEU B O 1
ATOM 2624 N N . SER B 1 48 ? 16.422 28.297 6.375 1 87.88 48 SER B N 1
ATOM 2625 C CA . SER B 1 48 ? 16.094 28.453 4.961 1 87.88 48 SER B CA 1
ATOM 2626 C C . SER B 1 48 ? 15.594 27.141 4.359 1 87.88 48 SER B C 1
ATOM 2628 O O . SER B 1 48 ? 14.594 27.109 3.641 1 87.88 48 SER B O 1
ATOM 2630 N N . ARG B 1 49 ? 16.266 26.062 4.719 1 80.06 49 ARG B N 1
ATOM 2631 C CA . ARG B 1 49 ? 15.898 24.766 4.191 1 80.06 49 ARG B CA 1
ATOM 2632 C C . ARG B 1 49 ? 14.555 24.297 4.754 1 80.06 49 ARG B C 1
ATOM 2634 O O . ARG B 1 49 ? 13.781 23.641 4.055 1 80.06 49 ARG B O 1
ATOM 2641 N N . VAL B 1 50 ? 14.266 24.578 5.98 1 85.19 50 VAL B N 1
ATOM 2642 C CA . VAL B 1 50 ? 12.984 24.25 6.602 1 85.19 50 VAL B CA 1
ATOM 2643 C C . VAL B 1 50 ? 11.875 25.062 5.938 1 85.19 50 VAL B C 1
ATOM 2645 O O . VAL B 1 50 ? 10.812 24.516 5.605 1 85.19 50 VAL B O 1
ATOM 2648 N N . GLU B 1 51 ? 12.102 26.422 5.695 1 90.69 51 GLU B N 1
ATOM 2649 C CA . GLU B 1 51 ? 11.109 27.297 5.07 1 90.69 51 GLU B CA 1
ATOM 2650 C C . GLU B 1 51 ? 10.75 26.797 3.672 1 90.69 51 GLU B C 1
ATOM 2652 O O . GLU B 1 51 ? 9.617 26.969 3.219 1 90.69 51 GLU B O 1
ATOM 2657 N N . ASN B 1 52 ? 11.703 26.188 3.1 1 79.06 52 ASN B N 1
ATOM 2658 C CA . ASN B 1 52 ? 11.492 25.703 1.742 1 79.06 52 ASN B CA 1
ATOM 2659 C C . ASN B 1 52 ? 11.102 24.219 1.734 1 79.06 52 ASN B C 1
ATOM 2661 O O . ASN B 1 52 ? 11.047 23.594 0.674 1 79.06 52 ASN B O 1
ATOM 2665 N N . ALA B 1 53 ? 10.906 23.672 2.885 1 75.56 53 ALA B N 1
ATOM 2666 C CA . ALA B 1 53 ? 10.477 22.297 3.092 1 75.56 53 ALA B CA 1
ATOM 2667 C C . ALA B 1 53 ? 11.484 21.312 2.504 1 75.56 53 ALA B C 1
ATOM 2669 O O . ALA B 1 53 ? 11.102 20.25 1.983 1 75.56 53 ALA B O 1
ATOM 2670 N N . GLU B 1 54 ? 12.68 21.688 2.463 1 65.88 54 GLU B N 1
ATOM 2671 C CA . GLU B 1 54 ? 13.742 20.828 1.962 1 65.88 54 GLU B CA 1
ATOM 2672 C C . GLU B 1 54 ? 14.164 19.812 3.012 1 65.88 54 GLU B C 1
ATOM 2674 O O . GLU B 1 54 ? 14.602 18.703 2.674 1 65.88 54 GLU B O 1
ATOM 2679 N N . VAL B 1 55 ? 14.094 20.141 4.281 1 65.62 55 VAL B N 1
ATOM 2680 C CA . VAL B 1 55 ? 14.43 19.25 5.387 1 65.62 55 VAL B CA 1
ATOM 2681 C C . VAL B 1 55 ? 13.336 19.312 6.453 1 65.62 55 VAL B C 1
ATOM 2683 O O . VAL B 1 55 ? 12.578 20.281 6.516 1 65.62 55 VAL B O 1
ATOM 2686 N N . MET B 1 56 ? 13.273 18.156 7.18 1 69.75 56 MET B N 1
ATOM 2687 C CA . MET B 1 56 ? 12.422 18.172 8.367 1 69.75 56 MET B CA 1
ATOM 2688 C C . MET B 1 56 ? 12.977 19.125 9.422 1 69.75 56 MET B C 1
ATOM 2690 O O . MET B 1 56 ? 14.188 19.188 9.625 1 69.75 56 MET B O 1
ATOM 2694 N N . PRO B 1 57 ? 12.039 19.922 9.953 1 80.94 57 PRO B N 1
ATOM 2695 C CA . PRO B 1 57 ? 12.531 20.766 11.055 1 80.94 57 PRO B CA 1
ATOM 2696 C C . PRO B 1 57 ? 13.156 19.953 12.18 1 80.94 57 PRO B C 1
ATOM 2698 O O . PRO B 1 57 ? 12.664 18.875 12.516 1 80.94 57 PRO B O 1
ATOM 2701 N N . PRO B 1 58 ? 14.336 20.406 12.68 1 72.12 58 PRO B N 1
ATOM 2702 C CA . PRO B 1 58 ? 14.836 19.781 13.898 1 72.12 58 PRO B CA 1
ATOM 2703 C C . PRO B 1 58 ? 13.789 19.75 15.016 1 72.12 58 PRO B C 1
ATOM 2705 O O . PRO B 1 58 ? 13 20.688 15.148 1 72.12 58 PRO B O 1
ATOM 2708 N N . PRO B 1 59 ? 13.781 18.641 15.836 1 74 59 PRO B N 1
ATOM 2709 C CA . PRO B 1 59 ? 12.727 18.422 16.828 1 74 59 PRO B CA 1
ATOM 2710 C C . PRO B 1 59 ? 12.578 19.578 17.812 1 74 59 PRO B C 1
ATOM 2712 O O . PRO B 1 59 ? 11.484 19.812 18.344 1 74 59 PRO B O 1
ATOM 2715 N N . GLU B 1 60 ? 13.602 20.344 17.984 1 80.62 60 GLU B N 1
ATOM 2716 C CA . GLU B 1 60 ? 13.555 21.422 18.984 1 80.62 60 GLU B CA 1
ATOM 2717 C C . GLU B 1 60 ? 13.039 22.719 18.359 1 80.62 60 GLU B C 1
ATOM 2719 O O . GLU B 1 60 ? 12.602 23.625 19.078 1 80.62 60 GLU B O 1
ATOM 2724 N N . LEU B 1 61 ? 13.062 22.875 17.094 1 89.5 61 LEU B N 1
ATOM 2725 C CA . LEU B 1 61 ? 12.797 24.125 16.375 1 89.5 61 LEU B CA 1
ATOM 2726 C C . LEU B 1 61 ? 11.328 24.531 16.531 1 89.5 61 LEU B C 1
ATOM 2728 O O . LEU B 1 61 ? 11.031 25.703 16.766 1 89.5 61 LEU B O 1
ATOM 2732 N N . PRO B 1 62 ? 10.359 23.594 16.438 1 91.62 62 PRO B N 1
ATOM 2733 C CA . PRO B 1 62 ? 8.945 23.984 16.484 1 91.62 62 PRO B CA 1
ATOM 2734 C C . PRO B 1 62 ? 8.586 24.75 17.75 1 91.62 62 PRO B C 1
ATOM 2736 O O . PRO B 1 62 ? 7.938 25.797 17.688 1 91.62 62 PRO B O 1
ATOM 2739 N N . ALA B 1 63 ? 9.031 24.281 18.859 1 91.56 63 ALA B N 1
ATOM 2740 C CA . ALA B 1 63 ? 8.75 24.953 20.125 1 91.56 63 ALA B CA 1
ATOM 2741 C C . ALA B 1 63 ? 9.367 26.344 20.172 1 91.56 63 ALA B C 1
ATOM 2743 O O . ALA B 1 63 ? 8.758 27.281 20.688 1 91.56 63 ALA B O 1
ATOM 2744 N N . LEU B 1 64 ? 10.508 26.5 19.672 1 94.56 64 LEU B N 1
ATOM 2745 C CA . LEU B 1 64 ? 11.188 27.781 19.641 1 94.56 64 LEU B CA 1
ATOM 2746 C C . LEU B 1 64 ? 10.445 28.766 18.734 1 94.56 64 LEU B C 1
ATOM 2748 O O . LEU B 1 64 ? 10.32 29.953 19.062 1 94.56 64 LEU B O 1
ATOM 2752 N N . LEU B 1 65 ? 9.977 28.281 17.641 1 95.94 65 LEU B N 1
ATOM 2753 C CA . LEU B 1 65 ? 9.188 29.125 16.719 1 95.94 65 LEU B CA 1
ATOM 2754 C C . LEU B 1 65 ? 7.891 29.562 17.375 1 95.94 65 LEU B C 1
ATOM 2756 O O . LEU B 1 65 ? 7.5 30.734 17.266 1 95.94 65 LEU B O 1
ATOM 2760 N N . ASP B 1 66 ? 7.207 28.625 17.984 1 95.38 66 ASP B N 1
ATOM 2761 C CA . ASP B 1 66 ? 5.965 28.969 18.672 1 95.38 66 ASP B CA 1
ATOM 2762 C C . ASP B 1 66 ? 6.195 30.062 19.719 1 95.38 66 ASP B C 1
ATOM 2764 O O . ASP B 1 66 ? 5.371 30.969 19.859 1 95.38 66 ASP B O 1
ATOM 2768 N N . ALA B 1 67 ? 7.25 30 20.422 1 94.88 67 ALA B N 1
ATOM 2769 C CA . ALA B 1 67 ? 7.598 31 21.406 1 94.88 67 ALA B CA 1
ATOM 2770 C C . ALA B 1 67 ? 7.914 32.344 20.75 1 94.88 67 ALA B C 1
ATOM 2772 O O . ALA B 1 67 ? 7.48 33.406 21.219 1 94.88 67 ALA B O 1
ATOM 2773 N N . ALA B 1 68 ? 8.656 32.312 19.719 1 95.12 68 ALA B N 1
ATOM 2774 C CA . ALA B 1 68 ? 9.094 33.531 19.016 1 95.12 68 ALA B CA 1
ATOM 2775 C C . ALA B 1 68 ? 7.902 34.25 18.406 1 95.12 68 ALA B C 1
ATOM 2777 O O . ALA B 1 68 ? 7.852 35.5 18.438 1 95.12 68 ALA B O 1
ATOM 2778 N N . PHE B 1 69 ? 6.961 33.469 17.875 1 94.94 69 PHE B N 1
ATOM 2779 C CA . PHE B 1 69 ? 5.867 34.094 17.141 1 94.94 69 PHE B CA 1
ATOM 2780 C C . PHE B 1 69 ? 4.605 34.156 18 1 94.94 69 PHE B C 1
ATOM 2782 O O . PHE B 1 69 ? 3.637 34.844 17.625 1 94.94 69 PHE B O 1
ATOM 2789 N N . GLY B 1 70 ? 4.574 33.5 19.078 1 93.12 70 GLY B N 1
ATOM 2790 C CA . GLY B 1 70 ? 3.377 33.469 19.906 1 93.12 70 GLY B CA 1
ATOM 2791 C C . GLY B 1 70 ? 2.223 32.719 19.25 1 93.12 70 GLY B C 1
ATOM 2792 O O . GLY B 1 70 ? 1.095 33.219 19.234 1 93.12 70 GLY B O 1
ATOM 2793 N N . THR B 1 71 ? 2.496 31.594 18.641 1 91.5 71 THR B N 1
ATOM 2794 C CA . THR B 1 71 ? 1.485 30.922 17.844 1 91.5 71 THR B CA 1
ATOM 2795 C C . THR B 1 71 ? 0.823 29.797 18.625 1 91.5 71 THR B C 1
ATOM 2797 O O . THR B 1 71 ? 0.147 28.938 18.047 1 91.5 71 THR B O 1
ATOM 2800 N N . ASP B 1 72 ? 0.981 29.703 19.875 1 89.06 72 ASP B N 1
ATOM 2801 C CA . ASP B 1 72 ? 0.3 28.797 20.797 1 89.06 72 ASP B CA 1
ATOM 2802 C C . ASP B 1 72 ? 0.369 27.359 20.297 1 89.06 72 ASP B C 1
ATOM 2804 O O . ASP B 1 72 ? -0.661 26.688 20.141 1 89.06 72 ASP B O 1
ATOM 2808 N N . GLY B 1 73 ? 1.494 26.844 19.938 1 90.12 73 GLY B N 1
ATOM 2809 C CA . GLY B 1 73 ? 1.742 25.438 19.625 1 90.12 73 GLY B CA 1
ATOM 2810 C C . GLY B 1 73 ? 1.5 25.094 18.172 1 90.12 73 GLY B C 1
ATOM 2811 O O . GLY B 1 73 ? 1.54 23.922 17.797 1 90.12 73 GLY B O 1
ATOM 2812 N N . LEU B 1 74 ? 1.246 26.109 17.281 1 89.44 74 LEU B N 1
ATOM 2813 C CA . LEU B 1 74 ? 0.962 25.875 15.867 1 89.44 74 LEU B CA 1
ATOM 2814 C C . LEU B 1 74 ? 2.088 25.094 15.211 1 89.44 74 LEU B C 1
ATOM 2816 O O . LEU B 1 74 ? 1.839 24.062 14.57 1 89.44 74 LEU B O 1
ATOM 2820 N N . PHE B 1 75 ? 3.289 25.453 15.352 1 93.19 75 PHE B N 1
ATOM 2821 C CA . PHE B 1 75 ? 4.414 24.828 14.664 1 93.19 75 PHE B CA 1
ATOM 2822 C C . PHE B 1 75 ? 4.703 23.453 15.242 1 93.19 75 PHE B C 1
ATOM 2824 O O . PHE B 1 75 ? 5.059 22.531 14.5 1 93.19 75 PHE B O 1
ATOM 2831 N N . GLN B 1 76 ? 4.496 23.328 16.547 1 87.69 76 GLN B N 1
ATOM 2832 C CA . GLN B 1 76 ? 4.633 21.984 17.109 1 87.69 76 GLN B CA 1
ATOM 2833 C C . GLN B 1 76 ? 3.596 21.031 16.516 1 87.69 76 GLN B C 1
ATOM 2835 O O . GLN B 1 76 ? 3.924 19.906 16.156 1 87.69 76 GLN B O 1
ATOM 2840 N N . ASP B 1 77 ? 2.385 21.562 16.391 1 82.56 77 ASP B N 1
ATOM 2841 C CA . ASP B 1 77 ? 1.316 20.75 15.828 1 82.56 77 ASP B CA 1
ATOM 2842 C C . ASP B 1 77 ? 1.627 20.375 14.375 1 82.56 77 ASP B C 1
ATOM 2844 O O . ASP B 1 77 ? 1.452 19.219 13.977 1 82.56 77 ASP B O 1
ATOM 2848 N N . LEU B 1 78 ? 2.029 21.359 13.617 1 82.62 78 LEU B N 1
ATOM 2849 C CA . LEU B 1 78 ? 2.355 21.109 12.219 1 82.62 78 LEU B CA 1
ATOM 2850 C C . LEU B 1 78 ? 3.525 20.141 12.094 1 82.62 78 LEU B C 1
ATOM 2852 O O . LEU B 1 78 ? 3.547 19.297 11.195 1 82.62 78 LEU B O 1
ATOM 2856 N N . TYR B 1 79 ? 4.5 20.234 12.953 1 80.81 79 TYR B N 1
ATOM 2857 C CA . TYR B 1 79 ? 5.637 19.328 12.984 1 80.81 79 TYR B CA 1
ATOM 2858 C C . TYR B 1 79 ? 5.184 17.891 13.227 1 80.81 79 TYR B C 1
ATOM 2860 O O . TYR B 1 79 ? 5.598 16.969 12.516 1 80.81 79 TYR B O 1
ATOM 2868 N N . ASP B 1 80 ? 4.34 17.75 14.188 1 67.75 80 ASP B N 1
ATOM 2869 C CA . ASP B 1 80 ? 3.863 16.422 14.516 1 67.75 80 ASP B CA 1
ATOM 2870 C C . ASP B 1 80 ? 3.119 15.797 13.336 1 67.75 80 ASP B C 1
ATOM 2872 O O . ASP B 1 80 ? 3.277 14.609 13.047 1 67.75 80 ASP B O 1
ATOM 2876 N N . LEU B 1 81 ? 2.32 16.656 12.719 1 67.81 81 LEU B N 1
ATOM 2877 C CA . LEU B 1 81 ? 1.619 16.203 11.531 1 67.81 81 LEU B CA 1
ATOM 2878 C C . LEU B 1 81 ? 2.605 15.836 10.422 1 67.81 81 LEU B C 1
ATOM 2880 O O . LEU B 1 81 ? 2.43 14.828 9.734 1 67.81 81 LEU B O 1
ATOM 2884 N N . ALA B 1 82 ? 3.525 16.688 10.164 1 68.44 82 ALA B N 1
ATOM 2885 C CA . ALA B 1 82 ? 4.508 16.5 9.102 1 68.44 82 ALA B CA 1
ATOM 2886 C C . ALA B 1 82 ? 5.289 15.211 9.297 1 68.44 82 ALA B C 1
ATOM 2888 O O . ALA B 1 82 ? 5.594 14.508 8.336 1 68.44 82 ALA B O 1
ATOM 2889 N N . VAL B 1 83 ? 5.543 15.055 10.508 1 56.41 83 VAL B N 1
ATOM 2890 C CA . VAL B 1 83 ? 6.27 13.828 10.82 1 56.41 83 VAL B CA 1
ATOM 2891 C C . VAL B 1 83 ? 5.43 12.609 10.43 1 56.41 83 VAL B C 1
ATOM 2893 O O . VAL B 1 83 ? 5.965 11.609 9.953 1 56.41 83 VAL B O 1
ATOM 2896 N N . SER B 1 84 ? 4.145 12.867 10.523 1 49.66 84 SER B N 1
ATOM 2897 C CA . SER B 1 84 ? 3.236 11.758 10.266 1 49.66 84 SER B CA 1
ATOM 2898 C C . SER B 1 84 ? 2.811 11.719 8.797 1 49.66 84 SER B C 1
ATOM 2900 O O . SER B 1 84 ? 2.184 10.75 8.359 1 49.66 84 SER B O 1
ATOM 2902 N N . GLU B 1 85 ? 2.852 12.914 8.062 1 50.53 85 GLU B N 1
ATOM 2903 C CA . GLU B 1 85 ? 2.348 13.102 6.707 1 50.53 85 GLU B CA 1
ATOM 2904 C C . GLU B 1 85 ? 3.039 12.156 5.727 1 50.53 85 GLU B C 1
ATOM 2906 O O . GLU B 1 85 ? 4.254 11.945 5.809 1 50.53 85 GLU B O 1
ATOM 2911 N N . ILE B 1 86 ? 2.133 11.406 5.004 1 43.16 86 ILE B N 1
ATOM 2912 C CA . ILE B 1 86 ? 2.52 10.758 3.756 1 43.16 86 ILE B CA 1
ATOM 2913 C C . ILE B 1 86 ? 2.688 11.805 2.658 1 43.16 86 ILE B C 1
ATOM 2915 O O . ILE B 1 86 ? 1.739 12.516 2.32 1 43.16 86 ILE B O 1
ATOM 2919 N N . HIS B 1 87 ? 3.525 12.609 2.393 1 45.09 87 HIS B N 1
ATOM 2920 C CA . HIS B 1 87 ? 3.85 13.758 1.553 1 45.09 87 HIS B CA 1
ATOM 2921 C C . HIS B 1 87 ? 3.473 13.5 0.097 1 45.09 87 HIS B C 1
ATOM 2923 O O . HIS B 1 87 ? 3.764 12.43 -0.443 1 45.09 87 HIS B O 1
ATOM 2929 N N . PRO B 1 88 ? 2.541 14.18 -0.431 1 41.38 88 PRO B N 1
ATOM 2930 C CA . PRO B 1 88 ? 2.275 14.094 -1.869 1 41.38 88 PRO B CA 1
ATOM 2931 C C . PRO B 1 88 ? 3.527 13.773 -2.682 1 41.38 88 PRO B C 1
ATOM 2933 O O . PRO B 1 88 ? 3.463 13 -3.645 1 41.38 88 PRO B O 1
ATOM 2936 N N . ASP B 1 89 ? 4.57 14.578 -2.52 1 49.28 89 ASP B N 1
ATOM 2937 C CA . ASP B 1 89 ? 5.715 14.336 -3.395 1 49.28 89 ASP B CA 1
ATOM 2938 C C . ASP B 1 89 ? 6.594 13.211 -2.854 1 49.28 89 ASP B C 1
ATOM 2940 O O . ASP B 1 89 ? 7.797 13.398 -2.66 1 49.28 89 ASP B O 1
ATOM 2944 N N . GLN B 1 90 ? 5.938 12.336 -2.26 1 55.72 90 GLN B N 1
ATOM 2945 C CA . GLN B 1 90 ? 6.625 11.203 -1.64 1 55.72 90 GLN B CA 1
ATOM 2946 C C . GLN B 1 90 ? 7.543 10.508 -2.637 1 55.72 90 GLN B C 1
ATOM 2948 O O . GLN B 1 90 ? 8.617 10.031 -2.27 1 55.72 90 GLN B O 1
ATOM 2953 N N . PHE B 1 91 ? 7.117 10.727 -3.816 1 60.78 91 PHE B N 1
ATOM 2954 C CA . PHE B 1 91 ? 7.938 10.109 -4.852 1 60.78 91 PHE B CA 1
ATOM 2955 C C . PHE B 1 91 ? 9.227 10.891 -5.055 1 60.78 91 PHE B C 1
ATOM 2957 O O . PHE B 1 91 ? 10.312 10.305 -5.141 1 60.78 91 PHE B O 1
ATOM 2964 N N . GLN B 1 92 ? 9.109 12.227 -5.121 1 63.41 92 GLN B N 1
ATOM 2965 C CA . GLN B 1 92 ? 10.312 13.031 -5.301 1 63.41 92 GLN B CA 1
ATOM 2966 C C . GLN B 1 92 ? 11.25 12.891 -4.105 1 63.41 92 GLN B C 1
ATOM 2968 O O . GLN B 1 92 ? 12.469 12.805 -4.273 1 63.41 92 GLN B O 1
ATOM 2973 N N . ARG B 1 93 ? 10.656 12.93 -2.945 1 69.44 93 ARG B N 1
ATOM 2974 C CA . ARG B 1 93 ? 11.477 12.758 -1.753 1 69.44 93 ARG B CA 1
ATOM 2975 C C . ARG B 1 93 ? 12.141 11.383 -1.737 1 69.44 93 ARG B C 1
ATOM 2977 O O . ARG B 1 93 ? 13.32 11.266 -1.392 1 69.44 93 ARG B O 1
ATOM 2984 N N . ARG B 1 94 ? 11.391 10.398 -2.111 1 75.69 94 ARG B N 1
ATOM 2985 C CA . ARG B 1 94 ? 11.969 9.062 -2.209 1 75.69 94 ARG B CA 1
ATOM 2986 C C . ARG B 1 94 ? 13.172 9.055 -3.15 1 75.69 94 ARG B C 1
ATOM 2988 O O . ARG B 1 94 ? 14.203 8.461 -2.844 1 75.69 94 ARG B O 1
ATOM 2995 N N . MET B 1 95 ? 13.102 9.766 -4.215 1 74.62 95 MET B N 1
ATOM 2996 C CA . MET B 1 95 ? 14.18 9.797 -5.203 1 74.62 95 MET B CA 1
ATOM 2997 C C . MET B 1 95 ? 15.414 10.484 -4.637 1 74.62 95 MET B C 1
ATOM 2999 O O . MET B 1 95 ? 16.531 10.023 -4.855 1 74.62 95 MET B O 1
ATOM 3003 N N . LYS B 1 96 ? 15.188 11.516 -3.912 1 76.69 96 LYS B N 1
ATOM 3004 C CA . LYS B 1 96 ? 16.297 12.227 -3.295 1 76.69 96 LYS B CA 1
ATOM 3005 C C . LYS B 1 96 ? 17 11.352 -2.26 1 76.69 96 LYS B C 1
ATOM 3007 O O . LYS B 1 96 ? 18.234 11.352 -2.17 1 76.69 96 LYS B O 1
ATOM 3012 N N . LEU B 1 97 ? 16.266 10.703 -1.54 1 81.81 97 LEU B N 1
ATOM 3013 C CA . LEU B 1 97 ? 16.828 9.828 -0.523 1 81.81 97 LEU B CA 1
ATOM 3014 C C . LEU B 1 97 ? 17.547 8.648 -1.166 1 81.81 97 LEU B C 1
ATOM 3016 O O . LEU B 1 97 ? 18.609 8.227 -0.694 1 81.81 97 LEU B O 1
ATOM 3020 N N . GLU B 1 98 ? 16.969 8.125 -2.221 1 84.19 98 GLU B N 1
ATOM 3021 C CA . GLU B 1 98 ? 17.594 7.027 -2.955 1 84.19 98 GLU B CA 1
ATOM 3022 C C . GLU B 1 98 ? 18.953 7.422 -3.49 1 84.19 98 GLU B C 1
ATOM 3024 O O . GLU B 1 98 ? 19.891 6.609 -3.506 1 84.19 98 GLU B O 1
ATOM 3029 N N . ALA B 1 99 ? 19.094 8.68 -3.912 1 80.12 99 ALA B N 1
ATOM 3030 C CA . ALA B 1 99 ? 20.359 9.18 -4.445 1 80.12 99 ALA B CA 1
ATOM 3031 C C . ALA B 1 99 ? 21.453 9.172 -3.377 1 80.12 99 ALA B C 1
ATOM 3033 O O . ALA B 1 99 ? 22.641 9.055 -3.691 1 80.12 99 ALA B O 1
ATOM 3034 N N . ARG B 1 100 ? 21.031 9.219 -2.164 1 84.25 100 ARG B N 1
ATOM 3035 C CA . ARG B 1 100 ? 21.984 9.25 -1.053 1 84.25 100 ARG B CA 1
ATOM 3036 C C . ARG B 1 100 ? 22.188 7.859 -0.467 1 84.25 100 ARG B C 1
ATOM 3038 O O . ARG B 1 100 ? 23 7.68 0.445 1 84.25 100 ARG B O 1
ATOM 3045 N N . ALA B 1 101 ? 21.5 6.938 -0.942 1 90.62 101 ALA B N 1
ATOM 3046 C CA . ALA B 1 101 ? 21.484 5.617 -0.317 1 90.62 101 ALA B CA 1
ATOM 3047 C C . ALA B 1 101 ? 22.797 4.867 -0.573 1 90.62 101 ALA B C 1
ATOM 3049 O O . ALA B 1 101 ? 23.328 4.91 -1.681 1 90.62 101 ALA B O 1
ATOM 3050 N N . ARG B 1 102 ? 23.312 4.199 0.454 1 92.25 102 ARG B N 1
ATOM 3051 C CA . ARG B 1 102 ? 24.469 3.314 0.337 1 92.25 102 ARG B CA 1
ATOM 3052 C C . ARG B 1 102 ? 24.047 1.852 0.296 1 92.25 102 ARG B C 1
ATOM 3054 O O . ARG B 1 102 ? 24.797 0.984 -0.129 1 92.25 102 ARG B O 1
ATOM 3061 N N . ARG B 1 103 ? 22.891 1.647 0.787 1 94.81 103 ARG B N 1
ATOM 3062 C CA . ARG B 1 103 ? 22.281 0.33 0.699 1 94.81 103 ARG B CA 1
ATOM 3063 C C . ARG B 1 103 ? 20.797 0.444 0.341 1 94.81 103 ARG B C 1
ATOM 3065 O O . ARG B 1 103 ? 20.078 1.247 0.93 1 94.81 103 ARG B O 1
ATOM 3072 N N . ILE B 1 104 ? 20.344 -0.241 -0.615 1 95.44 104 ILE B N 1
ATOM 3073 C CA . ILE B 1 104 ? 18.953 -0.283 -1.051 1 95.44 104 ILE B CA 1
ATOM 3074 C C . ILE B 1 104 ? 18.438 -1.718 -0.988 1 95.44 104 ILE B C 1
ATOM 3076 O O . ILE B 1 104 ? 19 -2.615 -1.622 1 95.44 104 ILE B O 1
ATOM 3080 N N . ARG B 1 105 ? 17.469 -1.942 -0.222 1 97.12 105 ARG B N 1
ATOM 3081 C CA . ARG B 1 105 ? 16.797 -3.236 -0.103 1 97.12 105 ARG B CA 1
ATOM 3082 C C . ARG B 1 105 ? 15.32 -3.127 -0.455 1 97.12 105 ARG B C 1
ATOM 3084 O O . ARG B 1 105 ? 14.609 -2.293 0.104 1 97.12 105 ARG B O 1
ATOM 3091 N N . GLU B 1 106 ? 14.867 -3.9 -1.367 1 96.75 106 GLU B N 1
ATOM 3092 C CA . GLU B 1 106 ? 13.477 -3.822 -1.812 1 96.75 106 GLU B CA 1
ATOM 3093 C C . GLU B 1 106 ? 12.82 -5.199 -1.812 1 96.75 106 GLU B C 1
ATOM 3095 O O . GLU B 1 106 ? 13.492 -6.215 -1.977 1 96.75 106 GLU B O 1
ATOM 3100 N N . VAL B 1 107 ? 11.586 -5.191 -1.582 1 96.62 107 VAL B N 1
ATOM 3101 C CA . VAL B 1 107 ? 10.742 -6.379 -1.719 1 96.62 107 VAL B CA 1
ATOM 3102 C C . VAL B 1 107 ? 9.688 -6.145 -2.791 1 96.62 107 VAL B C 1
ATOM 3104 O O . VAL B 1 107 ? 8.938 -5.164 -2.73 1 96.62 107 VAL B O 1
ATOM 3107 N N . GLY B 1 108 ? 9.695 -6.953 -3.793 1 93.88 108 GLY B N 1
ATOM 3108 C CA . GLY B 1 108 ? 8.641 -6.934 -4.793 1 93.88 108 GLY B CA 1
ATOM 3109 C C . GLY B 1 108 ? 7.57 -7.98 -4.555 1 93.88 108 GLY B C 1
ATOM 3110 O O . GLY B 1 108 ? 7.855 -9.18 -4.574 1 93.88 108 GLY B O 1
ATOM 3111 N N . SER B 1 109 ? 6.383 -7.539 -4.441 1 90.69 109 SER B N 1
ATOM 3112 C CA . SER B 1 109 ? 5.309 -8.453 -4.078 1 90.69 109 SER B CA 1
ATOM 3113 C C . SER B 1 109 ? 4.586 -8.977 -5.32 1 90.69 109 SER B C 1
ATOM 3115 O O . SER B 1 109 ? 4.324 -10.18 -5.434 1 90.69 109 SER B O 1
ATOM 3117 N N . GLN B 1 110 ? 4.23 -8.039 -6.207 1 93.25 110 GLN B N 1
ATOM 3118 C CA . GLN B 1 110 ? 3.447 -8.492 -7.348 1 93.25 110 GLN B CA 1
ATOM 3119 C C . GLN B 1 110 ? 4.004 -7.938 -8.656 1 93.25 110 GLN B C 1
ATOM 3121 O O . GLN B 1 110 ? 3.646 -8.406 -9.742 1 93.25 110 GLN B O 1
ATOM 3126 N N . ILE B 1 111 ? 4.789 -6.984 -8.531 1 94.06 111 ILE B N 1
ATOM 3127 C CA . ILE B 1 111 ? 5.418 -6.324 -9.672 1 94.06 111 ILE B CA 1
ATOM 3128 C C . ILE B 1 111 ? 6.926 -6.254 -9.461 1 94.06 111 ILE B C 1
ATOM 3130 O O . ILE B 1 111 ? 7.395 -6.023 -8.344 1 94.06 111 ILE B O 1
ATOM 3134 N N . VAL B 1 112 ? 7.648 -6.5 -10.516 1 96.69 112 VAL B N 1
ATOM 3135 C CA . VAL B 1 112 ? 9.102 -6.367 -10.445 1 96.69 112 VAL B CA 1
ATOM 3136 C C . VAL B 1 112 ? 9.469 -4.945 -10.031 1 96.69 112 VAL B C 1
ATOM 3138 O O . VAL B 1 112 ? 8.977 -3.977 -10.609 1 96.69 112 VAL B O 1
ATOM 3141 N N . PRO B 1 113 ? 10.32 -4.809 -9.008 1 95.44 113 PRO B N 1
ATOM 3142 C CA . PRO B 1 113 ? 10.727 -3.465 -8.594 1 95.44 113 PRO B CA 1
ATOM 3143 C C . PRO B 1 113 ? 11.297 -2.639 -9.742 1 95.44 113 PRO B C 1
ATOM 3145 O O . PRO B 1 113 ? 11.992 -3.176 -10.609 1 95.44 113 PRO B O 1
ATOM 3148 N N . GLY B 1 114 ? 11.008 -1.357 -9.688 1 93.62 114 GLY B N 1
ATOM 3149 C CA . GLY B 1 114 ? 11.32 -0.447 -10.773 1 93.62 114 GLY B CA 1
ATOM 3150 C C . GLY B 1 114 ? 12.789 -0.456 -11.156 1 93.62 114 GLY B C 1
ATOM 3151 O O . GLY B 1 114 ? 13.133 -0.371 -12.336 1 93.62 114 GLY B O 1
ATOM 3152 N N . LEU B 1 115 ? 13.68 -0.545 -10.219 1 92.56 115 LEU B N 1
ATOM 3153 C CA . LEU B 1 115 ? 15.109 -0.499 -10.469 1 92.56 115 LEU B CA 1
ATOM 3154 C C . LEU B 1 115 ? 15.562 -1.705 -11.289 1 92.56 115 LEU B C 1
ATOM 3156 O O . LEU B 1 115 ? 16.641 -1.694 -11.883 1 92.56 115 LEU B O 1
ATOM 3160 N N . LEU B 1 116 ? 14.758 -2.744 -11.344 1 96.12 116 LEU B N 1
ATOM 3161 C CA . LEU B 1 116 ? 15.141 -3.984 -12.008 1 96.12 116 LEU B CA 1
ATOM 3162 C C . LEU B 1 116 ? 14.445 -4.109 -13.359 1 96.12 116 LEU B C 1
ATOM 3164 O O . LEU B 1 116 ? 14.75 -5.02 -14.141 1 96.12 116 LEU B O 1
ATOM 3168 N N . GLN B 1 117 ? 13.578 -3.256 -13.664 1 97.25 117 GLN B N 1
ATOM 3169 C CA . GLN B 1 117 ? 12.711 -3.418 -14.82 1 97.25 117 GLN B CA 1
ATOM 3170 C C . GLN B 1 117 ? 13.445 -3.082 -16.109 1 97.25 117 GLN B C 1
ATOM 3172 O O . GLN B 1 117 ? 14.219 -2.123 -16.156 1 97.25 117 GLN B O 1
ATOM 3177 N N . THR B 1 118 ? 13.227 -3.902 -17.109 1 97.44 118 THR B N 1
ATOM 3178 C CA . THR B 1 118 ? 13.617 -3.51 -18.453 1 97.44 118 THR B CA 1
ATOM 3179 C C . THR B 1 118 ? 12.68 -2.439 -19 1 97.44 118 THR B C 1
ATOM 3181 O O . THR B 1 118 ? 11.602 -2.211 -18.453 1 97.44 118 THR B O 1
ATOM 3184 N N . GLU B 1 119 ? 13.172 -1.837 -20.062 1 96.12 119 GLU B N 1
ATOM 3185 C CA . GLU B 1 119 ? 12.383 -0.774 -20.672 1 96.12 119 GLU B CA 1
ATOM 3186 C C . GLU B 1 119 ? 11.016 -1.284 -21.109 1 96.12 119 GLU B C 1
ATOM 3188 O O . GLU B 1 119 ? 9.992 -0.662 -20.828 1 96.12 119 GLU B O 1
ATOM 3193 N N . ASP B 1 120 ? 10.945 -2.383 -21.781 1 97.31 120 ASP B N 1
ATOM 3194 C CA . ASP B 1 120 ? 9.703 -2.922 -22.328 1 97.31 120 ASP B CA 1
ATOM 3195 C C . ASP B 1 120 ? 8.781 -3.395 -21.203 1 97.31 120 ASP B C 1
ATOM 3197 O O . ASP B 1 120 ? 7.559 -3.246 -21.297 1 97.31 120 ASP B O 1
ATOM 3201 N N . TYR B 1 121 ? 9.336 -4.004 -20.203 1 98 121 TYR B N 1
ATOM 3202 C CA . TYR B 1 121 ? 8.523 -4.398 -19.047 1 98 121 TYR B CA 1
ATOM 3203 C C . TYR B 1 121 ? 7.891 -3.18 -18.391 1 98 121 TYR B C 1
ATOM 3205 O O . TYR B 1 121 ? 6.699 -3.188 -18.078 1 98 121 TYR B O 1
ATOM 3213 N N . ALA B 1 122 ? 8.688 -2.117 -18.156 1 96.81 122 ALA B N 1
ATOM 3214 C CA . ALA B 1 122 ? 8.188 -0.884 -17.562 1 96.81 122 ALA B CA 1
ATOM 3215 C C . ALA B 1 122 ? 7.055 -0.289 -18.391 1 96.81 122 ALA B C 1
ATOM 3217 O O . ALA B 1 122 ? 6.039 0.148 -17.844 1 96.81 122 ALA B O 1
ATOM 3218 N N . ARG B 1 123 ? 7.27 -0.27 -19.688 1 96 123 ARG B N 1
ATOM 3219 C CA . ARG B 1 123 ? 6.254 0.254 -20.594 1 96 123 ARG B CA 1
ATOM 3220 C C . ARG B 1 123 ? 4.941 -0.509 -20.438 1 96 123 ARG B C 1
ATOM 3222 O O . ARG B 1 123 ? 3.875 0.097 -20.328 1 96 123 ARG B O 1
ATOM 3229 N N . ALA B 1 124 ? 5.023 -1.828 -20.484 1 97.38 124 ALA B N 1
ATOM 3230 C CA . ALA B 1 124 ? 3.834 -2.664 -20.312 1 97.38 124 ALA B CA 1
ATOM 3231 C C . ALA B 1 124 ? 3.162 -2.398 -18.969 1 97.38 124 ALA B C 1
ATOM 3233 O O . ALA B 1 124 ? 1.935 -2.291 -18.891 1 97.38 124 ALA B O 1
ATOM 3234 N N . GLN B 1 125 ? 3.971 -2.316 -17.906 1 96.12 125 GLN B N 1
ATOM 3235 C CA . GLN B 1 125 ? 3.457 -2.08 -16.562 1 96.12 125 GLN B CA 1
ATOM 3236 C C . GLN B 1 125 ? 2.748 -0.732 -16.469 1 96.12 125 GLN B C 1
ATOM 3238 O O . GLN B 1 125 ? 1.637 -0.643 -15.945 1 96.12 125 GLN B O 1
ATOM 3243 N N . PHE B 1 126 ? 3.332 0.354 -16.938 1 93.75 126 PHE B N 1
ATOM 3244 C CA . PHE B 1 126 ? 2.73 1.681 -16.891 1 93.75 126 PHE B CA 1
ATOM 3245 C C . PHE B 1 126 ? 1.437 1.724 -17.688 1 93.75 126 PHE B C 1
ATOM 3247 O O . PHE B 1 126 ? 0.479 2.396 -17.297 1 93.75 126 PHE B O 1
ATOM 3254 N N . ARG B 1 127 ? 1.438 1.02 -18.797 1 94.88 127 ARG B N 1
ATOM 3255 C CA . ARG B 1 127 ? 0.232 0.991 -19.609 1 94.88 127 ARG B CA 1
ATOM 3256 C C . ARG B 1 127 ? -0.931 0.354 -18.859 1 94.88 127 ARG B C 1
ATOM 3258 O O . ARG B 1 127 ? -2.041 0.888 -18.859 1 94.88 127 ARG B O 1
ATOM 3265 N N . VAL B 1 128 ? -0.682 -0.755 -18.25 1 94.19 128 VAL B N 1
ATOM 3266 C CA . VAL B 1 128 ? -1.708 -1.48 -17.516 1 94.19 128 VAL B CA 1
ATOM 3267 C C . VAL B 1 128 ? -2.25 -0.603 -16.391 1 94.19 128 VAL B C 1
ATOM 3269 O O . VAL B 1 128 ? -3.459 -0.557 -16.156 1 94.19 128 VAL B O 1
ATOM 3272 N N . HIS B 1 129 ? -1.405 0.154 -15.711 1 91.44 129 HIS B N 1
ATOM 3273 C CA . HIS B 1 129 ? -1.773 0.875 -14.5 1 91.44 129 HIS B CA 1
ATOM 3274 C C . HIS B 1 129 ? -2.242 2.291 -14.82 1 91.44 129 HIS B C 1
ATOM 3276 O O . HIS B 1 129 ? -2.717 3.008 -13.938 1 91.44 129 HIS B O 1
ATOM 3282 N N . ASN B 1 130 ? -2.01 2.705 -16.031 1 88.38 130 ASN B N 1
ATOM 3283 C CA . ASN B 1 130 ? -2.482 3.986 -16.531 1 88.38 130 ASN B CA 1
ATOM 3284 C C . ASN B 1 130 ? -3.215 3.824 -17.875 1 88.38 130 ASN B C 1
ATOM 3286 O O . ASN B 1 130 ? -2.809 4.398 -18.875 1 88.38 130 ASN B O 1
ATOM 3290 N N . ARG B 1 131 ? -4.289 3.207 -17.875 1 87.62 131 ARG B N 1
ATOM 3291 C CA . ARG B 1 131 ? -4.977 2.754 -19.078 1 87.62 131 ARG B CA 1
ATOM 3292 C C . ARG B 1 131 ? -5.414 3.938 -19.938 1 87.62 131 ARG B C 1
ATOM 3294 O O . ARG B 1 131 ? -5.406 3.857 -21.156 1 87.62 131 ARG B O 1
ATOM 3301 N N . ARG B 1 132 ? -5.785 5.027 -19.328 1 87.12 132 ARG B N 1
ATOM 3302 C CA . ARG B 1 132 ? -6.352 6.16 -20.047 1 87.12 132 ARG B CA 1
ATOM 3303 C C . ARG B 1 132 ? -5.266 7.16 -20.422 1 87.12 132 ARG B C 1
ATOM 3305 O O . ARG B 1 132 ? -5.539 8.141 -21.125 1 87.12 132 ARG B O 1
ATOM 3312 N N . ALA B 1 133 ? -4.07 6.957 -20 1 86.94 133 ALA B N 1
ATOM 3313 C CA . ALA B 1 133 ? -2.992 7.902 -20.266 1 86.94 133 ALA B CA 1
ATOM 3314 C C . ALA B 1 133 ? -2.574 7.836 -21.734 1 86.94 133 ALA B C 1
ATOM 3316 O O . ALA B 1 133 ? -2.508 6.754 -22.328 1 86.94 133 ALA B O 1
ATOM 3317 N N . PRO B 1 134 ? -2.324 9.008 -22.328 1 88.5 134 PRO B N 1
ATOM 3318 C CA . PRO B 1 134 ? -1.787 8.992 -23.703 1 88.5 134 PRO B CA 1
ATOM 3319 C C . PRO B 1 134 ? -0.42 8.32 -23.781 1 88.5 134 PRO B C 1
ATOM 3321 O O . PRO B 1 134 ? 0.299 8.234 -22.781 1 88.5 134 PRO B O 1
ATOM 3324 N N . GLN B 1 135 ? -0.111 7.836 -25 1 91.12 135 GLN B N 1
ATOM 3325 C CA . GLN B 1 135 ? 1.132 7.105 -25.234 1 91.12 135 GLN B CA 1
ATOM 3326 C C . GLN B 1 135 ? 2.344 7.957 -24.859 1 91.12 135 GLN B C 1
ATOM 3328 O O . GLN B 1 135 ? 3.324 7.445 -24.312 1 91.12 135 GLN B O 1
ATOM 3333 N N . GLU B 1 136 ? 2.301 9.172 -25.172 1 85.44 136 GLU B N 1
ATOM 3334 C CA . GLU B 1 136 ? 3.408 10.078 -24.875 1 85.44 136 GLU B CA 1
ATOM 3335 C C . GLU B 1 136 ? 3.701 10.125 -23.375 1 85.44 136 GLU B C 1
ATOM 3337 O O . GLU B 1 136 ? 4.863 10.156 -22.969 1 85.44 136 GLU B O 1
ATOM 3342 N N . HIS B 1 137 ? 2.678 10.117 -22.625 1 86.19 137 HIS B N 1
ATOM 3343 C CA . HIS B 1 137 ? 2.842 10.133 -21.172 1 86.19 137 HIS B CA 1
ATOM 3344 C C . HIS B 1 137 ? 3.465 8.836 -20.672 1 86.19 137 HIS B C 1
ATOM 3346 O O . HIS B 1 137 ? 4.312 8.852 -19.766 1 86.19 137 HIS B O 1
ATOM 3352 N N . ILE B 1 138 ? 3.049 7.734 -21.219 1 92 138 ILE B N 1
ATOM 3353 C CA . ILE B 1 138 ? 3.619 6.441 -20.859 1 92 138 ILE B CA 1
ATOM 3354 C C . ILE B 1 138 ? 5.125 6.449 -21.125 1 92 138 ILE B C 1
ATOM 3356 O O . ILE B 1 138 ? 5.91 6.023 -20.281 1 92 138 ILE B O 1
ATOM 3360 N N . GLU B 1 139 ? 5.52 6.93 -22.281 1 89 139 GLU B N 1
ATOM 3361 C CA . GLU B 1 139 ? 6.938 6.965 -2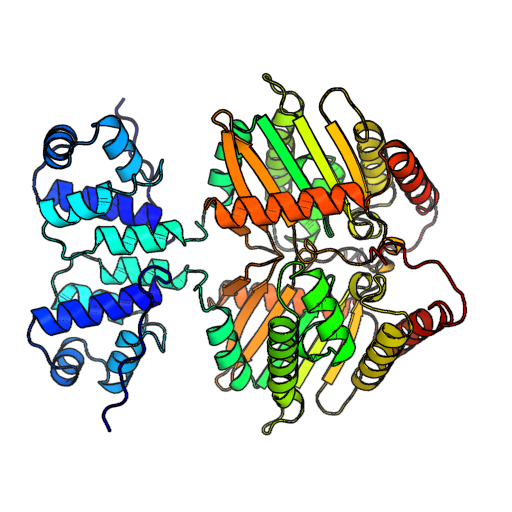2.625 1 89 139 GLU B CA 1
ATOM 3362 C C . GLU B 1 139 ? 7.719 7.867 -21.672 1 89 139 GLU B C 1
ATOM 3364 O O . GLU B 1 139 ? 8.875 7.586 -21.359 1 89 139 GLU B O 1
ATOM 3369 N N . GLU B 1 140 ? 7.129 8.93 -21.219 1 83.94 140 GLU B N 1
ATOM 3370 C CA . GLU B 1 140 ? 7.758 9.797 -20.234 1 83.94 140 GLU B CA 1
ATOM 3371 C C . GLU B 1 140 ? 8.031 9.047 -18.922 1 83.94 140 GLU B C 1
ATOM 3373 O O . GLU B 1 140 ? 9.094 9.188 -18.328 1 83.94 140 GLU B O 1
ATOM 3378 N N . LEU B 1 141 ? 7.059 8.305 -18.516 1 88.19 141 LEU B N 1
ATOM 3379 C CA . LEU B 1 141 ? 7.219 7.504 -17.312 1 88.19 141 LEU B CA 1
ATOM 3380 C C . LEU B 1 141 ? 8.336 6.48 -17.484 1 88.19 141 LEU B C 1
ATOM 3382 O O . LEU B 1 141 ? 9.125 6.258 -16.562 1 88.19 141 LEU B O 1
ATOM 3386 N N . VAL B 1 142 ? 8.367 5.875 -18.703 1 92.06 142 VAL B N 1
ATOM 3387 C CA . VAL B 1 142 ? 9.398 4.883 -19 1 92.06 142 VAL B CA 1
ATOM 3388 C C . VAL B 1 142 ? 10.773 5.539 -18.938 1 92.06 142 VAL B C 1
ATOM 3390 O O . VAL B 1 142 ? 11.703 4.992 -18.328 1 92.06 142 VAL B O 1
ATOM 3393 N N . ILE B 1 143 ? 10.945 6.672 -19.516 1 85.69 143 ILE B N 1
ATOM 3394 C CA . ILE B 1 143 ? 12.195 7.414 -19.5 1 85.69 143 ILE B CA 1
ATOM 3395 C C . ILE B 1 143 ? 12.602 7.707 -18.062 1 85.69 143 ILE B C 1
ATOM 3397 O O . ILE B 1 143 ? 13.766 7.52 -17.688 1 85.69 143 ILE B O 1
ATOM 3401 N N . GLY B 1 144 ? 11.664 8.156 -17.266 1 83.56 144 GLY B N 1
ATOM 3402 C CA . GLY B 1 144 ? 11.93 8.391 -15.859 1 83.56 144 GLY B CA 1
ATOM 3403 C C . GLY B 1 144 ? 12.422 7.152 -15.133 1 83.56 144 GLY B C 1
ATOM 3404 O O . GLY B 1 144 ? 13.375 7.223 -14.352 1 83.56 144 GLY B O 1
ATOM 3405 N N . ARG B 1 145 ? 11.773 6.047 -15.391 1 89.56 145 ARG B N 1
ATOM 3406 C CA . ARG B 1 145 ? 12.156 4.773 -14.789 1 89.56 145 ARG B CA 1
ATOM 3407 C C . ARG B 1 145 ? 13.578 4.391 -15.164 1 89.56 145 ARG B C 1
ATOM 3409 O O . ARG B 1 145 ? 14.367 3.99 -14.312 1 89.56 145 ARG B O 1
ATOM 3416 N N . MET B 1 146 ? 13.922 4.539 -16.406 1 87.94 146 MET B N 1
ATOM 3417 C CA . MET B 1 146 ? 15.258 4.176 -16.875 1 87.94 146 MET B CA 1
ATOM 3418 C C . MET B 1 146 ? 16.312 5.121 -16.297 1 87.94 146 MET B C 1
ATOM 3420 O O . MET B 1 146 ? 17.406 4.691 -15.945 1 87.94 146 MET B O 1
ATOM 3424 N N . HIS B 1 147 ? 15.969 6.332 -16.172 1 81.56 147 HIS B N 1
ATOM 3425 C CA . HIS B 1 147 ? 16.875 7.305 -15.578 1 81.56 147 HIS B CA 1
ATOM 3426 C C . HIS B 1 147 ? 17.188 6.961 -14.125 1 81.56 147 HIS B C 1
ATOM 3428 O O . HIS B 1 147 ? 18.344 7.059 -13.688 1 81.56 147 HIS B O 1
ATOM 3434 N N . ARG B 1 148 ? 16.156 6.562 -13.438 1 82.94 148 ARG B N 1
ATOM 3435 C CA . ARG B 1 148 ? 16.312 6.188 -12.031 1 82.94 148 ARG B CA 1
ATOM 3436 C C . ARG B 1 148 ? 17.281 5.02 -11.883 1 82.94 148 ARG B C 1
ATOM 3438 O O . ARG B 1 148 ? 17.984 4.902 -10.867 1 82.94 148 ARG B O 1
ATOM 3445 N N . GLN B 1 149 ? 17.422 4.188 -12.844 1 86.75 149 GLN B N 1
ATOM 3446 C CA . GLN B 1 149 ? 18.234 2.984 -12.781 1 86.75 149 GLN B CA 1
ATOM 3447 C C . GLN B 1 149 ? 19.719 3.324 -12.891 1 86.75 149 GLN B C 1
ATOM 3449 O O . GLN B 1 149 ? 20.578 2.455 -12.719 1 86.75 149 GLN B O 1
ATOM 3454 N N . ALA B 1 150 ? 20.031 4.551 -13.156 1 80.06 150 ALA B N 1
ATOM 3455 C CA . ALA B 1 150 ? 21.422 5.008 -13.18 1 80.06 150 ALA B CA 1
ATOM 3456 C C . ALA B 1 150 ? 22.109 4.738 -11.836 1 80.06 150 ALA B C 1
ATOM 3458 O O . ALA B 1 150 ? 23.328 4.594 -11.773 1 80.06 150 ALA B O 1
ATOM 3459 N N . ILE B 1 151 ? 21.312 4.629 -10.852 1 80.19 151 ILE B N 1
ATOM 3460 C CA . ILE B 1 151 ? 21.828 4.371 -9.516 1 80.19 151 ILE B CA 1
ATOM 3461 C C . ILE B 1 151 ? 22.547 3.021 -9.492 1 80.19 151 ILE B C 1
ATOM 3463 O O . ILE B 1 151 ? 23.469 2.814 -8.703 1 80.19 151 ILE B O 1
ATOM 3467 N N . LEU B 1 152 ? 22.141 2.07 -10.289 1 80.31 152 LEU B N 1
ATOM 3468 C CA . LEU B 1 152 ? 22.75 0.744 -10.367 1 80.31 152 LEU B CA 1
ATOM 3469 C C . LEU B 1 152 ? 24.188 0.833 -10.852 1 80.31 152 LEU B C 1
ATOM 3471 O O . LEU B 1 152 ? 24.984 -0.075 -10.602 1 80.31 152 LEU B O 1
ATOM 3475 N N . ARG B 1 153 ? 24.484 1.911 -11.477 1 75 153 ARG B N 1
ATOM 3476 C CA . ARG B 1 153 ? 25.812 2.078 -12.055 1 75 153 ARG B CA 1
ATOM 3477 C C . ARG B 1 153 ? 26.562 3.236 -11.398 1 75 153 ARG B C 1
ATOM 3479 O O . ARG B 1 153 ? 27.688 3.553 -11.781 1 75 153 ARG B O 1
ATOM 3486 N N . GLY B 1 154 ? 25.891 3.844 -10.523 1 70.75 154 GLY B N 1
ATOM 3487 C CA . GLY B 1 154 ? 26.469 5.062 -9.977 1 70.75 154 GLY B CA 1
ATOM 3488 C C . GLY B 1 154 ? 27.609 4.797 -9.008 1 70.75 154 GLY B C 1
ATOM 3489 O O . GLY B 1 154 ? 27.812 3.658 -8.578 1 70.75 154 GLY B O 1
ATOM 3490 N N . LYS B 1 155 ? 28.469 5.816 -8.844 1 70.75 155 LYS B N 1
ATOM 3491 C CA . LYS B 1 155 ? 29.547 5.859 -7.855 1 70.75 155 LYS B CA 1
ATOM 3492 C C . LYS B 1 155 ? 29.25 6.887 -6.77 1 70.75 155 LYS B C 1
ATOM 3494 O O . LYS B 1 155 ? 28.859 8.016 -7.066 1 70.75 155 LYS B O 1
ATOM 3499 N N . PRO B 1 156 ? 29.375 6.566 -5.496 1 70.94 156 PRO B N 1
ATOM 3500 C CA . PRO B 1 156 ? 29.781 5.266 -4.953 1 70.94 156 PRO B CA 1
ATOM 3501 C C . PRO B 1 156 ? 28.703 4.191 -5.141 1 70.94 156 PRO B C 1
ATOM 3503 O O . PRO B 1 156 ? 27.516 4.512 -5.211 1 70.94 156 PRO B O 1
ATOM 3506 N N . ASP B 1 157 ? 29.156 3.053 -5.074 1 81.25 157 ASP B N 1
ATOM 3507 C CA . ASP B 1 157 ? 28.297 1.903 -5.32 1 81.25 157 ASP B CA 1
ATOM 3508 C C . ASP B 1 157 ? 27.375 1.638 -4.121 1 81.25 157 ASP B C 1
ATOM 3510 O O . ASP B 1 157 ? 27.828 1.661 -2.975 1 81.25 157 ASP B O 1
ATOM 3514 N N . ALA B 1 158 ? 26.234 1.556 -4.414 1 88.5 158 ALA B N 1
ATOM 3515 C CA . ALA B 1 158 ? 25.312 1.105 -3.371 1 88.5 158 ALA B CA 1
ATOM 3516 C C . ALA B 1 158 ? 25.141 -0.409 -3.414 1 88.5 158 ALA B C 1
ATOM 3518 O O . ALA B 1 158 ? 25.078 -1.002 -4.496 1 88.5 158 ALA B O 1
ATOM 3519 N N . ASP B 1 159 ? 25.188 -0.989 -2.264 1 93.38 159 ASP B N 1
ATOM 3520 C CA . ASP B 1 159 ? 24.828 -2.4 -2.176 1 93.38 159 ASP B CA 1
ATOM 3521 C C . ASP B 1 159 ? 23.312 -2.592 -2.293 1 93.38 159 ASP B C 1
ATOM 3523 O O . ASP B 1 159 ? 22.547 -1.94 -1.585 1 93.38 159 ASP B O 1
ATOM 3527 N N . MET B 1 160 ? 22.969 -3.436 -3.158 1 94.88 160 MET B N 1
ATOM 3528 C CA . MET B 1 160 ? 21.531 -3.562 -3.414 1 94.88 160 MET B CA 1
ATOM 3529 C C . MET B 1 160 ? 21.062 -5 -3.207 1 94.88 160 MET B C 1
ATOM 3531 O O . MET B 1 160 ? 21.766 -5.945 -3.578 1 94.88 160 MET B O 1
ATOM 3535 N N . GLY B 1 161 ? 19.953 -5.164 -2.557 1 97 161 GLY B N 1
ATOM 3536 C CA . GLY B 1 161 ? 19.312 -6.453 -2.336 1 97 161 GLY B CA 1
ATOM 3537 C C . GLY B 1 161 ? 17.844 -6.453 -2.668 1 97 161 GLY B C 1
ATOM 3538 O O . GLY B 1 161 ? 17.141 -5.48 -2.391 1 97 161 GLY B O 1
ATOM 3539 N N . TRP B 1 162 ? 17.438 -7.469 -3.338 1 97.44 162 TRP B N 1
ATOM 3540 C CA . TRP B 1 162 ? 16.016 -7.621 -3.654 1 97.44 162 TRP B CA 1
ATOM 3541 C C . TRP B 1 162 ? 15.516 -9.008 -3.262 1 97.44 162 TRP B C 1
ATOM 3543 O O . TRP B 1 162 ? 16.234 -10 -3.402 1 97.44 162 TRP B O 1
ATOM 3553 N N . VAL B 1 163 ? 14.344 -9.07 -2.793 1 98 163 VAL B N 1
ATOM 3554 C CA . VAL B 1 163 ? 13.586 -10.312 -2.705 1 98 163 VAL B CA 1
ATOM 3555 C C . VAL B 1 163 ? 12.312 -10.203 -3.533 1 98 163 VAL B C 1
ATOM 3557 O O . VAL B 1 163 ? 11.469 -9.336 -3.277 1 98 163 VAL B O 1
ATOM 3560 N N . LEU B 1 164 ? 12.172 -11.023 -4.512 1 97.56 164 LEU B N 1
ATOM 3561 C CA . LEU B 1 164 ? 10.984 -11.039 -5.363 1 97.56 164 LEU B CA 1
ATOM 3562 C C . LEU B 1 164 ? 10.047 -12.172 -4.961 1 97.56 164 LEU B C 1
ATOM 3564 O O . LEU B 1 164 ? 10.453 -13.328 -4.895 1 97.56 164 LEU B O 1
ATOM 3568 N N . ASP B 1 165 ? 8.836 -11.781 -4.715 1 96.69 165 ASP B N 1
ATOM 3569 C CA . ASP B 1 165 ? 7.805 -12.797 -4.535 1 96.69 165 ASP B CA 1
ATOM 3570 C C . ASP B 1 165 ? 7.531 -13.539 -5.844 1 96.69 165 ASP B C 1
ATOM 3572 O O . ASP B 1 165 ? 7.566 -12.945 -6.922 1 96.69 165 ASP B O 1
ATOM 3576 N N . GLU B 1 166 ? 7.25 -14.781 -5.762 1 96.88 166 GLU B N 1
ATOM 3577 C CA . GLU B 1 166 ? 6.93 -15.578 -6.941 1 96.88 166 GLU B CA 1
ATOM 3578 C C . GLU B 1 166 ? 5.789 -14.953 -7.738 1 96.88 166 GLU B C 1
ATOM 3580 O O . GLU B 1 166 ? 5.734 -15.094 -8.961 1 96.88 166 GLU B O 1
ATOM 3585 N N . ALA B 1 167 ? 4.887 -14.297 -7.117 1 95.31 167 ALA B N 1
ATOM 3586 C CA . ALA B 1 167 ? 3.758 -13.648 -7.781 1 95.31 167 ALA B CA 1
ATOM 3587 C C . ALA B 1 167 ? 4.242 -12.641 -8.812 1 95.31 167 ALA B C 1
ATOM 3589 O O . ALA B 1 167 ? 3.572 -12.406 -9.828 1 95.31 167 ALA B O 1
ATOM 3590 N N . CYS B 1 168 ? 5.406 -12.008 -8.633 1 93.94 168 CYS B N 1
ATOM 3591 C CA . CYS B 1 168 ? 5.992 -11.055 -9.578 1 93.94 168 CYS B CA 1
ATOM 3592 C C . CYS B 1 168 ? 6.293 -11.727 -10.914 1 93.94 168 CYS B C 1
ATOM 3594 O O . CYS B 1 168 ? 6.383 -11.055 -11.938 1 93.94 168 CYS B O 1
ATOM 3596 N N . LEU B 1 169 ? 6.422 -13 -10.805 1 96.19 169 LEU B N 1
ATOM 3597 C CA . LEU B 1 169 ? 7 -13.711 -11.945 1 96.19 169 LEU B CA 1
ATOM 3598 C C . LEU B 1 169 ? 5.926 -14.469 -12.711 1 96.19 169 LEU B C 1
ATOM 3600 O O . LEU B 1 169 ? 6.16 -14.914 -13.836 1 96.19 169 LEU B O 1
ATOM 3604 N N . ARG B 1 170 ? 4.766 -14.523 -12.141 1 94.44 170 ARG B N 1
ATOM 3605 C CA . ARG B 1 170 ? 3.752 -15.406 -12.711 1 94.44 170 ARG B CA 1
ATOM 3606 C C . ARG B 1 170 ? 2.812 -14.641 -13.633 1 94.44 170 ARG B C 1
ATOM 3608 O O . ARG B 1 170 ? 2.119 -15.234 -14.461 1 94.44 170 ARG B O 1
ATOM 3615 N N . ARG B 1 171 ? 2.736 -13.375 -13.492 1 93.06 171 ARG B N 1
ATOM 3616 C CA . ARG B 1 171 ? 1.911 -12.578 -14.391 1 93.06 171 ARG B CA 1
ATOM 3617 C C . ARG B 1 171 ? 2.744 -12.008 -15.539 1 93.06 171 ARG B C 1
ATOM 3619 O O . ARG B 1 171 ? 3.793 -11.406 -15.305 1 93.06 171 ARG B O 1
ATOM 3626 N N . ILE B 1 172 ? 2.262 -12.18 -16.672 1 94.88 172 ILE B N 1
ATOM 3627 C CA . ILE B 1 172 ? 3 -11.734 -17.859 1 94.88 172 ILE B CA 1
ATOM 3628 C C . ILE B 1 172 ? 2.615 -10.297 -18.203 1 94.88 172 ILE B C 1
ATOM 3630 O O . ILE B 1 172 ? 1.489 -10.039 -18.625 1 94.88 172 ILE B O 1
ATOM 3634 N N . TYR B 1 173 ? 3.504 -9.383 -17.969 1 95.56 173 TYR B N 1
ATOM 3635 C CA . TYR B 1 173 ? 3.352 -8.016 -18.453 1 95.56 173 TYR B CA 1
ATOM 3636 C C . TYR B 1 173 ? 3.814 -7.906 -19.906 1 95.56 173 TYR B C 1
ATOM 3638 O O . TYR B 1 173 ? 4.938 -8.297 -20.234 1 95.56 173 TYR B O 1
ATOM 3646 N N . GLY B 1 174 ? 2.996 -7.305 -20.703 1 94.62 174 GLY B N 1
ATOM 3647 C CA . GLY B 1 174 ? 3.316 -7.23 -22.125 1 94.62 174 GLY B CA 1
ATOM 3648 C C . GLY B 1 174 ? 3.113 -8.547 -22.844 1 94.62 174 GLY B C 1
ATOM 3649 O O . GLY B 1 174 ? 2.016 -9.109 -22.828 1 94.62 174 GLY B O 1
ATOM 3650 N N . SER B 1 175 ? 4.207 -9.109 -23.391 1 95.62 175 SER B N 1
ATOM 3651 C CA . SER B 1 175 ? 4.215 -10.367 -24.125 1 95.62 175 SER B CA 1
ATOM 3652 C C . SER B 1 175 ? 5.211 -11.352 -23.516 1 95.62 175 SER B C 1
ATOM 3654 O O . SER B 1 175 ? 6.035 -10.977 -22.688 1 95.62 175 SER B O 1
ATOM 3656 N N . PRO B 1 176 ? 5.059 -12.609 -23.922 1 96 176 PRO B N 1
ATOM 3657 C CA . PRO B 1 176 ? 6.066 -13.57 -23.469 1 96 176 PRO B CA 1
ATOM 3658 C C . PRO B 1 176 ? 7.492 -13.141 -23.812 1 96 176 PRO B C 1
ATOM 3660 O O . PRO B 1 176 ? 8.414 -13.375 -23.031 1 96 176 PRO B O 1
ATOM 3663 N N . ALA B 1 177 ? 7.656 -12.5 -24.906 1 96.38 177 ALA B N 1
ATOM 3664 C CA . ALA B 1 177 ? 8.977 -12.008 -25.297 1 96.38 177 ALA B CA 1
ATOM 3665 C C . ALA B 1 177 ? 9.477 -10.945 -24.328 1 96.38 177 ALA B C 1
ATOM 3667 O O . ALA B 1 177 ? 10.648 -10.953 -23.938 1 96.38 177 ALA B O 1
ATOM 3668 N N . VAL B 1 178 ? 8.602 -10.039 -23.953 1 96.94 178 VAL B N 1
ATOM 3669 C CA . VAL B 1 178 ? 8.945 -9 -22.984 1 96.94 178 VAL B CA 1
ATOM 3670 C C . VAL B 1 178 ? 9.344 -9.641 -21.656 1 96.94 178 VAL B C 1
ATOM 3672 O O . VAL B 1 178 ? 10.344 -9.258 -21.047 1 96.94 178 VAL B O 1
ATOM 3675 N N . MET B 1 179 ? 8.578 -10.641 -21.281 1 97.38 179 MET B N 1
ATOM 3676 C CA . MET B 1 179 ? 8.844 -11.305 -20.016 1 97.38 179 MET B CA 1
ATOM 3677 C C . MET B 1 179 ? 10.156 -12.086 -20.062 1 97.38 179 MET B C 1
ATOM 3679 O O . MET B 1 179 ? 10.898 -12.133 -19.078 1 97.38 179 MET B O 1
ATOM 3683 N N . ARG B 1 180 ? 10.422 -12.719 -21.188 1 97.56 180 ARG B N 1
ATOM 3684 C CA . ARG B 1 180 ? 11.68 -13.438 -21.344 1 97.56 180 ARG B CA 1
ATOM 3685 C C . ARG B 1 180 ? 12.867 -12.508 -21.125 1 97.56 180 ARG B C 1
ATOM 3687 O O . ARG B 1 180 ? 13.82 -12.867 -20.422 1 97.56 180 ARG B O 1
ATOM 3694 N N . THR B 1 181 ? 12.805 -11.352 -21.75 1 97.5 181 THR B N 1
ATOM 3695 C CA . THR B 1 181 ? 13.875 -10.367 -21.594 1 97.5 181 THR B CA 1
ATOM 3696 C C . THR B 1 181 ? 13.992 -9.906 -20.156 1 97.5 181 THR B C 1
ATOM 3698 O O . THR B 1 181 ? 15.102 -9.75 -19.625 1 97.5 181 THR B O 1
ATOM 3701 N N . GLN B 1 182 ? 12.906 -9.695 -19.5 1 98.19 182 GLN B N 1
ATOM 3702 C CA . GLN B 1 182 ? 12.891 -9.273 -18.109 1 98.19 182 GLN B CA 1
ATOM 3703 C C . GLN B 1 182 ? 13.5 -10.336 -17.203 1 98.19 182 GLN B C 1
ATOM 3705 O O . GLN B 1 182 ? 14.312 -10.031 -16.328 1 98.19 182 GLN B O 1
ATOM 3710 N N . LEU B 1 183 ? 13.07 -11.578 -17.406 1 98.19 183 LEU B N 1
ATOM 3711 C CA . LEU B 1 183 ? 13.578 -12.68 -16.594 1 98.19 183 LEU B CA 1
ATOM 3712 C C . LEU B 1 183 ? 15.078 -12.859 -16.812 1 98.19 183 LEU B C 1
ATOM 3714 O O . LEU B 1 183 ? 15.812 -13.133 -15.859 1 98.19 183 LEU B O 1
ATOM 3718 N N . ALA B 1 184 ? 15.523 -12.75 -18.047 1 97.81 184 ALA B N 1
ATOM 3719 C CA . ALA B 1 184 ? 16.953 -12.836 -18.344 1 97.81 184 ALA B CA 1
ATOM 3720 C C . ALA B 1 184 ? 17.734 -11.781 -17.562 1 97.81 184 ALA B C 1
ATOM 3722 O O . ALA B 1 184 ? 18.797 -12.078 -17 1 97.81 184 ALA B O 1
ATOM 3723 N N . ARG B 1 185 ? 17.219 -10.625 -17.562 1 97.31 185 ARG B N 1
ATOM 3724 C CA . ARG B 1 185 ? 17.859 -9.562 -16.797 1 97.31 185 ARG B CA 1
ATOM 3725 C C . ARG B 1 185 ? 17.938 -9.906 -15.32 1 97.31 185 ARG B C 1
ATOM 3727 O O . ARG B 1 185 ? 18.969 -9.68 -14.672 1 97.31 185 ARG B O 1
ATOM 3734 N N . LEU B 1 186 ? 16.828 -10.352 -14.758 1 98 186 LEU B N 1
ATOM 3735 C CA . LEU B 1 186 ? 16.812 -10.727 -13.344 1 98 186 LEU B CA 1
ATOM 3736 C C . LEU B 1 186 ? 17.859 -11.789 -13.047 1 98 186 LEU B C 1
ATOM 3738 O O . LEU B 1 186 ? 18.531 -11.734 -12.016 1 98 186 LEU B O 1
ATOM 3742 N N . ILE B 1 187 ? 17.969 -12.789 -13.938 1 97.94 187 ILE B N 1
ATOM 3743 C CA . ILE B 1 187 ? 18.953 -13.859 -13.766 1 97.94 187 ILE B CA 1
ATOM 3744 C C . ILE B 1 187 ? 20.359 -13.266 -13.695 1 97.94 187 ILE B C 1
ATOM 3746 O O . ILE B 1 187 ? 21.156 -13.641 -12.828 1 97.94 187 ILE B O 1
ATOM 3750 N N . ASP B 1 188 ? 20.609 -12.305 -14.539 1 95.69 188 ASP B N 1
ATOM 3751 C CA . ASP B 1 188 ? 21.922 -11.664 -14.594 1 95.69 188 ASP B CA 1
ATOM 3752 C C . ASP B 1 188 ? 22.219 -10.906 -13.305 1 95.69 188 ASP B C 1
ATOM 3754 O O . ASP B 1 188 ? 23.375 -10.703 -12.945 1 95.69 188 ASP B O 1
ATOM 3758 N N . LEU B 1 189 ? 21.203 -10.523 -12.562 1 94.12 189 LEU B N 1
ATOM 3759 C CA . LEU B 1 189 ? 21.359 -9.648 -11.406 1 94.12 189 LEU B CA 1
ATOM 3760 C C . LEU B 1 189 ? 21.297 -10.453 -10.109 1 94.12 189 LEU B C 1
ATOM 3762 O O . LEU B 1 189 ? 21.328 -9.875 -9.016 1 94.12 189 LEU B O 1
ATOM 3766 N N . THR B 1 190 ? 21.141 -11.742 -10.148 1 95.81 190 THR B N 1
ATOM 3767 C CA . THR B 1 190 ? 21.031 -12.562 -8.945 1 95.81 190 THR B CA 1
ATOM 3768 C C . THR B 1 190 ? 22.25 -12.367 -8.047 1 95.81 190 THR B C 1
ATOM 3770 O O . THR B 1 190 ? 22.109 -12.234 -6.832 1 95.81 190 THR B O 1
ATOM 3773 N N . VAL B 1 191 ? 23.422 -12.375 -8.719 1 94.06 191 VAL B N 1
ATOM 3774 C CA . VAL B 1 191 ? 24.625 -12.078 -7.949 1 94.06 191 VAL B CA 1
ATOM 3775 C C . VAL B 1 191 ? 25.594 -11.289 -8.812 1 94.06 191 VAL B C 1
ATOM 3777 O O . VAL B 1 191 ? 25.984 -11.727 -9.898 1 94.06 191 VAL B O 1
ATOM 3780 N N . THR B 1 192 ? 25.891 -10.133 -8.32 1 92.44 192 THR B N 1
ATOM 3781 C CA . THR B 1 192 ? 26.969 -9.305 -8.852 1 92.44 192 THR B CA 1
ATOM 3782 C C . THR B 1 192 ? 27.828 -8.75 -7.73 1 92.44 192 THR B C 1
ATOM 3784 O O . THR B 1 192 ? 27.75 -9.211 -6.586 1 92.44 192 THR B O 1
ATOM 3787 N N . ALA B 1 193 ? 28.734 -7.844 -8.055 1 91.56 193 ALA B N 1
ATOM 3788 C CA . ALA B 1 193 ? 29.594 -7.25 -7.039 1 91.56 193 ALA B CA 1
ATOM 3789 C C . ALA B 1 193 ? 28.781 -6.426 -6.039 1 91.56 193 ALA B C 1
ATOM 3791 O O . ALA B 1 193 ? 29.172 -6.301 -4.875 1 91.56 193 ALA B O 1
ATOM 3792 N N . THR B 1 194 ? 27.609 -5.906 -6.527 1 92.25 194 THR B N 1
ATOM 3793 C CA . THR B 1 194 ? 26.891 -4.977 -5.66 1 92.25 194 THR B CA 1
ATOM 3794 C C . THR B 1 194 ? 25.438 -5.418 -5.477 1 92.25 194 THR B C 1
ATOM 3796 O O . THR B 1 194 ? 24.672 -4.793 -4.73 1 92.25 194 THR B O 1
ATOM 3799 N N . THR B 1 195 ? 25.047 -6.504 -6.145 1 93.69 195 THR B N 1
ATOM 3800 C CA . THR B 1 195 ? 23.625 -6.852 -6.066 1 93.69 195 THR B CA 1
ATOM 3801 C C . THR B 1 195 ? 23.453 -8.297 -5.613 1 93.69 195 THR B C 1
ATOM 3803 O O . THR B 1 195 ? 24.297 -9.148 -5.902 1 93.69 195 THR B O 1
ATOM 3806 N N . VAL B 1 196 ? 22.422 -8.547 -4.887 1 96.75 196 VAL B N 1
ATOM 3807 C CA . VAL B 1 196 ? 21.922 -9.875 -4.547 1 96.75 196 VAL B CA 1
ATOM 3808 C C . VAL B 1 196 ? 20.406 -9.93 -4.742 1 96.75 196 VAL B C 1
ATOM 3810 O O . VAL B 1 196 ? 19.672 -9.102 -4.191 1 96.75 196 VAL B O 1
ATOM 3813 N N . LEU B 1 197 ? 19.969 -10.812 -5.551 1 97.81 197 LEU B N 1
ATOM 3814 C CA . LEU B 1 197 ? 18.547 -11.008 -5.816 1 97.81 197 LEU B CA 1
ATOM 3815 C C . LEU B 1 197 ? 18.109 -12.406 -5.414 1 97.81 197 LEU B C 1
ATOM 3817 O O . LEU B 1 197 ? 18.75 -13.398 -5.77 1 97.81 197 LEU B O 1
ATOM 3821 N N . GLN B 1 198 ? 17.109 -12.484 -4.602 1 98.5 198 GLN B N 1
ATOM 3822 C CA . GLN B 1 198 ? 16.531 -13.75 -4.16 1 98.5 198 GLN B CA 1
ATOM 3823 C C . GLN B 1 198 ? 15.055 -13.836 -4.547 1 98.5 198 GLN B C 1
ATOM 3825 O O . GLN B 1 198 ? 14.406 -12.82 -4.781 1 98.5 198 GLN B O 1
ATOM 3830 N N . VAL B 1 199 ? 14.57 -15.039 -4.691 1 98.38 199 VAL B N 1
ATOM 3831 C CA . VAL B 1 199 ? 13.156 -15.297 -4.973 1 98.38 199 VAL B CA 1
ATOM 3832 C C . VAL B 1 199 ? 12.508 -15.969 -3.771 1 98.38 199 VAL B C 1
ATOM 3834 O O . VAL B 1 199 ? 13.094 -16.859 -3.158 1 98.38 199 VAL B O 1
ATOM 3837 N N . MET B 1 200 ? 11.391 -15.492 -3.422 1 97.38 200 MET B N 1
ATOM 3838 C CA . MET B 1 200 ? 10.547 -16.125 -2.412 1 97.38 200 MET B CA 1
ATOM 3839 C C . MET B 1 200 ? 9.414 -16.922 -3.062 1 97.38 200 MET B C 1
ATOM 3841 O O . MET B 1 200 ? 8.375 -16.359 -3.402 1 97.38 200 MET B O 1
ATOM 3845 N N . PRO B 1 201 ? 9.602 -18.25 -3.184 1 97 201 PRO B N 1
ATOM 3846 C CA . PRO B 1 201 ? 8.547 -19.062 -3.791 1 97 201 PRO B CA 1
ATOM 3847 C C . PRO B 1 201 ? 7.305 -19.172 -2.91 1 97 201 PRO B C 1
ATOM 3849 O O . PRO B 1 201 ? 7.391 -18.984 -1.693 1 97 201 PRO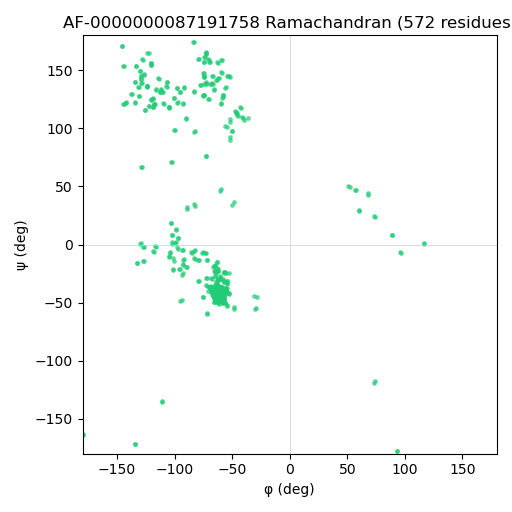 B O 1
ATOM 3852 N N . PHE B 1 202 ? 6.164 -19.453 -3.451 1 95.38 202 PHE B N 1
ATOM 3853 C CA . PHE B 1 202 ? 4.926 -19.641 -2.697 1 95.38 202 PHE B CA 1
ATOM 3854 C C . PHE B 1 202 ? 5.09 -20.734 -1.644 1 95.38 202 PHE B C 1
ATOM 3856 O O . PHE B 1 202 ? 4.555 -20.609 -0.54 1 95.38 202 PHE B O 1
ATOM 3863 N N . GLU B 1 203 ? 5.797 -21.719 -2.006 1 92.75 203 GLU B N 1
ATOM 3864 C CA . GLU B 1 203 ? 5.953 -22.891 -1.156 1 92.75 203 GLU B CA 1
ATOM 3865 C C . GLU B 1 203 ? 6.656 -22.531 0.152 1 92.75 203 GLU B C 1
ATOM 3867 O O . GLU B 1 203 ? 6.551 -23.266 1.138 1 92.75 203 GLU B O 1
ATOM 3872 N N . ALA B 1 204 ? 7.41 -21.438 0.149 1 93.69 204 ALA B N 1
ATOM 3873 C CA . ALA B 1 204 ? 8.141 -21.016 1.344 1 93.69 204 ALA B CA 1
ATOM 3874 C C . ALA B 1 204 ? 7.188 -20.469 2.406 1 93.69 204 ALA B C 1
ATOM 3876 O O . ALA B 1 204 ? 7.586 -20.266 3.553 1 93.69 204 ALA B O 1
ATOM 3877 N N . GLY B 1 205 ? 5.934 -20.203 2.025 1 92.69 205 GLY B N 1
ATOM 3878 C CA . GLY B 1 205 ? 4.945 -19.781 3.002 1 92.69 205 GLY B CA 1
ATOM 3879 C C . GLY B 1 205 ? 4.832 -18.281 3.117 1 92.69 205 GLY B C 1
ATOM 3880 O O . GLY B 1 205 ? 5.441 -17.531 2.338 1 92.69 205 GLY B O 1
ATOM 3881 N N . PRO B 1 206 ? 3.969 -17.844 4.031 1 94.44 206 PRO B N 1
ATOM 3882 C CA . PRO B 1 206 ? 3.723 -16.406 4.18 1 94.44 206 PRO B CA 1
ATOM 3883 C C . PRO B 1 206 ? 4.816 -15.703 4.977 1 94.44 206 PRO B C 1
ATOM 3885 O O . PRO B 1 206 ? 5.605 -16.359 5.664 1 94.44 206 PRO B O 1
ATOM 3888 N N . HIS B 1 207 ? 4.949 -14.43 4.852 1 93.75 207 HIS B N 1
ATOM 3889 C CA . HIS B 1 207 ? 5.91 -13.609 5.578 1 93.75 207 HIS B CA 1
ATOM 3890 C C . HIS B 1 207 ? 5.336 -12.227 5.887 1 93.75 207 HIS B C 1
ATOM 3892 O O . HIS B 1 207 ? 4.324 -11.828 5.309 1 93.75 207 HIS B O 1
ATOM 3898 N N . ALA B 1 208 ? 6.008 -11.516 6.645 1 92.56 208 ALA B N 1
ATOM 3899 C CA . ALA B 1 208 ? 5.461 -10.32 7.285 1 92.56 208 ALA B CA 1
ATOM 3900 C C . ALA B 1 208 ? 5.43 -9.141 6.316 1 92.56 208 ALA B C 1
ATOM 3902 O O . ALA B 1 208 ? 4.801 -8.117 6.59 1 92.56 208 ALA B O 1
ATOM 3903 N N . LEU B 1 209 ? 6.086 -9.211 5.203 1 93.62 209 LEU B N 1
ATOM 3904 C CA . LEU B 1 209 ? 6.195 -8.078 4.293 1 93.62 209 LEU B CA 1
ATOM 3905 C C . LEU B 1 209 ? 5.258 -8.25 3.1 1 93.62 209 LEU B C 1
ATOM 3907 O O . LEU B 1 209 ? 5.422 -7.582 2.076 1 93.62 209 LEU B O 1
ATOM 3911 N N . LEU B 1 210 ? 4.266 -9.133 3.273 1 91.38 210 LEU B N 1
ATOM 3912 C CA . LEU B 1 210 ? 3.24 -9.289 2.246 1 91.38 210 LEU B CA 1
ATOM 3913 C C . LEU B 1 210 ? 2.268 -8.117 2.264 1 91.38 210 LEU B C 1
ATOM 3915 O O . LEU B 1 210 ? 1.937 -7.594 3.33 1 91.38 210 LEU B O 1
ATOM 3919 N N . GLY B 1 211 ? 1.776 -7.711 1.027 1 85.62 211 GLY B N 1
ATOM 3920 C CA . GLY B 1 211 ? 0.693 -6.742 0.98 1 85.62 211 GLY B CA 1
ATOM 3921 C C . GLY B 1 211 ? 1.089 -5.438 0.312 1 85.62 211 GLY B C 1
ATOM 3922 O O . GLY B 1 211 ? 0.272 -4.523 0.196 1 85.62 211 GLY B O 1
ATOM 3923 N N . GLY B 1 212 ? 2.223 -5.355 -0.111 1 87.06 212 GLY B N 1
ATOM 3924 C CA . GLY B 1 212 ? 2.688 -4.148 -0.777 1 87.06 212 GLY B CA 1
ATOM 3925 C C . GLY B 1 212 ? 4.129 -4.242 -1.238 1 87.06 212 GLY B C 1
ATOM 3926 O O . GLY B 1 212 ? 4.645 -5.336 -1.467 1 87.06 212 GLY B O 1
ATOM 3927 N N . THR B 1 213 ? 4.66 -3.094 -1.511 1 89.38 213 THR B N 1
ATOM 3928 C CA . THR B 1 213 ? 6.066 -3.012 -1.889 1 89.38 213 THR B CA 1
ATOM 3929 C C . THR B 1 213 ? 6.863 -2.242 -0.839 1 89.38 213 THR B C 1
ATOM 3931 O O . THR B 1 213 ? 6.355 -1.29 -0.242 1 89.38 213 THR B O 1
ATOM 3934 N N . LEU B 1 214 ? 8.023 -2.699 -0.643 1 93.81 214 LEU B N 1
ATOM 3935 C CA . LEU B 1 214 ? 8.883 -2.111 0.381 1 93.81 214 LEU B CA 1
ATOM 3936 C C . LEU B 1 214 ? 10.211 -1.659 -0.218 1 93.81 214 LEU B C 1
ATOM 3938 O O . LEU B 1 214 ? 10.805 -2.369 -1.034 1 93.81 214 LEU B O 1
ATOM 3942 N N . SER B 1 215 ? 10.641 -0.485 0.168 1 94.19 215 SER B N 1
ATOM 3943 C CA . SER B 1 215 ? 12 -0.012 -0.039 1 94.19 215 SER B CA 1
ATOM 3944 C C . SER B 1 215 ? 12.641 0.43 1.274 1 94.19 215 SER B C 1
ATOM 3946 O O . SER B 1 215 ? 12.133 1.334 1.942 1 94.19 215 SER B O 1
ATOM 3948 N N . LEU B 1 216 ? 13.625 -0.231 1.659 1 95.56 216 LEU B N 1
ATOM 3949 C CA . LEU B 1 216 ? 14.43 0.126 2.824 1 95.56 216 LEU B CA 1
ATOM 3950 C C . LEU B 1 216 ? 15.766 0.73 2.402 1 95.56 216 LEU B C 1
ATOM 3952 O O . LEU B 1 216 ? 16.578 0.061 1.764 1 95.56 216 LEU B O 1
ATOM 3956 N N . LEU B 1 217 ? 15.992 1.953 2.77 1 93.62 217 LEU B N 1
ATOM 3957 C CA . LEU B 1 217 ? 17.188 2.676 2.379 1 93.62 217 LEU B CA 1
ATOM 3958 C C . LEU B 1 217 ? 18.078 2.955 3.59 1 93.62 217 LEU B C 1
ATOM 3960 O O . LEU B 1 217 ? 17.578 3.33 4.652 1 93.62 217 LEU B O 1
ATOM 3964 N N . THR B 1 218 ? 19.297 2.66 3.463 1 94.25 218 THR B N 1
ATOM 3965 C CA . THR B 1 218 ? 20.312 3.16 4.391 1 94.25 218 THR B CA 1
ATOM 3966 C C . THR B 1 218 ? 21.141 4.273 3.75 1 94.25 218 THR B C 1
ATOM 3968 O O . THR B 1 218 ? 21.844 4.043 2.764 1 94.25 218 THR B O 1
ATOM 3971 N N . LEU B 1 219 ? 21.062 5.383 4.316 1 88.25 219 LEU B N 1
ATOM 3972 C CA . LEU B 1 219 ? 21.688 6.566 3.732 1 88.25 219 LEU B CA 1
ATOM 3973 C C . LEU B 1 219 ? 23.172 6.641 4.102 1 88.25 219 LEU B C 1
ATOM 3975 O O . LEU B 1 219 ? 23.672 5.793 4.84 1 88.25 219 LEU B O 1
ATOM 3979 N N . ASP B 1 220 ? 23.859 7.598 3.535 1 87.88 220 ASP B N 1
ATOM 3980 C CA . ASP B 1 220 ? 25.297 7.742 3.695 1 87.88 220 ASP B CA 1
ATOM 3981 C C . ASP B 1 220 ? 25.656 8.086 5.137 1 87.88 220 ASP B C 1
ATOM 3983 O O . ASP B 1 220 ? 26.781 7.82 5.586 1 87.88 220 ASP B O 1
ATOM 3987 N N . ASP B 1 221 ? 24.734 8.562 5.906 1 83.94 221 ASP B N 1
ATOM 3988 C CA . ASP B 1 221 ? 25 8.906 7.301 1 83.94 221 ASP B CA 1
ATOM 3989 C C . ASP B 1 221 ? 24.531 7.797 8.234 1 83.94 221 ASP B C 1
ATOM 3991 O O . ASP B 1 221 ? 24.547 7.957 9.461 1 83.94 221 ASP B O 1
ATOM 3995 N N . GLY B 1 222 ? 24.031 6.793 7.633 1 87.25 222 GLY B N 1
ATOM 3996 C CA . GLY B 1 222 ? 23.609 5.645 8.422 1 87.25 222 GLY B CA 1
ATOM 3997 C C . GLY B 1 222 ? 22.125 5.656 8.742 1 87.25 222 GLY B C 1
ATOM 3998 O O . GLY B 1 222 ? 21.578 4.668 9.242 1 87.25 222 GLY B O 1
ATOM 3999 N N . THR B 1 223 ? 21.469 6.758 8.391 1 83.06 223 THR B N 1
ATOM 4000 C CA . THR B 1 223 ? 20.047 6.859 8.633 1 83.06 223 THR B CA 1
ATOM 4001 C C . THR B 1 223 ? 19.281 5.871 7.754 1 83.06 223 THR B C 1
ATOM 4003 O O . THR B 1 223 ? 19.609 5.68 6.586 1 83.06 223 THR B O 1
ATOM 4006 N N . GLU B 1 224 ? 18.328 5.293 8.383 1 89.06 224 GLU B N 1
ATOM 4007 C CA . GLU B 1 224 ? 17.469 4.371 7.633 1 89.06 224 GLU B CA 1
ATOM 4008 C C . GLU B 1 224 ? 16.094 4.977 7.379 1 89.06 224 GLU B C 1
ATOM 4010 O O . GLU B 1 224 ? 15.547 5.66 8.242 1 89.06 224 GLU B O 1
ATOM 4015 N N . VAL B 1 225 ? 15.625 4.73 6.188 1 87.38 225 VAL B N 1
ATOM 4016 C CA . VAL B 1 225 ? 14.305 5.199 5.777 1 87.38 225 VAL B CA 1
ATOM 4017 C C . VAL B 1 225 ? 13.555 4.074 5.066 1 87.38 225 VAL B C 1
ATOM 4019 O O . VAL B 1 225 ? 14.156 3.283 4.336 1 87.38 225 VAL B O 1
ATOM 4022 N N . VAL B 1 226 ? 12.273 4.02 5.383 1 90.81 226 VAL B N 1
ATOM 4023 C CA . VAL B 1 226 ? 11.445 3.002 4.75 1 90.81 226 VAL B CA 1
ATOM 4024 C C . VAL B 1 226 ? 10.375 3.67 3.891 1 90.81 226 VAL B C 1
ATOM 4026 O O . VAL B 1 226 ? 9.781 4.672 4.297 1 90.81 226 VAL B O 1
ATOM 4029 N N . TYR B 1 227 ? 10.203 3.203 2.736 1 89.25 227 TYR B N 1
ATOM 4030 C CA . TYR B 1 227 ? 9.102 3.592 1.869 1 89.25 227 TYR B CA 1
ATOM 4031 C C . TYR B 1 227 ? 8.203 2.396 1.554 1 89.25 227 TYR B C 1
ATOM 4033 O O . TYR B 1 227 ? 8.672 1.398 0.996 1 89.25 227 TYR B O 1
ATOM 4041 N N . GLU B 1 228 ? 6.914 2.469 1.922 1 88.56 228 GLU B N 1
ATOM 4042 C CA . GLU B 1 228 ? 5.91 1.462 1.593 1 88.56 228 GLU B CA 1
ATOM 4043 C C . GLU B 1 228 ? 4.961 1.964 0.51 1 88.56 228 GLU B C 1
ATOM 4045 O O . GLU B 1 228 ? 4.512 3.111 0.553 1 88.56 228 GLU B O 1
ATOM 4050 N N . ALA B 1 229 ? 4.746 1.062 -0.401 1 86.81 229 ALA B N 1
ATOM 4051 C CA . ALA B 1 229 ? 3.826 1.458 -1.465 1 86.81 229 ALA B CA 1
ATOM 4052 C C . ALA B 1 229 ? 2.732 0.412 -1.66 1 86.81 229 ALA B C 1
ATOM 4054 O O . ALA B 1 229 ? 2.955 -0.779 -1.429 1 86.81 229 ALA B O 1
ATOM 4055 N N . SER B 1 230 ? 1.581 0.876 -1.973 1 88.81 230 SER B N 1
ATOM 4056 C CA . SER B 1 230 ? 0.431 0.051 -2.328 1 88.81 230 SER B CA 1
ATOM 4057 C C . SER B 1 230 ? 0.084 0.194 -3.807 1 88.81 230 SER B C 1
ATOM 4059 O O . SER B 1 230 ? 0.958 0.085 -4.668 1 88.81 230 SER B O 1
ATOM 4061 N N . ILE B 1 231 ? -1.143 0.345 -4.145 1 88.06 231 ILE B N 1
ATOM 4062 C CA . ILE B 1 231 ? -1.588 0.414 -5.531 1 88.06 231 ILE B CA 1
ATOM 4063 C C . ILE B 1 231 ? -1.157 1.744 -6.148 1 88.06 231 ILE B C 1
ATOM 4065 O O . ILE B 1 231 ? -0.321 1.773 -7.055 1 88.06 231 ILE B O 1
ATOM 4069 N N . ASN B 1 232 ? -1.607 2.779 -5.559 1 82.62 232 ASN B N 1
ATOM 4070 C CA . ASN B 1 232 ? -1.289 4.098 -6.098 1 82.62 232 ASN B CA 1
ATOM 4071 C C . ASN B 1 232 ? -0.756 5.031 -5.012 1 82.62 232 ASN B C 1
ATOM 4073 O O . ASN B 1 232 ? -0.479 6.203 -5.277 1 82.62 232 ASN B O 1
ATOM 4077 N N . THR B 1 233 ? -0.655 4.523 -3.805 1 80.38 233 THR B N 1
ATOM 4078 C CA . THR B 1 233 ? -0.216 5.367 -2.697 1 80.38 233 THR B CA 1
ATOM 4079 C C . THR B 1 233 ? 1.059 4.812 -2.066 1 80.38 233 THR B C 1
ATOM 4081 O O . THR B 1 233 ? 1.398 3.643 -2.266 1 80.38 233 THR B O 1
ATOM 4084 N N . GLY B 1 234 ? 1.778 5.699 -1.439 1 80.81 234 GLY B N 1
ATOM 4085 C CA . GLY B 1 234 ? 2.986 5.328 -0.72 1 80.81 234 GLY B CA 1
ATOM 4086 C C . GLY B 1 234 ? 3.197 6.137 0.547 1 80.81 234 GLY B C 1
ATOM 4087 O O . GLY B 1 234 ? 2.65 7.23 0.689 1 80.81 234 GLY B O 1
ATOM 4088 N N . THR B 1 235 ? 3.891 5.539 1.445 1 79.81 235 THR B N 1
ATOM 4089 C CA . THR B 1 235 ? 4.168 6.172 2.73 1 79.81 235 THR B CA 1
ATOM 4090 C C . THR B 1 235 ? 5.656 6.078 3.066 1 79.81 235 THR B C 1
ATOM 4092 O O . THR B 1 235 ? 6.246 5 3.004 1 79.81 235 THR B O 1
ATOM 4095 N N . LEU B 1 236 ? 6.219 7.219 3.385 1 78.69 236 LEU B N 1
ATOM 4096 C CA . LEU B 1 236 ? 7.602 7.289 3.844 1 78.69 236 LEU B CA 1
ATOM 4097 C C . LEU B 1 236 ? 7.672 7.23 5.367 1 78.69 236 LEU B C 1
ATOM 4099 O O . LEU B 1 236 ? 7.023 8.023 6.051 1 78.69 236 LEU B O 1
ATOM 4103 N N . LEU B 1 237 ? 8.359 6.277 5.852 1 77.5 237 LEU B N 1
ATOM 4104 C CA . LEU B 1 237 ? 8.57 6.129 7.285 1 77.5 237 LEU B CA 1
ATOM 4105 C C . LEU B 1 237 ? 10.023 6.426 7.648 1 77.5 237 LEU B C 1
ATOM 4107 O O . LEU B 1 237 ? 10.945 5.773 7.152 1 77.5 237 LEU B O 1
ATOM 4111 N N . GLU B 1 238 ? 10.188 7.383 8.5 1 72.12 238 GLU B N 1
ATOM 4112 C CA . GLU B 1 238 ? 11.547 7.82 8.82 1 72.12 238 GLU B CA 1
ATOM 4113 C C . GLU B 1 238 ? 11.859 7.621 10.297 1 72.12 238 GLU B C 1
ATOM 4115 O O . GLU B 1 238 ? 12.992 7.828 10.727 1 72.12 238 GLU B O 1
ATOM 4120 N N . ASP B 1 239 ? 10.805 7.211 11.016 1 69.5 239 ASP B N 1
ATOM 4121 C CA . ASP B 1 239 ? 11.047 6.988 12.438 1 69.5 239 ASP B CA 1
ATOM 4122 C C . ASP B 1 239 ? 11.828 5.699 12.672 1 69.5 239 ASP B C 1
ATOM 4124 O O . ASP B 1 239 ? 11.602 4.699 11.984 1 69.5 239 ASP B O 1
ATOM 4128 N N . GLN B 1 240 ? 12.734 5.641 13.656 1 72.56 240 GLN B N 1
ATOM 4129 C CA . GLN B 1 240 ? 13.688 4.562 13.891 1 72.56 240 GLN B CA 1
ATOM 4130 C C . GLN B 1 240 ? 12.977 3.266 14.258 1 72.56 240 GLN B C 1
ATOM 4132 O O . GLN B 1 240 ? 13.391 2.18 13.852 1 72.56 240 GLN B O 1
ATOM 4137 N N . GLY B 1 241 ? 11.945 3.354 15.07 1 77.38 241 GLY B N 1
ATOM 4138 C CA . GLY B 1 241 ? 11.227 2.16 15.477 1 77.38 241 GLY B CA 1
ATOM 4139 C C . GLY B 1 241 ? 10.625 1.396 14.312 1 77.38 241 GLY B C 1
ATOM 4140 O O . GLY B 1 241 ? 10.797 0.181 14.203 1 77.38 241 GLY B O 1
ATOM 4141 N N . SER B 1 242 ? 10 2.104 13.461 1 79.75 242 SER B N 1
ATOM 4142 C CA . SER B 1 242 ? 9.445 1.479 12.266 1 79.75 242 SER B CA 1
ATOM 4143 C C . SER B 1 242 ? 10.547 0.898 11.383 1 79.75 242 SER B C 1
ATOM 4145 O O . SER B 1 242 ? 10.445 -0.239 10.922 1 79.75 242 SER B O 1
ATOM 4147 N N . CYS B 1 243 ? 11.578 1.656 11.18 1 86.94 243 CYS B N 1
ATOM 4148 C CA . CYS B 1 243 ? 12.672 1.207 10.312 1 86.94 243 CYS B CA 1
ATOM 4149 C C . CYS B 1 243 ? 13.32 -0.054 10.875 1 86.94 243 CYS B C 1
ATOM 4151 O O . CYS B 1 243 ? 13.641 -0.974 10.117 1 86.94 243 CYS B O 1
ATOM 4153 N N . ASP B 1 244 ? 13.391 -0.106 12.188 1 87.62 244 ASP B N 1
ATOM 4154 C CA . ASP B 1 244 ? 13.953 -1.289 12.828 1 87.62 244 ASP B CA 1
ATOM 4155 C C . ASP B 1 244 ? 13.086 -2.518 12.578 1 87.62 244 ASP B C 1
ATOM 4157 O O . ASP B 1 244 ? 13.594 -3.598 12.273 1 87.62 244 ASP B O 1
ATOM 4161 N N . ARG B 1 245 ? 11.828 -2.35 12.672 1 88.12 245 ARG B N 1
ATOM 4162 C CA . ARG B 1 245 ? 10.891 -3.449 12.469 1 88.12 245 ARG B CA 1
ATOM 4163 C C . ARG B 1 245 ? 10.953 -3.963 11.031 1 88.12 245 ARG B C 1
ATOM 4165 O O . ARG B 1 245 ? 10.977 -5.172 10.797 1 88.12 245 ARG B O 1
ATOM 4172 N N . TYR B 1 246 ? 11 -3.086 10.109 1 93.06 246 TYR B N 1
ATOM 4173 C CA . TYR B 1 246 ? 11.062 -3.475 8.711 1 93.06 246 TYR B CA 1
ATOM 4174 C C . TYR B 1 246 ? 12.391 -4.145 8.383 1 93.06 246 TYR B C 1
ATOM 4176 O O . TYR B 1 246 ? 12.43 -5.117 7.625 1 93.06 246 TYR B O 1
ATOM 4184 N N . ARG B 1 247 ? 13.438 -3.598 8.977 1 93.81 247 ARG B N 1
ATOM 4185 C CA . ARG B 1 247 ? 14.734 -4.219 8.766 1 93.81 247 ARG B CA 1
ATOM 4186 C C . ARG B 1 247 ? 14.742 -5.66 9.266 1 93.81 247 ARG B C 1
ATOM 4188 O O . ARG B 1 247 ? 15.219 -6.562 8.57 1 93.81 247 ARG B O 1
ATOM 4195 N N . GLN B 1 248 ? 14.188 -5.832 10.422 1 93.31 248 GLN B N 1
ATOM 4196 C CA . GLN B 1 248 ? 14.133 -7.176 10.992 1 93.31 248 GLN B CA 1
ATOM 4197 C C . GLN B 1 248 ? 13.297 -8.109 10.125 1 93.31 248 GLN B C 1
ATOM 4199 O O . GLN B 1 248 ? 13.664 -9.266 9.914 1 93.31 248 GLN B O 1
ATOM 4204 N N . SER B 1 249 ? 12.195 -7.656 9.688 1 94.69 249 SER B N 1
ATOM 4205 C CA . SER B 1 249 ? 11.336 -8.453 8.82 1 94.69 249 SER B CA 1
ATOM 4206 C C . SER B 1 249 ? 12.023 -8.781 7.5 1 94.69 249 SER B C 1
ATOM 4208 O O . SER B 1 249 ? 11.875 -9.883 6.973 1 94.69 249 SER B O 1
ATOM 4210 N N . TYR B 1 250 ? 12.758 -7.809 6.996 1 96.56 250 TYR B N 1
ATOM 4211 C CA . TYR B 1 250 ? 13.492 -8.047 5.758 1 96.56 250 TYR B CA 1
ATOM 4212 C C . TYR B 1 250 ? 14.578 -9.102 5.957 1 96.56 250 TYR B C 1
ATOM 4214 O O . TYR B 1 250 ? 14.773 -9.969 5.102 1 96.56 250 TYR B O 1
ATOM 4222 N N . ASP B 1 251 ? 15.242 -8.984 7.059 1 95.69 251 ASP B N 1
ATOM 4223 C CA . ASP B 1 251 ? 16.281 -9.969 7.363 1 95.69 251 ASP B CA 1
ATOM 4224 C C . ASP B 1 251 ? 15.703 -11.375 7.438 1 95.69 251 ASP B C 1
ATOM 4226 O O . ASP B 1 251 ? 16.297 -12.32 6.91 1 95.69 251 ASP B O 1
ATOM 4230 N N . LEU B 1 252 ? 14.625 -11.492 8.055 1 95 252 LEU B N 1
ATOM 4231 C CA . LEU B 1 252 ? 13.977 -12.797 8.141 1 95 252 LEU B CA 1
ATOM 4232 C C . LEU B 1 252 ? 13.531 -13.281 6.77 1 95 252 LEU B C 1
ATOM 4234 O O . LEU B 1 252 ? 13.68 -14.461 6.441 1 95 252 LEU B O 1
ATOM 4238 N N . LEU B 1 253 ? 13 -12.406 5.988 1 96 253 LEU B N 1
ATOM 4239 C CA . LEU B 1 253 ? 12.562 -12.742 4.637 1 96 253 LEU B CA 1
ATOM 4240 C C . LEU B 1 253 ? 13.727 -13.273 3.807 1 96 253 LEU B C 1
ATOM 4242 O O . LEU B 1 253 ? 13.594 -14.297 3.125 1 96 253 LEU B O 1
ATOM 4246 N N . THR B 1 254 ? 14.852 -12.625 3.877 1 96.19 254 THR B N 1
ATOM 4247 C CA . THR B 1 254 ? 16.031 -13.031 3.115 1 96.19 254 THR B CA 1
ATOM 4248 C C . THR B 1 254 ? 16.516 -14.406 3.566 1 96.19 254 THR B C 1
ATOM 4250 O O . THR B 1 254 ? 16.984 -15.203 2.75 1 96.19 254 THR B O 1
ATOM 4253 N N . ALA B 1 255 ? 16.375 -14.648 4.852 1 95.5 255 ALA B N 1
ATOM 4254 C CA . ALA B 1 255 ? 16.797 -15.938 5.395 1 95.5 255 ALA B CA 1
ATOM 4255 C C . ALA B 1 255 ? 15.906 -17.062 4.887 1 95.5 255 ALA B C 1
ATOM 4257 O O . ALA B 1 255 ? 16.359 -18.203 4.758 1 95.5 255 ALA B O 1
ATOM 4258 N N . CYS B 1 256 ? 14.688 -16.781 4.602 1 95.38 256 CYS B N 1
ATOM 4259 C CA . CYS B 1 256 ? 13.719 -17.797 4.199 1 95.38 256 CYS B CA 1
ATOM 4260 C C . CYS B 1 256 ? 13.664 -17.938 2.682 1 95.38 256 CYS B C 1
ATOM 4262 O O . CYS B 1 256 ? 13.141 -18.922 2.16 1 95.38 256 CYS B O 1
ATOM 4264 N N . ALA B 1 257 ? 14.18 -16.938 1.96 1 97.25 257 ALA B N 1
ATOM 4265 C CA . ALA B 1 257 ? 14.148 -16.938 0.499 1 97.25 257 ALA B CA 1
ATOM 4266 C C . ALA B 1 257 ? 15.156 -17.938 -0.072 1 97.25 257 ALA B C 1
ATOM 4268 O O . ALA B 1 257 ? 16.047 -18.406 0.638 1 97.25 257 ALA B O 1
ATOM 4269 N N . LEU B 1 258 ? 14.969 -18.297 -1.281 1 97.56 258 LEU B N 1
ATOM 4270 C CA . LEU B 1 258 ? 15.938 -19.141 -1.971 1 97.56 258 LEU B CA 1
ATOM 4271 C C . LEU B 1 258 ? 17.312 -18.484 -2.021 1 97.56 258 LEU B C 1
ATOM 4273 O O . LEU B 1 258 ? 17.406 -17.266 -2.094 1 97.56 258 LEU B O 1
ATOM 4277 N N . SER B 1 259 ? 18.391 -19.328 -1.987 1 96.88 259 SER B N 1
ATOM 4278 C CA . SER B 1 259 ? 19.719 -18.781 -2.238 1 96.88 259 SER B CA 1
ATOM 4279 C C . SER B 1 259 ? 19.797 -18.141 -3.615 1 96.88 259 SER B C 1
ATOM 4281 O O . SER B 1 259 ? 18.969 -18.391 -4.48 1 96.88 259 SER B O 1
ATOM 4283 N N . PRO B 1 260 ? 20.781 -17.219 -3.83 1 95.44 260 PRO B N 1
ATOM 4284 C CA . PRO B 1 260 ? 20.906 -16.578 -5.141 1 95.44 260 PRO B CA 1
ATOM 4285 C C . PRO B 1 260 ? 21 -17.594 -6.285 1 95.44 260 PRO B C 1
ATOM 4287 O O . PRO B 1 260 ? 20.375 -17.406 -7.332 1 95.44 260 PRO B O 1
ATOM 4290 N N . SER B 1 261 ? 21.766 -18.656 -6.07 1 96.88 261 SER B N 1
ATOM 4291 C CA . SER B 1 261 ? 21.906 -19.672 -7.102 1 96.88 261 SER B CA 1
ATOM 4292 C C . SER B 1 261 ? 20.578 -20.391 -7.348 1 96.88 261 SER B C 1
ATOM 4294 O O . SER B 1 261 ? 20.172 -20.594 -8.5 1 96.88 261 SER B O 1
ATOM 4296 N N . ALA B 1 262 ? 19.891 -20.781 -6.297 1 97.88 262 ALA B N 1
ATOM 4297 C CA . ALA B 1 262 ? 18.578 -21.406 -6.422 1 97.88 262 ALA B CA 1
ATOM 4298 C C . ALA B 1 262 ? 17.562 -20.453 -7.023 1 97.88 262 ALA B C 1
ATOM 4300 O O . ALA B 1 262 ? 16.656 -20.859 -7.75 1 97.88 262 ALA B O 1
ATOM 4301 N N . SER B 1 263 ? 17.703 -19.188 -6.715 1 98.31 263 SER B N 1
ATOM 4302 C CA . SER B 1 263 ? 16.844 -18.172 -7.305 1 98.31 263 SER B CA 1
ATOM 4303 C C . SER B 1 263 ? 17.031 -18.094 -8.82 1 98.31 263 SER B C 1
ATOM 4305 O O . SER B 1 263 ? 16.062 -18 -9.57 1 98.31 263 SER B O 1
ATOM 4307 N N . ALA B 1 264 ? 18.281 -18.141 -9.266 1 98 264 ALA B N 1
ATOM 4308 C CA . ALA B 1 264 ? 18.562 -18.141 -10.703 1 98 264 ALA B CA 1
ATOM 4309 C C . ALA B 1 264 ? 17.922 -19.359 -11.375 1 98 264 ALA B C 1
ATOM 4311 O O . ALA B 1 264 ? 17.328 -19.234 -12.453 1 98 264 ALA B O 1
ATOM 4312 N N . ASP B 1 265 ? 18.031 -20.5 -10.711 1 98.19 265 ASP B N 1
ATOM 4313 C CA . ASP B 1 265 ? 17.438 -21.719 -11.242 1 98.19 265 ASP B CA 1
ATOM 4314 C C . ASP B 1 265 ? 15.914 -21.594 -11.328 1 98.19 265 ASP B C 1
ATOM 4316 O O . ASP B 1 265 ? 15.305 -22.016 -12.312 1 98.19 265 ASP B O 1
ATOM 4320 N N . PHE B 1 266 ? 15.391 -21.078 -10.305 1 98.25 266 PHE B N 1
ATOM 4321 C CA . PHE B 1 266 ? 13.945 -20.844 -10.281 1 98.25 266 PHE B CA 1
ATOM 4322 C C . PHE B 1 266 ? 13.523 -19.953 -11.438 1 98.25 266 PHE B C 1
ATOM 4324 O O . PHE B 1 266 ? 12.57 -20.25 -12.148 1 98.25 266 PHE B O 1
ATOM 4331 N N . LEU B 1 267 ? 14.219 -18.844 -11.617 1 98.19 267 LEU B N 1
ATOM 4332 C CA . LEU B 1 267 ? 13.922 -17.891 -12.688 1 98.19 267 LEU B CA 1
ATOM 4333 C C . LEU B 1 267 ? 14.055 -18.562 -14.055 1 98.19 267 LEU B C 1
ATOM 4335 O O . LEU B 1 267 ? 13.25 -18.328 -14.953 1 98.19 267 LEU B O 1
ATOM 4339 N N . ARG B 1 268 ? 15.047 -19.406 -14.203 1 97.81 268 ARG B N 1
ATOM 4340 C CA . ARG B 1 268 ? 15.219 -20.141 -15.453 1 97.81 268 ARG B CA 1
ATOM 4341 C C . ARG B 1 268 ? 14.039 -21.078 -15.703 1 97.81 268 ARG B C 1
ATOM 4343 O O . ARG B 1 268 ? 13.594 -21.234 -16.844 1 97.81 268 ARG B O 1
ATOM 4350 N N . SER B 1 269 ? 13.594 -21.672 -14.641 1 97.69 269 SER B N 1
ATOM 4351 C CA . SER B 1 269 ? 12.445 -22.562 -14.789 1 97.69 269 SER B CA 1
ATOM 4352 C C . SER B 1 269 ? 11.211 -21.797 -15.242 1 97.69 269 SER B C 1
ATOM 4354 O O . SER B 1 269 ? 10.422 -22.297 -16.047 1 97.69 269 SER B O 1
ATOM 4356 N N . VAL B 1 270 ? 11.008 -20.625 -14.703 1 96.75 270 VAL B N 1
ATOM 4357 C CA . VAL B 1 270 ? 9.891 -19.781 -15.125 1 96.75 270 VAL B CA 1
ATOM 4358 C C . VAL B 1 270 ? 10.07 -19.391 -16.578 1 96.75 270 VAL B C 1
ATOM 4360 O O . VAL B 1 270 ? 9.109 -19.391 -17.359 1 96.75 270 VAL B O 1
ATOM 4363 N N . LEU B 1 271 ? 11.297 -19.016 -16.906 1 95.94 271 LEU B N 1
ATOM 4364 C CA . LEU B 1 271 ? 11.633 -18.625 -18.281 1 95.94 271 LEU B CA 1
ATOM 4365 C C . LEU B 1 271 ? 11.305 -19.734 -19.266 1 95.94 271 LEU B C 1
ATOM 4367 O O . LEU B 1 271 ? 10.727 -19.484 -20.312 1 95.94 271 LEU B O 1
ATOM 4371 N N . GLU B 1 272 ? 11.562 -20.953 -18.922 1 95 272 GLU B N 1
ATOM 4372 C CA . GLU B 1 272 ? 11.344 -22.109 -19.781 1 95 272 GLU B CA 1
ATOM 4373 C C . GLU B 1 272 ? 9.859 -22.422 -19.922 1 95 272 GLU B C 1
ATOM 4375 O O . GLU B 1 272 ? 9.438 -22.969 -20.938 1 95 272 GLU B O 1
ATOM 4380 N N . ALA B 1 273 ? 9.148 -22.094 -18.953 1 93.62 273 ALA B N 1
ATOM 4381 C CA . ALA B 1 273 ? 7.723 -22.422 -18.938 1 93.62 273 ALA B CA 1
ATOM 4382 C C . ALA B 1 273 ? 6.914 -21.391 -19.734 1 93.62 273 ALA B C 1
ATOM 4384 O O . ALA B 1 273 ? 5.727 -21.594 -19.984 1 93.62 273 ALA B O 1
ATOM 4385 N N . LEU B 1 274 ? 7.5 -20.25 -20.109 1 93.69 274 LEU B N 1
ATOM 4386 C CA . LEU B 1 274 ? 6.793 -19.234 -20.859 1 93.69 274 LEU B CA 1
ATOM 4387 C C . LEU B 1 274 ? 6.367 -19.766 -22.234 1 93.69 274 LEU B C 1
ATOM 4389 O O . LEU B 1 274 ? 7.098 -20.531 -22.859 1 93.69 274 LEU B O 1
ATOM 4393 N N . PRO B 1 275 ? 5.141 -19.359 -22.672 1 88.5 275 PRO B N 1
ATOM 4394 C CA . PRO B 1 275 ? 4.688 -19.812 -23.984 1 88.5 275 PRO B CA 1
ATOM 4395 C C . PRO B 1 275 ? 5.586 -19.312 -25.125 1 88.5 275 PRO B C 1
ATOM 4397 O O . PRO B 1 275 ? 6.211 -18.266 -25 1 88.5 275 PRO B O 1
ATOM 4400 N N . ASN B 1 276 ? 5.777 -20.125 -26.109 1 77.75 276 ASN B N 1
ATOM 4401 C CA . ASN B 1 276 ? 6.566 -19.734 -27.281 1 77.75 276 ASN B CA 1
ATOM 4402 C C . ASN B 1 276 ? 5.836 -18.703 -28.125 1 77.75 276 ASN B C 1
ATOM 4404 O O . ASN B 1 276 ? 4.605 -18.641 -28.141 1 77.75 276 ASN B O 1
ATOM 4408 N N . GLU B 1 277 ? 6.441 -17.594 -28.391 1 63.53 277 GLU B N 1
ATOM 4409 C CA . GLU B 1 277 ? 5.867 -16.531 -29.203 1 63.53 277 GLU B CA 1
ATOM 4410 C C . GLU B 1 277 ? 4.922 -17.109 -30.266 1 63.53 277 GLU B C 1
ATOM 4412 O O . GLU B 1 277 ? 3.926 -16.469 -30.609 1 63.53 277 GLU B O 1
ATOM 4417 N N . HIS B 1 278 ? 5.336 -18.156 -30.906 1 53.22 278 HIS B N 1
ATOM 4418 C CA . HIS B 1 278 ? 4.574 -18.656 -32.062 1 53.22 278 HIS B CA 1
ATOM 4419 C C . HIS B 1 278 ? 3.283 -19.328 -31.609 1 53.22 278 HIS B C 1
ATOM 4421 O O . HIS B 1 278 ? 2.576 -19.922 -32.406 1 53.22 278 HIS B O 1
ATOM 4427 N N . ASP B 1 279 ? 3.121 -19.484 -30.438 1 50.5 279 ASP B N 1
ATOM 4428 C CA . ASP B 1 279 ? 1.838 -20.094 -30.078 1 50.5 279 ASP B CA 1
ATOM 4429 C C . ASP B 1 279 ? 0.733 -19.031 -30.047 1 50.5 279 ASP B C 1
ATOM 4431 O O . ASP B 1 279 ? 0.825 -18.062 -29.297 1 50.5 279 ASP B O 1
ATOM 4435 N N . PRO B 1 280 ? -0.081 -18.875 -31.125 1 43.41 280 PRO B N 1
ATOM 4436 C CA . PRO B 1 280 ? -1.131 -17.875 -31.312 1 43.41 280 PRO B CA 1
ATOM 4437 C C . PRO B 1 280 ? -2.09 -17.797 -30.125 1 43.41 280 PRO B C 1
ATOM 4439 O O . PRO B 1 280 ? -3.041 -18.578 -30.047 1 43.41 280 PRO B O 1
ATOM 4442 N N . ARG B 1 281 ? -1.799 -17.969 -28.938 1 43.56 281 ARG B N 1
ATOM 4443 C CA . ARG B 1 281 ? -3.043 -17.766 -28.203 1 43.56 281 ARG B CA 1
ATOM 4444 C C . ARG B 1 281 ? -3.596 -16.359 -28.422 1 43.56 281 ARG B C 1
ATOM 4446 O O . ARG B 1 281 ? -2.84 -15.391 -28.453 1 43.56 281 ARG B O 1
ATOM 4453 N N . PRO B 1 282 ? -4.836 -16.188 -28.953 1 36.03 282 PRO B N 1
ATOM 4454 C CA . PRO B 1 282 ? -5.445 -14.891 -29.219 1 36.03 282 PRO B CA 1
ATOM 4455 C C . PRO B 1 282 ? -5.375 -13.945 -28.016 1 36.03 282 PRO B C 1
ATOM 4457 O O . PRO B 1 282 ? -5.5 -14.391 -26.875 1 36.03 282 PRO B O 1
ATOM 4460 N N . SER B 1 283 ? -4.422 -13.102 -28.016 1 39.19 283 SER B N 1
ATOM 4461 C CA . SER B 1 283 ? -4.5 -12.039 -27.031 1 39.19 283 SER B CA 1
ATOM 4462 C C . SER B 1 283 ? -5.926 -11.516 -26.891 1 39.19 283 SER B C 1
ATOM 4464 O O . SER B 1 283 ? -6.57 -11.188 -27.891 1 39.19 283 SER B O 1
ATOM 4466 N N . PRO B 1 284 ? -6.496 -11.828 -25.828 1 35.84 284 PRO B N 1
ATOM 4467 C CA . PRO B 1 284 ? -7.887 -11.367 -25.844 1 35.84 284 PRO B CA 1
ATOM 4468 C C . PRO B 1 284 ? -8.023 -9.906 -26.266 1 35.84 284 PRO B C 1
ATOM 4470 O O . PRO B 1 284 ? -9 -9.539 -26.922 1 35.84 284 PRO B O 1
ATOM 4473 N N . HIS B 1 285 ? -7.352 -9.023 -25.609 1 35.28 285 HIS B N 1
ATOM 4474 C CA . HIS B 1 285 ? -7.879 -7.668 -25.688 1 35.28 285 HIS B CA 1
ATOM 4475 C C . HIS B 1 285 ? -7.293 -6.918 -26.875 1 35.28 285 HIS B C 1
ATOM 4477 O O . HIS B 1 285 ? -6.547 -5.953 -26.703 1 35.28 285 HIS B O 1
ATOM 4483 N N . GLU B 1 286 ? -6.949 -7.531 -28.047 1 28.86 286 GLU B N 1
ATOM 4484 C CA . GLU B 1 286 ? -6.828 -6.598 -29.172 1 28.86 286 GLU B CA 1
ATOM 4485 C C . GLU B 1 286 ? -8.148 -5.875 -29.422 1 28.86 286 GLU B C 1
ATOM 4487 O O . GLU B 1 286 ? -9.031 -6.406 -30.109 1 28.86 286 GLU B O 1
ATOM 4492 N N . VAL B 1 287 ? -8.875 -5.316 -28.609 1 26.23 287 VAL B N 1
ATOM 4493 C CA . VAL B 1 287 ? -9.875 -4.352 -29.062 1 26.23 287 VAL B CA 1
ATOM 4494 C C . VAL B 1 287 ? -9.211 -3.309 -29.953 1 26.23 287 VAL B C 1
ATOM 4496 O O . VAL B 1 287 ? -8.25 -2.648 -29.547 1 26.23 287 VAL B O 1
ATOM 4499 N N . ASP B 1 288 ? -9.156 -3.551 -31.25 1 22.88 288 ASP B N 1
ATOM 4500 C CA . ASP B 1 288 ? -9.18 -2.412 -32.156 1 22.88 288 ASP B CA 1
ATOM 4501 C C . ASP B 1 288 ? -10.188 -1.358 -31.703 1 22.88 288 ASP B C 1
ATOM 4503 O O . ASP B 1 288 ? -11.305 -1.691 -31.297 1 22.88 288 ASP B O 1
#

Foldseek 3Di:
DPDDQAPQDVVFALQSVLLCVLVVLCVVVVHDLCRVCVQQVHDSVLNSCSNSSVDQRDLSRQVSSCVVRVVPCVNVVSSVVNLVHQGPVVVVVVLVQLLQFQEKEKEAAAADDLLLADLQLQLLVLCVLPVPDDSVVSVVVSVVSVVSNCQCVDPPHHAYEYEYECNNLPDDRDALVSSLVSLVSLLVQCDDPRYHYFYAYCVLDDADPHQWMKMWGQGPVRQIKIWTDHSHGIGINRDPVVSVVVVVRSVVSVVSTDRSVVRSVVSVVSNVPRDDPPPCPPPPPPPD/DPDDQQDQDVVFALQSVLLCVLVVLCVVVVHDLCRVCVQQVHDSVLNSCSNSSVDQRDLSRQVSSCVVRVVPCVSVVSSVVNLVHQGPVVVVVVLVQLLQFQEKEKEAAAADDLLLADLQLQLLVLCVLPVPDDSVVSVVVSVVSVVSNCQCVDPPHHAYEYEYECNNLPDDRDALVSSLVSLVSLLVQCDDPRYHYFYAYCVLDDADPHQWMKMWGQGPVRQIKIWTDHSHGIGINRDPVVSVVVVVRSVVSVVSTDRSVVRSVVSVVSNVPRDDPPPCPPPPPPPD

InterPro domains:
  IPR001387 Cro/C1-type, helix-turn-helix domain [PS50943] (22-74)
  IPR001387 Cro/C1-type, helix-turn-helix domain [SM00530] (21-76)
  IPR001387 Cro/C1-type, helix-turn-helix domain [cd00093] (19-72)
  IPR010982 Lambda repressor-like, DNA-binding domain superfamily [G3DSA:1.10.260.40] (6-83)
  IPR010982 Lambda repressor-like, DNA-binding domain superfamily [SSF47413] (16-72)
  IPR043917 Domain of unknown function DUF5753 [PF19054] (92-268)

=== Feature glossary ===
Key to the feature types in this record:

— What the protein is —

Primary structure: the covalent order of the twenty standard amino acids along the backbone. Two proteins with the same sequence will (almost always) fold to the same structure; two with 30% identity often share a fold but not the details.

Database cross-references. InterPro integrates a dozen domain/family signature databases into unified entries with residue-range hits. GO terms attach function/process/location labels with evidence codes. CATH codes position the fold in a four-level structural taxonomy. Organism is the NCBI-taxonomy species name.

— Where its atoms are —

The mmCIF block holds the 3D Cartesian coordinates of each backbone atom (N, Cα, C, O) in ångströms. mmCIF is the PDB's canonical archive format — a tagged-loop text representation of the atomic model.

Six rendered views show the 3D structure from the faces of a cube — i.e. along ±x, ±y, ±z. Rendering representation is drawn randomly per protein from cartoon (secondary-structure ribbons), sticks (backbone bonds), or molecular surface; coloring is either N→C rainbow (blue at the N-terminus through red at the C-terminus) or one color per chain.

— Local backbone conformation —

DSSP 8-state secondary structure assigns each residue one of H (α-helix), G (3₁₀-helix), I (π-helix), E (extended β-strand), B (isolated β-bridge), T (hydrogen-bonded turn), S (bend), or '-' (coil). The assignment is computed from backbone hydrogen-bond geometry via the Kabsch–Sander algorithm.

P-SEA three-state annotation labels each residue as helix, strand, or coil based purely on the geometry of the Cα trace. It serves as a fallback when the full backbone (and thus DSSP) is unavailable.

The φ/ψ torsion pair specifies the backbone conformation at each residue. φ rotates about the N–Cα bond, ψ about the Cα–C bond. Steric clashes forbid most of the (φ, ψ) plane — the allowed regions (α-helix basin, β-sheet basin, left-handed helix) are the Ramachandran-allowed regions.

— Global shape and packing —

The geometric summary reports three shape descriptors. Rg (radius of gyration) measures how spread out the Cα atoms are about their centre of mass; compact globular proteins have small Rg, elongated or unfolded ones large. Cα contacts (<8 Å, |i−j|>4) count long-range residue pairs in spatial proximity — high for tightly packed folds, near zero for rods or random coil. The bounding-box extents give the protein's footprint along x, y, z in Å.

Accessible surface area quantifies burial. A residue with SASA near zero is packed into the hydrophobic core; one with SASA >100 Å² sits on the surface. Computed here via the Shrake–Rupley numerical algorithm with a 1.4 Å probe.

Plot images: a contact map (which residues are close in 3D, as an N×N binary image), a Ramachandran scatter (backbone torsion angles, revealing secondary-structure composition at a glance), and — for AlphaFold structures — a PAE heatmap (pairwise prediction confidence).

— Structural neighborhood —

The Foldseek 3Di string encodes local tertiary geometry as a 20-letter alphabet — one character per residue — derived from the relative positions of nearby Cα atoms. Unlike the amino-acid sequence, 3Di is a direct function of the 3D structure, so two proteins with the same fold have similar 3Di strings even at low sequence identity.

Nearest PDB neighbors are the top structural matches found by Foldseek when searching this structure against the entire Protein Data Bank. Each hit reports a TM-score (0 to 1; >0.5 almost always implies the same fold) and an E-value. These are *structural* homologs — they may share no detectable sequence similarity.

— Confidence and disorder —

For AlphaFold models, the B-factor field carries pLDDT — the model's own estimate of local accuracy on a 0–100 scale. Regions with pLDDT<50 should be treated as essentially unmodeled; they often correspond to intrinsically disordered segments.

B-factor (Debye–Waller factor) reflects atomic displacement in the crystal lattice. It is an experimental observable (units Å²), not a prediction; low values mean the atom is pinned down, high values mean it moves or is heterogeneous across the crystal.

Predicted aligned error is AlphaFold's pairwise confidence. Unlike pLDDT (per-residue), PAE is per-residue-pair and captures whether two parts of the structure are correctly placed relative to each other. Units are ångströms of expected positional error.